Protein AF-0000000067515264 (afdb_homodimer)

Secondary structure (DSSP, 8-state):
---HHHHHHHHHHHHHHH-PPPPHHHHHHHHHHHHHHHHHH--S---SSHHHHHHHHHHHHHHHHH---HHHHHHHHT--HHHHHHHHHHTHHHHTTTTGGGGGTGGGS-HHHHHHHHHHHHHHTGGG-GGGSHHHHHHHHHHHTT----HHHHHHH--THHHHHHHHHHHHHHT-SSTHHHHHHHHHHHHHHHHHTHHHHHHHHHHT-S--HHHHHHHHTHHHHHHHHHHHHHHHHHTT---HHHHHHHHHHHHHHHHHHHHHHHHHHHHH-S--HHHHHHHH-/---HHHHHHHHHHHHHHH-PPPPHHHHHHHHHHHHHHHHHH--S---SSHHHHHHHHHHHHHHHHH---HHHHHHHHT--HHHHHHHHHHTHHHHTTTTGGGGGTGGGS-HHHHHHHHHHHHHHTGGG-GGGSHHHHHHHHHHHTT----HHHHHHH--THHHHHHHHHHHHHHT-SSTHHHHHHHHHHHHHHHHHTHHHHHHHHHHT-S--HHHHHHHHTHHHHHHHHHHHHHHHHHTT---HHHHHHHHHHHHHHHHHHHHHHHHHHHHH-S--HHHHHHHH-

Nearest PDB structures (foldseek):
  6vzy-assembly1_B  TM=8.093E-01  e=3.183E-08  Streptomyces achromogenes subsp. streptozoticus
  6vzy-assembly1_A  TM=7.822E-01  e=6.648E-08  Streptomyces achromogenes subsp. streptozoticus
  6xcv-assembly1_B  TM=7.895E-01  e=1.064E-06  Streptomyces achromogenes subsp. streptozoticus
  6m9s-assembly1_A  TM=7.741E-01  e=1.441E-06  Streptomyces achromogenes subsp. streptozoticus
  6xcv-assembly1_A  TM=7.517E-01  e=1.952E-06  Streptomyces achromogenes subsp. streptozoticus

Solvent-accessible surface area (backbone atoms only — not comparable to full-atom values): 28767 Å² total; per-residue (Å²): 129,83,45,68,44,52,54,42,45,52,36,52,50,39,26,55,55,68,67,40,82,66,55,67,68,52,53,51,50,51,50,52,54,50,51,50,41,40,64,74,38,61,68,93,79,68,33,88,36,67,68,49,38,52,51,52,50,53,53,50,50,52,54,55,72,72,50,80,51,68,61,47,51,37,42,33,73,64,56,46,73,39,19,44,52,39,38,52,44,30,45,36,64,40,37,71,50,55,72,50,57,51,39,56,32,46,53,57,42,54,72,70,29,33,23,33,51,46,52,50,47,34,56,49,39,28,69,43,33,65,83,53,10,44,36,44,26,37,45,47,30,30,51,76,68,71,43,81,85,55,65,70,59,41,68,64,62,35,58,57,51,34,33,47,56,54,42,47,50,44,39,34,30,70,60,50,94,46,64,23,30,34,50,25,27,52,24,49,46,30,56,43,40,29,65,67,31,44,29,54,43,43,26,25,59,74,70,64,48,80,53,42,56,48,39,48,47,43,45,63,56,22,64,58,38,26,50,28,25,52,47,25,53,49,36,25,46,75,73,67,66,51,42,36,46,46,12,50,48,22,30,34,25,47,49,51,53,48,51,50,31,50,47,52,31,48,49,49,17,66,70,60,51,59,61,56,66,66,64,43,53,55,68,70,98,130,81,46,67,44,52,54,43,45,52,36,49,49,40,26,55,55,68,68,39,80,65,55,68,68,50,52,52,48,51,49,52,53,50,52,50,42,40,65,75,38,60,69,92,79,66,33,88,35,66,70,49,36,53,51,51,49,51,53,50,48,52,53,55,71,72,48,79,52,68,61,48,50,38,43,34,74,64,57,46,73,39,20,43,51,38,38,51,44,30,46,37,64,40,36,70,50,54,72,52,56,52,38,56,31,45,53,56,42,55,73,72,28,33,22,32,52,46,51,50,47,34,56,49,38,27,68,42,33,63,83,53,10,44,36,43,27,37,44,47,29,30,51,76,70,71,42,80,85,54,65,68,60,40,68,63,60,36,58,56,52,35,34,47,57,53,43,48,49,45,39,33,30,69,60,49,94,46,65,23,29,34,48,25,26,54,23,48,44,31,55,42,40,28,65,66,30,44,30,54,41,44,26,25,59,74,70,64,50,82,53,40,56,48,40,48,49,44,44,63,56,21,66,58,40,25,49,28,25,52,46,26,54,49,36,25,47,76,73,67,64,51,42,36,47,46,12,49,48,21,30,34,26,47,48,52,52,48,52,49,30,51,48,50,32,49,48,49,17,67,71,59,52,61,62,56,67,66,63,44,53,56,67,71,98

Structure (mmCIF, N/CA/C/O backbone):
data_AF-0000000067515264-model_v1
#
loop_
_entity.id
_entity.type
_entity.pdbx_description
1 polymer 'Iron-containing redox enzyme family protein'
#
loop_
_atom_site.group_PDB
_atom_site.id
_atom_site.type_symbol
_atom_site.label_atom_id
_atom_site.label_alt_id
_atom_site.label_comp_id
_atom_site.label_asym_id
_atom_site.label_entity_id
_atom_site.label_seq_id
_atom_site.pdbx_PDB_ins_code
_atom_site.Cartn_x
_atom_site.Cartn_y
_atom_site.Cartn_z
_atom_site.occupancy
_atom_site.B_iso_or_equiv
_atom_site.auth_seq_id
_atom_site.auth_comp_id
_atom_site.auth_asym_id
_atom_site.auth_atom_id
_atom_site.pdbx_PDB_model_num
ATOM 1 N N . MET A 1 1 ? 7.75 -14.172 -31.781 1 41.5 1 MET A N 1
ATOM 2 C CA . MET A 1 1 ? 6.973 -13.047 -31.281 1 41.5 1 MET A CA 1
ATOM 3 C C . MET A 1 1 ? 6.875 -13.078 -29.75 1 41.5 1 MET A C 1
ATOM 5 O O . MET A 1 1 ? 6.551 -14.109 -29.172 1 41.5 1 MET A O 1
ATOM 9 N N . GLU A 1 2 ? 7.418 -12.055 -29.141 1 63.88 2 GLU A N 1
ATOM 10 C CA . GLU A 1 2 ? 7.492 -12.008 -27.672 1 63.88 2 GLU A CA 1
ATOM 11 C C . GLU A 1 2 ? 6.105 -12.117 -27.047 1 63.88 2 GLU A C 1
ATOM 13 O O . GLU A 1 2 ? 5.133 -11.578 -27.578 1 63.88 2 GLU A O 1
ATOM 18 N N . SER A 1 3 ? 5.891 -13.07 -26.094 1 89.06 3 SER A N 1
ATOM 19 C CA . SER A 1 3 ? 4.629 -13.367 -25.422 1 89.06 3 SER A CA 1
ATOM 20 C C . SER A 1 3 ? 3.969 -12.094 -24.891 1 89.06 3 SER A C 1
ATOM 22 O O . SER A 1 3 ? 4.633 -11.242 -24.297 1 89.06 3 SER A O 1
ATOM 24 N N . MET A 1 4 ? 2.791 -11.742 -25.484 1 95.19 4 MET A N 1
ATOM 25 C CA . MET A 1 4 ? 1.993 -10.617 -25 1 95.19 4 MET A CA 1
ATOM 26 C C . MET A 1 4 ? 1.924 -10.617 -23.484 1 95.19 4 MET A C 1
ATOM 28 O O . MET A 1 4 ? 1.851 -9.562 -22.859 1 95.19 4 MET A O 1
ATOM 32 N N . HIS A 1 5 ? 2.012 -11.75 -22.922 1 97.44 5 HIS A N 1
ATOM 33 C CA . HIS A 1 5 ? 2.025 -11.836 -21.469 1 97.44 5 HIS A CA 1
ATOM 34 C C . HIS A 1 5 ? 3.32 -11.273 -20.891 1 97.44 5 HIS A C 1
ATOM 36 O O . HIS A 1 5 ? 3.309 -10.633 -19.828 1 97.44 5 HIS A O 1
ATOM 42 N N . LYS A 1 6 ? 4.441 -11.555 -21.562 1 97.38 6 LYS A N 1
ATOM 43 C CA . LYS A 1 6 ? 5.715 -10.969 -21.156 1 97.38 6 LYS A CA 1
ATOM 44 C C . LYS A 1 6 ? 5.68 -9.453 -21.25 1 97.38 6 LYS A C 1
ATOM 46 O O . LYS A 1 6 ? 6.113 -8.758 -20.328 1 97.38 6 LYS A O 1
ATOM 51 N N . GLN A 1 7 ? 5.176 -8.945 -22.328 1 97.56 7 GLN A N 1
ATOM 52 C CA . GLN A 1 7 ? 5.07 -7.504 -22.516 1 97.56 7 GLN A CA 1
ATOM 53 C C . GLN A 1 7 ? 4.184 -6.879 -21.438 1 97.56 7 GLN A C 1
ATOM 55 O O . GLN A 1 7 ? 4.492 -5.805 -20.922 1 97.56 7 GLN A O 1
ATOM 60 N N . LEU A 1 8 ? 3.07 -7.539 -21.109 1 98.12 8 LEU A N 1
ATOM 61 C CA . LEU A 1 8 ? 2.166 -7.055 -20.078 1 98.12 8 LEU A CA 1
ATOM 62 C C . LEU A 1 8 ? 2.863 -7.016 -18.719 1 98.12 8 LEU A C 1
ATOM 64 O O . LEU A 1 8 ? 2.75 -6.031 -17.984 1 98.12 8 LEU A O 1
ATOM 68 N N . PHE A 1 9 ? 3.611 -8.047 -18.453 1 97.88 9 PHE A N 1
ATOM 69 C CA . PHE A 1 9 ? 4.344 -8.102 -17.188 1 97.88 9 PHE A CA 1
ATOM 70 C C . PHE A 1 9 ? 5.328 -6.941 -17.094 1 97.88 9 PHE A C 1
ATOM 72 O O . PHE A 1 9 ? 5.379 -6.246 -16.078 1 97.88 9 PHE A O 1
ATOM 79 N N . LEU A 1 10 ? 6.078 -6.738 -18.141 1 97.38 10 LEU A N 1
ATOM 80 C CA . LEU A 1 10 ? 7.078 -5.68 -18.156 1 97.38 10 LEU A CA 1
ATOM 81 C C . LEU A 1 10 ? 6.422 -4.309 -18.062 1 97.38 10 LEU A C 1
ATOM 83 O O . LEU A 1 10 ? 6.934 -3.414 -17.391 1 97.38 10 LEU A O 1
ATOM 87 N N . ALA A 1 11 ? 5.328 -4.141 -18.688 1 97.5 11 ALA A N 1
ATOM 88 C CA . ALA A 1 11 ? 4.598 -2.877 -18.625 1 97.5 11 ALA A CA 1
ATOM 89 C C . ALA A 1 11 ? 4.07 -2.621 -17.219 1 97.5 11 ALA A C 1
ATOM 91 O O . ALA A 1 11 ? 4.121 -1.491 -16.719 1 97.5 11 ALA A O 1
ATOM 92 N N . ASN A 1 12 ? 3.549 -3.656 -16.578 1 96.56 12 ASN A N 1
ATOM 93 C CA . ASN A 1 12 ? 3.104 -3.533 -15.195 1 96.56 12 ASN A CA 1
ATOM 94 C C . ASN A 1 12 ? 4.246 -3.107 -14.273 1 96.56 12 ASN A C 1
ATOM 96 O O . ASN A 1 12 ? 4.074 -2.223 -13.438 1 96.56 12 ASN A O 1
ATOM 100 N N . ARG A 1 13 ? 5.395 -3.74 -14.453 1 94.31 13 ARG A N 1
ATOM 101 C CA . ARG A 1 13 ? 6.555 -3.402 -13.633 1 94.31 13 ARG A CA 1
ATOM 102 C C . ARG A 1 13 ? 6.973 -1.953 -13.852 1 94.31 13 ARG A C 1
ATOM 104 O O . ARG A 1 13 ? 7.289 -1.242 -12.898 1 94.31 13 ARG A O 1
ATOM 111 N N . ALA A 1 14 ? 6.988 -1.521 -15.094 1 93.81 14 ALA A N 1
ATOM 112 C CA . ALA A 1 14 ? 7.367 -0.15 -15.422 1 93.81 14 ALA A CA 1
ATOM 113 C C . ALA A 1 14 ? 6.402 0.852 -14.797 1 93.81 14 ALA A C 1
ATOM 115 O O . ALA A 1 14 ? 6.824 1.895 -14.289 1 93.81 14 ALA A O 1
ATOM 116 N N . LEU A 1 15 ? 5.152 0.518 -14.82 1 92.38 15 LEU A N 1
ATOM 117 C CA . LEU A 1 15 ? 4.152 1.388 -14.211 1 92.38 15 LEU A CA 1
ATOM 118 C C . LEU A 1 15 ? 4.352 1.47 -12.703 1 92.38 15 LEU A C 1
ATOM 120 O O . LEU A 1 15 ? 4.402 2.564 -12.133 1 92.38 15 LEU A O 1
ATOM 124 N N . ILE A 1 16 ? 4.48 0.339 -12.07 1 89.44 16 ILE A N 1
ATOM 125 C CA . ILE A 1 16 ? 4.547 0.24 -10.617 1 89.44 16 ILE A CA 1
ATOM 126 C C . ILE A 1 16 ? 5.812 0.92 -10.109 1 89.44 16 ILE A C 1
ATOM 128 O O . ILE A 1 16 ? 5.773 1.679 -9.133 1 89.44 16 ILE A O 1
ATOM 132 N N . GLU A 1 17 ? 6.949 0.744 -10.766 1 84.44 17 GLU A N 1
ATOM 133 C CA . GLU A 1 17 ? 8.242 1.182 -10.25 1 84.44 17 GLU A CA 1
ATOM 134 C C . GLU A 1 17 ? 8.578 2.594 -10.719 1 84.44 17 GLU A C 1
ATOM 136 O O . GLU A 1 17 ? 9.25 3.348 -10.016 1 84.44 17 GLU A O 1
ATOM 141 N N . LYS A 1 18 ? 8.07 2.99 -11.93 1 86.12 18 LYS A N 1
ATOM 142 C CA . LYS A 1 18 ? 8.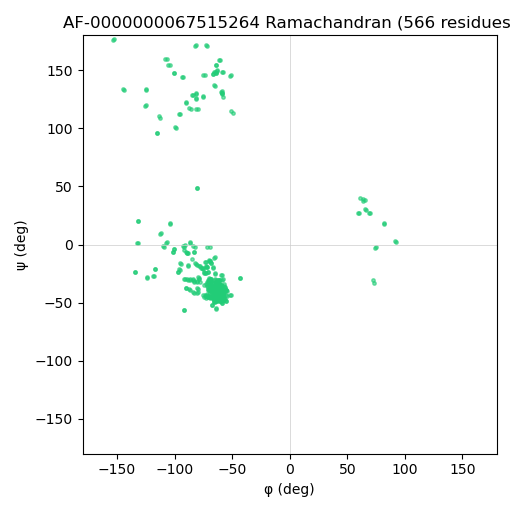555 4.23 -12.531 1 86.12 18 LYS A CA 1
ATOM 143 C C . LYS A 1 18 ? 7.398 5.098 -13.008 1 86.12 18 LYS A C 1
ATOM 145 O O . LYS A 1 18 ? 7.609 6.125 -13.656 1 86.12 18 LYS A O 1
ATOM 150 N N . LEU A 1 19 ? 6.164 4.656 -12.812 1 85.81 19 LEU A N 1
ATOM 151 C CA . LEU A 1 19 ? 4.965 5.422 -13.141 1 85.81 19 LEU A CA 1
ATOM 152 C C . LEU A 1 19 ? 4.84 5.617 -14.648 1 85.81 19 LEU A C 1
ATOM 154 O O . LEU A 1 19 ? 4.332 6.641 -15.102 1 85.81 19 LEU A O 1
ATOM 158 N N . VAL A 1 20 ? 5.348 4.68 -15.414 1 90.25 20 VAL A N 1
ATOM 159 C CA . VAL A 1 20 ? 5.203 4.707 -16.859 1 90.25 20 VAL A CA 1
ATOM 160 C C . VAL A 1 20 ? 3.834 4.152 -17.25 1 90.25 20 VAL A C 1
ATOM 162 O O . VAL A 1 20 ? 3.494 3.018 -16.906 1 90.25 20 VAL A O 1
ATOM 165 N N . PRO A 1 21 ? 3.096 4.898 -18 1 90.94 21 PRO A N 1
ATOM 166 C CA . PRO A 1 21 ? 1.768 4.41 -18.375 1 90.94 21 PRO A CA 1
ATOM 167 C C . PRO A 1 21 ? 1.828 3.174 -19.281 1 90.94 21 PRO A C 1
ATOM 169 O O . PRO A 1 21 ? 2.725 3.059 -20.109 1 90.94 21 PRO A O 1
ATOM 172 N N . ILE A 1 22 ? 0.873 2.287 -19.203 1 95.81 22 ILE A N 1
ATOM 173 C CA . ILE A 1 22 ? 0.801 1.07 -20.016 1 95.81 22 ILE A CA 1
ATOM 174 C C . ILE A 1 22 ? 0.219 1.389 -21.391 1 95.81 22 ILE A C 1
ATOM 176 O O . ILE A 1 22 ? -0.821 2.043 -21.484 1 95.81 22 ILE A O 1
ATOM 180 N N . PRO A 1 23 ? 0.835 0.97 -22.438 1 96.38 23 PRO A N 1
ATOM 181 C CA . PRO A 1 23 ? 0.309 1.201 -23.781 1 96.38 23 PRO A CA 1
ATOM 182 C C . PRO A 1 23 ? -1.089 0.619 -23.984 1 96.38 23 PRO A C 1
ATOM 184 O O . PRO A 1 23 ? -1.397 -0.449 -23.453 1 96.38 23 PRO A O 1
ATOM 187 N N . ARG A 1 24 ? -1.846 1.278 -24.812 1 96.06 24 ARG A N 1
ATOM 188 C CA . ARG A 1 24 ? -3.244 0.927 -25.031 1 96.06 24 ARG A CA 1
ATOM 189 C C . ARG A 1 24 ? -3.371 -0.488 -25.594 1 96.06 24 ARG A C 1
ATOM 191 O O . ARG A 1 24 ? -4.301 -1.218 -25.234 1 96.06 24 ARG A O 1
ATOM 198 N N . GLU A 1 25 ? -2.488 -0.837 -26.406 1 97.06 25 GLU A N 1
ATOM 199 C CA . GLU A 1 25 ? -2.533 -2.154 -27.031 1 97.06 25 GLU A CA 1
ATOM 200 C C . GLU A 1 25 ? -2.332 -3.264 -26 1 97.06 25 GLU A C 1
ATOM 202 O O . GLU A 1 25 ? -2.943 -4.328 -26.094 1 97.06 25 GLU A O 1
ATOM 207 N N . ILE A 1 26 ? -1.483 -3.053 -25.047 1 97.69 26 ILE A N 1
ATOM 208 C CA . ILE A 1 26 ? -1.214 -4.02 -23.984 1 97.69 26 ILE A CA 1
ATOM 209 C C . ILE A 1 26 ? -2.426 -4.125 -23.062 1 97.69 26 ILE A C 1
ATOM 211 O O . ILE A 1 26 ? -2.801 -5.223 -22.641 1 97.69 26 ILE A O 1
ATOM 215 N N . LEU A 1 27 ? -3.059 -3.033 -22.797 1 97.38 27 LEU A N 1
ATOM 216 C CA . LEU A 1 27 ? -4.273 -3.035 -21.984 1 97.38 27 LEU A CA 1
ATOM 217 C C . LEU A 1 27 ? -5.398 -3.785 -22.703 1 97.38 27 LEU A C 1
ATOM 219 O O . LEU A 1 27 ? -6.168 -4.504 -22.047 1 97.38 27 LEU A O 1
ATOM 223 N N . ALA A 1 28 ? -5.473 -3.57 -24.016 1 97.69 28 ALA A N 1
ATOM 224 C CA . ALA A 1 28 ? -6.477 -4.285 -24.797 1 97.69 28 ALA A CA 1
ATOM 225 C C . ALA A 1 28 ? -6.246 -5.793 -24.75 1 97.69 28 ALA A C 1
ATOM 227 O O . ALA A 1 28 ? -7.195 -6.57 -24.625 1 97.69 28 ALA A O 1
ATOM 228 N N . PHE A 1 29 ? -5.023 -6.211 -24.859 1 98 29 PHE A N 1
ATOM 229 C CA . PHE A 1 29 ? -4.684 -7.621 -24.719 1 98 29 PHE A CA 1
ATOM 230 C C . PHE A 1 29 ? -5.105 -8.148 -23.359 1 98 29 PHE A C 1
ATOM 232 O O . PHE A 1 29 ? -5.734 -9.203 -23.266 1 98 29 PHE A O 1
ATOM 239 N N . GLU A 1 30 ? -4.727 -7.449 -22.234 1 98.19 30 GLU A N 1
ATOM 240 C CA . GLU A 1 30 ? -5.074 -7.867 -20.891 1 98.19 30 GLU A CA 1
ATOM 241 C C . GLU A 1 30 ? -6.582 -8.062 -20.734 1 98.19 30 GLU A C 1
ATOM 243 O O . GLU A 1 30 ? -7.031 -9.07 -20.188 1 98.19 30 GLU A O 1
ATOM 248 N N . GLN A 1 31 ? -7.305 -7.125 -21.266 1 97.56 31 GLN A N 1
ATOM 249 C CA . GLN A 1 31 ? -8.758 -7.191 -21.156 1 97.56 31 GLN A CA 1
ATOM 250 C C . GLN A 1 31 ? -9.305 -8.414 -21.875 1 97.56 31 GLN A C 1
ATOM 252 O O . GLN A 1 31 ? -10.18 -9.109 -21.359 1 97.56 31 GLN A O 1
ATOM 257 N N . GLY A 1 32 ? -8.828 -8.555 -23.062 1 97.81 32 GLY A N 1
ATOM 258 C CA . GLY A 1 32 ? -9.25 -9.734 -23.797 1 97.81 32 GLY A CA 1
ATOM 259 C C . GLY A 1 32 ? -8.914 -11.031 -23.094 1 97.81 32 GLY A C 1
ATOM 260 O O . GLY A 1 32 ? -9.75 -11.938 -23.016 1 97.81 32 GLY A O 1
ATOM 261 N N . TRP A 1 33 ? -7.688 -11.125 -22.547 1 97.62 33 TRP A N 1
ATOM 262 C CA . TRP A 1 33 ? -7.227 -12.305 -21.812 1 97.62 33 TRP A CA 1
ATOM 263 C C . TRP A 1 33 ? -8.086 -12.555 -20.578 1 97.62 33 TRP A C 1
ATOM 265 O O . TRP A 1 33 ? -8.5 -13.688 -20.328 1 97.62 33 TRP A O 1
ATOM 275 N N . ILE A 1 34 ? -8.461 -11.547 -19.844 1 97.88 34 ILE A N 1
ATOM 276 C CA . ILE A 1 34 ? -9.266 -11.641 -18.641 1 97.88 34 ILE A CA 1
ATOM 277 C C . ILE A 1 34 ? -10.695 -12.039 -19 1 97.88 34 ILE A C 1
ATOM 279 O O . ILE A 1 34 ? -11.273 -12.93 -18.359 1 97.88 34 ILE A O 1
ATOM 283 N N . ASP A 1 35 ? -11.242 -11.43 -20.031 1 97.25 35 ASP A N 1
ATOM 284 C CA . ASP A 1 35 ? -12.594 -11.773 -20.469 1 97.25 35 ASP A CA 1
ATOM 285 C C . ASP A 1 35 ? -12.688 -13.25 -20.859 1 97.25 35 ASP A C 1
ATOM 287 O O . ASP A 1 35 ? -13.664 -13.922 -20.516 1 97.25 35 ASP A O 1
ATOM 291 N N . ASP A 1 36 ? -11.727 -13.664 -21.531 1 97.06 36 ASP A N 1
ATOM 292 C CA . ASP A 1 36 ? -11.688 -15.062 -21.938 1 97.06 36 ASP A CA 1
ATOM 293 C C . ASP A 1 36 ? -11.625 -15.984 -20.734 1 97.06 36 ASP A C 1
ATOM 295 O O . ASP A 1 36 ? -12.32 -17 -20.688 1 97.06 36 ASP A O 1
ATOM 299 N N . ALA A 1 37 ? -10.75 -15.664 -19.75 1 96.5 37 ALA A N 1
ATOM 300 C CA . ALA A 1 37 ? -10.602 -16.469 -18.531 1 96.5 37 ALA A CA 1
ATOM 301 C C . ALA A 1 37 ? -11.906 -16.516 -17.734 1 96.5 37 ALA A C 1
ATOM 303 O O . ALA A 1 37 ? -12.281 -17.562 -17.203 1 96.5 37 ALA A O 1
ATOM 304 N N . ILE A 1 38 ? -12.57 -15.367 -17.672 1 96.25 38 ILE A N 1
ATOM 305 C CA . ILE A 1 38 ? -13.852 -15.281 -16.969 1 96.25 38 ILE A CA 1
ATOM 306 C C . ILE A 1 38 ? -14.883 -16.172 -17.672 1 96.25 38 ILE A C 1
ATOM 308 O O . ILE A 1 38 ? -15.586 -16.938 -17.031 1 96.25 38 ILE A O 1
ATOM 312 N N . GLU A 1 39 ? -14.938 -16.094 -18.969 1 94.94 39 GLU A N 1
ATOM 313 C CA . GLU A 1 39 ? -15.906 -16.859 -19.75 1 94.94 39 GLU A CA 1
ATOM 314 C C . GLU A 1 39 ? -15.664 -18.359 -19.609 1 94.94 39 GLU A C 1
ATOM 316 O O . GLU A 1 39 ? -16.609 -19.141 -19.422 1 94.94 39 GLU A O 1
ATOM 321 N N . ARG A 1 40 ? -14.461 -18.766 -19.594 1 94.06 40 ARG A N 1
ATOM 322 C CA . ARG A 1 40 ? -14.109 -20.172 -19.547 1 94.06 40 ARG A CA 1
ATOM 323 C C . ARG A 1 40 ? -14.352 -20.766 -18.156 1 94.06 40 ARG A C 1
ATOM 325 O O . ARG A 1 40 ? -14.555 -21.969 -18.016 1 94.06 40 ARG A O 1
ATOM 332 N N . SER A 1 41 ? -14.352 -19.875 -17.156 1 93.94 41 SER A N 1
ATOM 333 C CA . SER A 1 41 ? -14.414 -20.375 -15.781 1 93.94 41 SER A CA 1
ATOM 334 C C . SER A 1 41 ? -15.789 -20.109 -15.156 1 93.94 41 SER A C 1
ATOM 336 O O . SER A 1 41 ? -16.031 -20.484 -14.008 1 93.94 41 SER A O 1
ATOM 338 N N . MET A 1 42 ? -16.625 -19.547 -15.898 1 88.25 42 MET A N 1
ATOM 339 C CA . MET A 1 42 ? -17.922 -19.156 -15.383 1 88.25 42 MET A CA 1
ATOM 340 C C . MET A 1 42 ? -18.75 -20.375 -14.984 1 88.25 42 MET A C 1
ATOM 342 O O . MET A 1 42 ? -18.766 -21.375 -15.695 1 88.25 42 MET A O 1
ATOM 346 N N . THR A 1 43 ? -19.344 -20.188 -13.836 1 86.75 43 THR A N 1
ATOM 347 C CA . THR A 1 43 ? -20.266 -21.219 -13.383 1 86.75 43 THR A CA 1
ATOM 348 C C . THR A 1 43 ? -21.703 -20.75 -13.516 1 86.75 43 THR A C 1
ATOM 350 O O . THR A 1 43 ? -21.969 -19.547 -13.609 1 86.75 43 THR A O 1
ATOM 353 N N . ALA A 1 44 ? -22.641 -21.641 -13.547 1 81.88 44 ALA A N 1
ATOM 354 C CA . ALA A 1 44 ? -24.047 -21.344 -13.781 1 81.88 44 ALA A CA 1
ATOM 355 C C . ALA A 1 44 ? -24.656 -20.594 -12.602 1 81.88 44 ALA A C 1
ATOM 357 O O . ALA A 1 44 ? -25.469 -19.672 -12.797 1 81.88 44 ALA A O 1
ATOM 358 N N . ASP A 1 45 ? -24.266 -20.938 -11.398 1 87.5 45 ASP A N 1
ATOM 359 C CA . ASP A 1 45 ? -24.938 -20.344 -10.242 1 87.5 45 ASP A CA 1
ATOM 360 C C . ASP A 1 45 ? -23.984 -19.438 -9.461 1 87.5 45 ASP A C 1
ATOM 362 O O . ASP A 1 45 ? -23.016 -19.906 -8.867 1 87.5 45 ASP A O 1
ATOM 366 N N . ALA A 1 46 ? -24.312 -18.141 -9.578 1 88.75 46 ALA A N 1
ATOM 367 C CA . ALA A 1 46 ? -23.531 -17.188 -8.797 1 88.75 46 ALA A CA 1
ATOM 368 C C . ALA A 1 46 ? -24.203 -16.891 -7.465 1 88.75 46 ALA A C 1
ATOM 370 O O . ALA A 1 46 ? -25.438 -16.891 -7.367 1 88.75 46 ALA A O 1
ATOM 371 N N . PRO A 1 47 ? -23.359 -16.703 -6.438 1 96.06 47 PRO A N 1
ATOM 372 C CA . PRO A 1 47 ? -23.922 -16.391 -5.121 1 96.06 47 PRO A CA 1
ATOM 373 C C . PRO A 1 47 ? -24.609 -15.031 -5.082 1 96.06 47 PRO A C 1
ATOM 375 O O . PRO A 1 47 ? -24.141 -14.086 -5.719 1 96.06 47 PRO A O 1
ATOM 378 N N . ALA A 1 48 ? -25.672 -14.914 -4.273 1 93.75 48 ALA A N 1
ATOM 379 C CA . ALA A 1 48 ? -26.469 -13.688 -4.188 1 93.75 48 ALA A CA 1
ATOM 380 C C . ALA A 1 48 ? -26.016 -12.82 -3.016 1 93.75 48 ALA A C 1
ATOM 382 O O . ALA A 1 48 ? -26.328 -11.633 -2.963 1 93.75 48 ALA A O 1
ATOM 383 N N . ASP A 1 49 ? -25.359 -13.445 -2.072 1 97.19 49 ASP A N 1
ATOM 384 C CA . ASP A 1 49 ? -24.938 -12.742 -0.865 1 97.19 49 ASP A CA 1
ATOM 385 C C . ASP A 1 49 ? -23.703 -13.406 -0.253 1 97.19 49 ASP A C 1
ATOM 387 O O . ASP A 1 49 ? -23.188 -14.375 -0.798 1 97.19 49 ASP A O 1
ATOM 391 N N . LEU A 1 50 ? -23.203 -12.805 0.787 1 98 50 LEU A N 1
ATOM 392 C CA . LEU A 1 50 ? -22 -13.289 1.438 1 98 50 LEU A CA 1
ATOM 393 C C . LEU A 1 50 ? -22.172 -14.719 1.925 1 98 50 LEU A C 1
ATOM 395 O O . LEU A 1 50 ? -21.266 -15.547 1.787 1 98 50 LEU A O 1
ATOM 399 N N . ALA A 1 51 ? -23.328 -15.039 2.504 1 97.62 51 ALA A N 1
ATOM 400 C CA . ALA A 1 51 ? -23.594 -16.375 3.027 1 97.62 51 ALA A CA 1
ATOM 401 C C . ALA A 1 51 ? -23.484 -17.422 1.925 1 97.62 51 ALA A C 1
ATOM 403 O O . ALA A 1 51 ? -22.828 -18.453 2.105 1 97.62 51 ALA A O 1
ATOM 404 N N . SER A 1 52 ? -24.094 -17.203 0.826 1 97.31 52 SER A N 1
ATOM 405 C CA . SER A 1 52 ? -24.031 -18.141 -0.292 1 97.31 52 SER A CA 1
ATOM 406 C C . SER A 1 52 ? -22.641 -18.188 -0.896 1 97.31 52 SER A C 1
ATOM 408 O O . SER A 1 52 ? -22.203 -19.25 -1.357 1 97.31 52 SER A O 1
ATOM 410 N N . LEU A 1 53 ? -21.922 -17.062 -0.978 1 97.62 53 LEU A N 1
ATOM 411 C CA . LEU A 1 53 ? -20.531 -17.047 -1.429 1 97.62 53 LEU A CA 1
ATOM 412 C C . LEU A 1 53 ? -19.656 -17.938 -0.555 1 97.62 53 LEU A C 1
ATOM 414 O O . LEU A 1 53 ? -18.891 -18.75 -1.067 1 97.62 53 LEU A O 1
ATOM 418 N N . ARG A 1 54 ? -19.828 -17.812 0.773 1 96.38 54 ARG A N 1
ATOM 419 C CA . ARG A 1 54 ? -19.047 -18.609 1.724 1 96.38 54 ARG A CA 1
ATOM 420 C C . ARG A 1 54 ? -19.344 -20.094 1.556 1 96.38 54 ARG A C 1
ATOM 422 O O . ARG A 1 54 ? -18.422 -20.922 1.598 1 96.38 54 ARG A O 1
ATOM 429 N N . ARG A 1 55 ? -20.562 -20.438 1.378 1 96 55 ARG A N 1
ATOM 430 C CA . ARG A 1 55 ? -20.953 -21.828 1.172 1 96 55 ARG A CA 1
ATOM 431 C C . ARG A 1 55 ? -20.312 -22.391 -0.089 1 96 55 ARG A C 1
ATOM 433 O O . ARG A 1 55 ? -19.781 -23.5 -0.075 1 96 55 ARG A O 1
ATOM 440 N N . LYS A 1 56 ? -20.375 -21.672 -1.152 1 95.62 56 LYS A N 1
ATOM 441 C CA . LYS A 1 56 ? -19.781 -22.125 -2.412 1 95.62 56 LYS A CA 1
ATOM 442 C C . LYS A 1 56 ? -18.266 -22.281 -2.285 1 95.62 56 LYS A C 1
ATOM 444 O O . LYS A 1 56 ? -17.688 -23.219 -2.84 1 95.62 56 LYS A O 1
ATOM 449 N N . LEU A 1 57 ? -17.656 -21.328 -1.587 1 94.19 57 LEU A N 1
ATOM 450 C CA . LEU A 1 57 ? -16.219 -21.422 -1.371 1 94.19 57 LEU A CA 1
ATOM 451 C C . LEU A 1 57 ? -15.852 -22.672 -0.583 1 94.19 57 LEU A C 1
ATOM 453 O O . LEU A 1 57 ? -14.891 -23.375 -0.924 1 94.19 57 LEU A O 1
ATOM 457 N N . VAL A 1 58 ? -16.609 -22.984 0.461 1 92.75 58 VAL A N 1
ATOM 458 C CA . VAL A 1 58 ? -16.359 -24.172 1.278 1 92.75 58 VAL A CA 1
ATOM 459 C C . VAL A 1 58 ? -16.484 -25.422 0.419 1 92.75 58 VAL A C 1
ATOM 461 O O . VAL A 1 58 ? -15.641 -26.328 0.495 1 92.75 58 VAL A O 1
ATOM 464 N N . GLU A 1 59 ? -17.5 -25.453 -0.383 1 93 59 GLU A N 1
ATOM 465 C CA . GLU A 1 59 ? -17.719 -26.594 -1.267 1 93 59 GLU A CA 1
ATOM 466 C C . GLU A 1 59 ? -16.562 -26.766 -2.258 1 93 59 GLU A C 1
ATOM 468 O O . GLU A 1 59 ? -16.109 -27.875 -2.502 1 93 59 GLU A O 1
ATOM 473 N N . LEU A 1 60 ? -16.156 -25.672 -2.779 1 91.94 60 LEU A N 1
ATOM 474 C CA . LEU A 1 60 ? -15.07 -25.688 -3.744 1 91.94 60 LEU A CA 1
ATOM 475 C C . LEU A 1 60 ? -13.773 -26.172 -3.092 1 91.94 60 LEU A C 1
ATOM 477 O O . LEU A 1 60 ? -13.062 -27.016 -3.656 1 91.94 60 LEU A O 1
ATOM 481 N N . VAL A 1 61 ? -13.453 -25.703 -1.928 1 88.44 61 VAL A N 1
ATOM 482 C CA . VAL A 1 61 ? -12.234 -26.078 -1.213 1 88.44 61 VAL A CA 1
ATOM 483 C C . VAL A 1 61 ? -12.281 -27.562 -0.845 1 88.44 61 VAL A C 1
ATOM 485 O O . VAL A 1 61 ? -11.266 -28.25 -0.929 1 88.44 61 VAL A O 1
ATOM 488 N N . GLU A 1 62 ? -13.453 -28 -0.478 1 89.06 62 GLU A N 1
ATOM 489 C CA . GLU A 1 62 ? -13.617 -29.406 -0.163 1 89.06 62 GLU A CA 1
ATOM 490 C C . GLU A 1 62 ? -13.359 -30.281 -1.389 1 89.06 62 GLU A C 1
ATOM 492 O O . GLU A 1 62 ? -12.703 -31.328 -1.291 1 89.06 62 GLU A O 1
ATOM 497 N N . LEU A 1 63 ? -13.836 -29.875 -2.457 1 87.44 63 LEU A N 1
ATOM 498 C CA . LEU A 1 63 ? -13.625 -30.594 -3.703 1 87.44 63 LEU A CA 1
ATOM 499 C C . LEU A 1 63 ? -12.141 -30.641 -4.059 1 87.44 63 LEU A C 1
ATOM 501 O O . LEU A 1 63 ? -11.617 -31.688 -4.426 1 87.44 63 LEU A O 1
ATOM 505 N N . GLU A 1 64 ? -11.492 -29.562 -3.918 1 86.38 64 GLU A N 1
ATOM 506 C CA . GLU A 1 64 ? -10.086 -29.453 -4.293 1 86.38 64 GLU A CA 1
ATOM 507 C C . GLU A 1 64 ? -9.188 -30.219 -3.322 1 86.38 64 GLU A C 1
ATOM 509 O O . GLU A 1 64 ? -8.156 -30.75 -3.717 1 86.38 64 GLU A O 1
ATOM 514 N N . SER A 1 65 ? -9.617 -30.25 -2.102 1 83.25 65 SER A N 1
ATOM 515 C CA . SER A 1 65 ? -8.812 -30.938 -1.088 1 83.25 65 SER A CA 1
ATOM 516 C C . SER A 1 65 ? -8.984 -32.438 -1.169 1 83.25 65 SER A C 1
ATOM 518 O O . SER A 1 65 ? -8.156 -33.188 -0.655 1 83.25 65 SER A O 1
ATOM 520 N N . SER A 1 66 ? -10.039 -32.875 -1.81 1 85.06 66 SER A N 1
ATOM 521 C CA . SER A 1 66 ? -10.344 -34.281 -1.854 1 85.06 66 SER A CA 1
ATOM 522 C C . SER A 1 66 ? -9.656 -34.969 -3.035 1 85.06 66 SER A C 1
ATOM 524 O O . SER A 1 66 ? -9.484 -36.188 -3.045 1 85.06 66 SER A O 1
ATOM 526 N N . GLU A 1 67 ? -9.227 -34.25 -3.982 1 84.19 67 GLU A N 1
ATOM 527 C CA . GLU A 1 67 ? -8.594 -34.812 -5.168 1 84.19 67 GLU A CA 1
ATOM 528 C C . GLU A 1 67 ? -7.211 -34.188 -5.395 1 84.19 67 GLU A C 1
ATOM 530 O O . GLU A 1 67 ? -7.066 -32.969 -5.438 1 84.19 67 GLU A O 1
ATOM 535 N N . VAL A 1 68 ? -6.27 -35.031 -5.367 1 87 68 VAL A N 1
ATOM 536 C CA . VAL A 1 68 ? -4.926 -34.594 -5.707 1 87 68 VAL A CA 1
ATOM 537 C C . VAL A 1 68 ? -4.719 -34.656 -7.219 1 87 68 VAL A C 1
ATOM 539 O O . VAL A 1 68 ? -4.742 -35.75 -7.797 1 87 68 VAL A O 1
ATOM 542 N N . PRO A 1 69 ? -4.492 -33.562 -7.809 1 91.19 69 PRO A N 1
ATOM 543 C CA . PRO A 1 69 ? -4.254 -33.594 -9.258 1 91.19 69 PRO A CA 1
ATOM 544 C C . PRO A 1 69 ? -2.998 -34.375 -9.633 1 91.19 69 PRO A C 1
ATOM 546 O O . PRO A 1 69 ? -2.027 -34.375 -8.867 1 91.19 69 PRO A O 1
ATOM 549 N N . PRO A 1 70 ? -2.98 -34.969 -10.781 1 94.25 70 PRO A N 1
ATOM 550 C CA . PRO A 1 70 ? -1.826 -35.75 -11.227 1 94.25 70 PRO A CA 1
ATOM 551 C C . PRO A 1 70 ? -0.528 -34.938 -11.211 1 94.25 70 PRO A C 1
ATOM 553 O O . PRO A 1 70 ? 0.53 -35.469 -10.867 1 94.25 70 PRO A O 1
ATOM 556 N N . SER A 1 71 ? -0.603 -33.719 -11.594 1 95.94 71 SER A N 1
ATOM 557 C CA . SER A 1 71 ? 0.589 -32.875 -11.594 1 95.94 71 SER A CA 1
ATOM 558 C C . SER A 1 71 ? 1.146 -32.719 -10.18 1 95.94 71 SER A C 1
ATOM 560 O O . SER A 1 71 ? 2.357 -32.812 -9.969 1 95.94 71 SER A O 1
ATOM 562 N N . ALA A 1 72 ? 0.28 -32.531 -9.234 1 95.12 72 ALA A N 1
ATOM 563 C CA . ALA A 1 72 ? 0.709 -32.406 -7.844 1 95.12 72 ALA A CA 1
ATOM 564 C C . ALA A 1 72 ? 1.318 -33.688 -7.328 1 95.12 72 ALA A C 1
ATOM 566 O O . ALA A 1 72 ? 2.316 -33.688 -6.602 1 95.12 72 ALA A O 1
ATOM 567 N N . GLN A 1 73 ? 0.701 -34.75 -7.711 1 95.62 73 GLN A N 1
ATOM 568 C CA . GLN A 1 73 ? 1.244 -36.062 -7.336 1 95.62 73 GLN A CA 1
ATOM 569 C C . GLN A 1 73 ? 2.646 -36.25 -7.902 1 95.62 73 GLN A C 1
ATOM 571 O O . GLN A 1 73 ? 3.543 -36.75 -7.211 1 95.62 73 GLN A O 1
ATOM 576 N N . TYR A 1 74 ? 2.795 -35.875 -9.117 1 97.75 74 TYR A N 1
ATOM 577 C CA . TYR A 1 74 ? 4.102 -36 -9.75 1 97.75 74 TYR A CA 1
ATOM 578 C C . TYR A 1 74 ? 5.145 -35.156 -9.023 1 97.75 74 TYR A C 1
ATOM 580 O O . TYR A 1 74 ? 6.266 -35.625 -8.781 1 97.75 74 TYR A O 1
ATOM 588 N N . VAL A 1 75 ? 4.793 -33.969 -8.672 1 97.69 75 VAL A N 1
ATOM 589 C CA . VAL A 1 75 ? 5.695 -33.062 -7.953 1 97.69 75 VAL A CA 1
ATOM 590 C C . VAL A 1 75 ? 6.09 -33.719 -6.621 1 97.69 75 VAL A C 1
ATOM 592 O O . VAL A 1 75 ? 7.277 -33.781 -6.285 1 97.69 75 VAL A O 1
ATOM 595 N N . ALA A 1 76 ? 5.207 -34.281 -5.945 1 96.75 76 ALA A N 1
ATOM 596 C CA . ALA A 1 76 ? 5.426 -34.812 -4.602 1 96.75 76 ALA A CA 1
ATOM 597 C C . ALA A 1 76 ? 6.305 -36.062 -4.645 1 96.75 76 ALA A C 1
ATOM 599 O O . ALA A 1 76 ? 7.188 -36.219 -3.805 1 96.75 76 ALA A O 1
ATOM 600 N N . THR A 1 77 ? 6.16 -36.875 -5.73 1 97.38 77 THR A N 1
ATOM 601 C CA . THR A 1 77 ? 6.684 -38.219 -5.602 1 97.38 77 THR A CA 1
ATOM 602 C C . THR A 1 77 ? 7.797 -38.469 -6.617 1 97.38 77 THR A C 1
ATOM 604 O O . THR A 1 77 ? 8.703 -39.281 -6.371 1 97.38 77 THR A O 1
ATOM 607 N N . ASP A 1 78 ? 7.758 -37.75 -7.781 1 97.81 78 ASP A N 1
ATOM 608 C CA . ASP A 1 78 ? 8.586 -38.219 -8.883 1 97.81 78 ASP A CA 1
ATOM 609 C C . ASP A 1 78 ? 9.531 -37.125 -9.375 1 97.81 78 ASP A C 1
ATOM 611 O O . ASP A 1 78 ? 10.594 -37.438 -9.93 1 97.81 78 ASP A O 1
ATOM 615 N N . MET A 1 79 ? 9.172 -35.906 -9.234 1 97.88 79 MET A N 1
ATOM 616 C CA . MET A 1 79 ? 9.891 -34.781 -9.852 1 97.88 79 MET A CA 1
ATOM 617 C C . MET A 1 79 ? 11.336 -34.75 -9.383 1 97.88 79 MET A C 1
ATOM 619 O O . MET A 1 79 ? 11.609 -34.844 -8.18 1 97.88 79 MET A O 1
ATOM 623 N N . THR A 1 80 ? 12.266 -34.656 -10.312 1 98 80 THR A N 1
ATOM 624 C CA . THR A 1 80 ? 13.695 -34.594 -10.016 1 98 80 THR A CA 1
ATOM 625 C C . THR A 1 80 ? 14.117 -33.188 -9.625 1 98 80 THR A C 1
ATOM 627 O O . THR A 1 80 ? 13.328 -32.25 -9.758 1 98 80 THR A O 1
ATOM 630 N N . LEU A 1 81 ? 15.344 -33.062 -9.172 1 97.75 81 LEU A N 1
ATOM 631 C CA . LEU A 1 81 ? 15.875 -31.781 -8.758 1 97.75 81 LEU A CA 1
ATOM 632 C C . LEU A 1 81 ? 15.898 -30.797 -9.93 1 97.75 81 LEU A C 1
ATOM 634 O O . LEU A 1 81 ? 15.5 -29.641 -9.789 1 97.75 81 LEU A O 1
ATOM 638 N N . ASP A 1 82 ? 16.344 -31.234 -11.055 1 97.06 82 ASP A N 1
ATOM 639 C CA . ASP A 1 82 ? 16.406 -30.375 -12.234 1 97.06 82 ASP A CA 1
ATOM 640 C C . ASP A 1 82 ? 15.008 -29.969 -12.688 1 97.06 82 ASP A C 1
ATOM 642 O O . ASP A 1 82 ? 14.797 -28.812 -13.086 1 97.06 82 ASP A O 1
ATOM 646 N N . GLU A 1 83 ? 14.125 -30.922 -12.648 1 97.44 83 GLU A N 1
ATOM 647 C CA . GLU A 1 83 ? 12.742 -30.594 -12.984 1 97.44 83 GLU A CA 1
ATOM 648 C C . GLU A 1 83 ? 12.164 -29.578 -12 1 97.44 83 GLU A C 1
ATOM 650 O O . GLU A 1 83 ? 11.438 -28.672 -12.398 1 97.44 83 GLU A O 1
ATOM 655 N N . PHE A 1 84 ? 12.523 -29.766 -10.734 1 98.19 84 PHE A N 1
ATOM 656 C CA . PHE A 1 84 ? 12.055 -28.844 -9.711 1 98.19 84 PHE A CA 1
ATOM 657 C C . PHE A 1 84 ? 12.578 -27.438 -9.969 1 98.19 84 PHE A C 1
ATOM 659 O O . PHE A 1 84 ? 11.852 -26.453 -9.805 1 98.19 84 PHE A O 1
ATOM 666 N N . ARG A 1 85 ? 13.82 -27.297 -10.391 1 97.75 85 ARG A N 1
ATOM 667 C CA . ARG A 1 85 ? 14.383 -26 -10.75 1 97.75 85 ARG A CA 1
ATOM 668 C C . ARG A 1 85 ? 13.547 -25.328 -11.828 1 97.75 85 ARG A C 1
ATOM 670 O O . ARG A 1 85 ? 13.328 -24.109 -11.781 1 97.75 85 ARG A O 1
ATOM 677 N N . ILE A 1 86 ? 13.031 -26.109 -12.727 1 96.94 86 ILE A N 1
ATOM 678 C CA . ILE A 1 86 ? 12.219 -25.562 -13.812 1 96.94 86 ILE A CA 1
ATOM 679 C C . ILE A 1 86 ? 10.875 -25.094 -13.25 1 96.94 86 ILE A C 1
ATOM 681 O O . ILE A 1 86 ? 10.391 -24.016 -13.633 1 96.94 86 ILE A O 1
ATOM 685 N N . LEU A 1 87 ? 10.281 -25.891 -12.375 1 97.5 87 LEU A N 1
ATOM 686 C CA . LEU A 1 87 ? 9.031 -25.484 -11.734 1 97.5 87 LEU A CA 1
ATOM 687 C C . LEU A 1 87 ? 9.219 -24.203 -10.93 1 97.5 87 LEU A C 1
ATOM 689 O O . LEU A 1 87 ? 8.414 -23.281 -11.039 1 97.5 87 LEU A O 1
ATOM 693 N N . VAL A 1 88 ? 10.305 -24.125 -10.148 1 97.69 88 VAL A N 1
ATOM 694 C CA . VAL A 1 88 ? 10.625 -22.953 -9.344 1 97.69 88 VAL A CA 1
ATOM 695 C C . VAL A 1 88 ? 10.836 -21.75 -10.258 1 97.69 88 VAL A C 1
ATOM 697 O O . VAL A 1 88 ? 10.383 -20.641 -9.953 1 97.69 88 VAL A O 1
ATOM 700 N N . GLN A 1 89 ? 11.492 -21.984 -11.406 1 97 89 GLN A N 1
ATOM 701 C CA . GLN A 1 89 ? 11.727 -20.938 -12.406 1 97 89 GLN A CA 1
ATOM 702 C C . GLN A 1 89 ? 10.406 -20.344 -12.898 1 97 89 GLN A C 1
ATOM 704 O O . GLN A 1 89 ? 10.266 -19.125 -12.992 1 97 89 GLN A O 1
ATOM 709 N N . GLU A 1 90 ? 9.438 -21.141 -13.109 1 96.5 90 GLU A N 1
ATOM 710 C CA . GLU A 1 90 ? 8.18 -20.719 -13.719 1 96.5 90 GLU A CA 1
ATOM 711 C C . GLU A 1 90 ? 7.355 -19.875 -12.75 1 96.5 90 GLU A C 1
ATOM 713 O O . GLU A 1 90 ? 6.492 -19.094 -13.172 1 96.5 90 GLU A O 1
ATOM 718 N N . PHE A 1 91 ? 7.637 -19.953 -11.453 1 96.69 91 PHE A N 1
ATOM 719 C CA . PHE A 1 91 ? 6.883 -19.188 -10.477 1 96.69 91 PHE A CA 1
ATOM 720 C C . PHE A 1 91 ? 7.762 -18.109 -9.836 1 96.69 91 PHE A C 1
ATOM 722 O O . PHE A 1 91 ? 7.34 -17.438 -8.891 1 96.69 91 PHE A O 1
ATOM 729 N N . ALA A 1 92 ? 8.977 -17.906 -10.391 1 97.25 92 ALA A N 1
ATOM 730 C CA . ALA A 1 92 ? 9.953 -17 -9.789 1 97.25 92 ALA A CA 1
ATOM 731 C C . ALA A 1 92 ? 9.516 -15.547 -9.938 1 97.25 92 ALA A C 1
ATOM 733 O O . ALA A 1 92 ? 9.805 -14.711 -9.078 1 97.25 92 ALA A O 1
ATOM 734 N N . LEU A 1 93 ? 8.797 -15.258 -11.016 1 96.88 93 LEU A N 1
ATOM 735 C CA . LEU A 1 93 ? 8.312 -13.891 -11.18 1 96.88 93 LEU A CA 1
ATOM 736 C C . LEU A 1 93 ? 7.398 -13.492 -10.031 1 96.88 93 LEU A C 1
ATOM 738 O O . LEU A 1 93 ? 7.473 -12.367 -9.531 1 96.88 93 LEU A O 1
ATOM 742 N N . ASP A 1 94 ? 6.562 -14.383 -9.594 1 95.25 94 ASP A N 1
ATOM 743 C CA . ASP A 1 94 ? 5.703 -14.133 -8.445 1 95.25 94 ASP A CA 1
ATOM 744 C C . ASP A 1 94 ? 6.504 -14.156 -7.141 1 95.25 94 ASP A C 1
ATOM 746 O O . ASP A 1 94 ? 6.367 -13.258 -6.305 1 95.25 94 ASP A O 1
ATOM 750 N N . GLY A 1 95 ? 7.383 -15.125 -6.996 1 95.25 95 GLY A N 1
ATOM 751 C CA . GLY A 1 95 ? 8.164 -15.273 -5.777 1 95.25 95 GLY A CA 1
ATOM 752 C C . GLY A 1 95 ? 9.062 -14.086 -5.504 1 95.25 95 GLY A C 1
ATOM 753 O O . GLY A 1 95 ? 9.25 -13.695 -4.348 1 95.25 95 GLY A O 1
ATOM 754 N N . LEU A 1 96 ? 9.578 -13.492 -6.574 1 95.25 96 LEU A N 1
ATOM 755 C CA . LEU A 1 96 ? 10.555 -12.422 -6.43 1 95.25 96 LEU A CA 1
ATOM 756 C C . LEU A 1 96 ? 9.867 -11.062 -6.32 1 95.25 96 LEU A C 1
ATOM 758 O O . LEU A 1 96 ? 10.516 -10.055 -6.027 1 95.25 96 LEU A O 1
ATOM 762 N N . THR A 1 97 ? 8.523 -11.031 -6.516 1 91.31 97 THR A N 1
ATOM 763 C CA . THR A 1 97 ? 7.781 -9.781 -6.414 1 91.31 97 THR A CA 1
ATOM 764 C C . THR A 1 97 ? 6.543 -9.961 -5.535 1 91.31 97 THR A C 1
ATOM 766 O O . THR A 1 97 ? 5.633 -9.133 -5.566 1 91.31 97 THR A O 1
ATOM 769 N N . GLU A 1 98 ? 6.492 -10.875 -4.762 1 87.5 98 GLU A N 1
ATOM 770 C CA . GLU A 1 98 ? 5.293 -11.359 -4.082 1 87.5 98 GLU A CA 1
ATOM 771 C C . GLU A 1 98 ? 4.664 -10.273 -3.223 1 87.5 98 GLU A C 1
ATOM 773 O O . GLU A 1 98 ? 5.367 -9.562 -2.494 1 87.5 98 GLU A O 1
ATOM 778 N N . ALA A 1 99 ? 3.42 -10.102 -3.363 1 88.69 99 ALA A N 1
ATOM 779 C CA . ALA A 1 99 ? 2.516 -9.352 -2.496 1 88.69 99 ALA A CA 1
ATOM 780 C C . ALA A 1 99 ? 2.701 -7.852 -2.678 1 88.69 99 ALA A C 1
ATOM 782 O O . ALA A 1 99 ? 1.931 -7.055 -2.137 1 88.69 99 ALA A O 1
ATOM 783 N N . GLN A 1 100 ? 3.623 -7.43 -3.516 1 88.31 100 GLN A N 1
ATOM 784 C CA . GLN A 1 100 ? 3.893 -6 -3.658 1 88.31 100 GLN A CA 1
ATOM 785 C C . GLN A 1 100 ? 2.736 -5.289 -4.355 1 88.31 100 GLN A C 1
ATOM 787 O O . GLN A 1 100 ? 2.451 -4.125 -4.066 1 88.31 100 GLN A O 1
ATOM 792 N N . VAL A 1 101 ? 2.074 -6.043 -5.188 1 92.31 101 VAL A N 1
ATOM 793 C CA . VAL A 1 101 ? 0.992 -5.441 -5.957 1 92.31 101 VAL A CA 1
ATOM 794 C C . VAL A 1 101 ? -0.21 -5.188 -5.051 1 92.31 101 VAL A C 1
ATOM 796 O O . VAL A 1 101 ? -1.08 -4.379 -5.371 1 92.31 101 VAL A O 1
ATOM 799 N N . PHE A 1 102 ? -0.26 -5.781 -3.84 1 93.75 102 PHE A N 1
ATOM 800 C CA . PHE A 1 102 ? -1.375 -5.613 -2.914 1 93.75 102 PHE A CA 1
ATOM 801 C C . PHE A 1 102 ? -1.477 -4.168 -2.443 1 93.75 102 PHE A C 1
ATOM 803 O O . PHE A 1 102 ? -2.562 -3.695 -2.104 1 93.75 102 PHE A O 1
ATOM 810 N N . TYR A 1 103 ? -0.371 -3.475 -2.484 1 93.06 103 TYR A N 1
ATOM 811 C CA . TYR A 1 103 ? -0.371 -2.07 -2.086 1 93.06 103 TYR A CA 1
ATOM 812 C C . TYR A 1 103 ? -1.331 -1.26 -2.947 1 93.06 103 TYR A C 1
ATOM 814 O O . TYR A 1 103 ? -1.915 -0.278 -2.482 1 93.06 103 TYR A O 1
ATOM 822 N N . HIS A 1 104 ? -1.562 -1.718 -4.129 1 92 104 HIS A N 1
ATOM 823 C CA . HIS A 1 104 ? -2.406 -0.979 -5.062 1 92 104 HIS A CA 1
ATOM 824 C C . HIS A 1 104 ? -3.885 -1.227 -4.781 1 92 104 HIS A C 1
ATOM 826 O O . HIS A 1 104 ? -4.742 -0.464 -5.23 1 92 104 HIS A O 1
ATOM 832 N N . LEU A 1 105 ? -4.156 -2.254 -4.055 1 94.19 105 LEU A N 1
ATOM 833 C CA . LEU A 1 105 ? -5.531 -2.574 -3.697 1 94.19 105 LEU A CA 1
ATOM 834 C C . LEU A 1 105 ? -5.98 -1.768 -2.482 1 94.19 105 LEU A C 1
ATOM 836 O O . LEU A 1 105 ? -7.152 -1.394 -2.377 1 94.19 105 LEU A O 1
ATOM 840 N N . MET A 1 106 ? -5.105 -1.462 -1.595 1 93.5 106 MET A N 1
ATOM 841 C CA . MET A 1 106 ? -5.418 -0.982 -0.252 1 93.5 106 MET A CA 1
ATOM 842 C C . MET A 1 106 ? -6.215 0.316 -0.309 1 93.5 106 MET A C 1
ATOM 844 O O . MET A 1 106 ? -7.262 0.437 0.331 1 93.5 106 MET A O 1
ATOM 848 N N . PRO A 1 107 ? -5.848 1.224 -1.157 1 91.06 107 PRO A N 1
ATOM 849 C CA . PRO A 1 107 ? -6.594 2.484 -1.176 1 91.06 107 PRO A CA 1
ATOM 850 C C . PRO A 1 107 ? -8.016 2.322 -1.718 1 91.06 107 PRO A C 1
ATOM 852 O O . PRO A 1 107 ? -8.844 3.223 -1.562 1 91.06 107 PRO A O 1
ATOM 855 N N . ARG A 1 108 ? -8.273 1.236 -2.32 1 91.94 108 ARG A N 1
ATOM 856 C CA . ARG A 1 108 ? -9.578 0.995 -2.936 1 91.94 108 ARG A CA 1
ATOM 857 C C . ARG A 1 108 ? -10.539 0.351 -1.942 1 91.94 108 ARG A C 1
ATOM 859 O O . ARG A 1 108 ? -11.727 0.19 -2.236 1 91.94 108 ARG A O 1
ATOM 866 N N . LEU A 1 109 ? -10.039 -0.005 -0.797 1 94.12 109 LEU A N 1
ATOM 867 C CA . LEU A 1 109 ? -10.836 -0.632 0.254 1 94.12 109 LEU A CA 1
ATOM 868 C C . LEU A 1 109 ? -11.219 0.383 1.326 1 94.12 109 LEU A C 1
ATOM 870 O O . LEU A 1 109 ? -10.484 1.344 1.566 1 94.12 109 LEU A O 1
ATOM 874 N N . SER A 1 110 ? -12.406 0.149 1.889 1 92.12 110 SER A N 1
ATOM 875 C CA . SER A 1 110 ? -12.727 0.903 3.096 1 92.12 110 SER A CA 1
ATOM 876 C C . SER A 1 110 ? -11.727 0.609 4.211 1 92.12 110 SER A C 1
ATOM 878 O O . SER A 1 110 ? -11.039 -0.412 4.18 1 92.12 110 SER A O 1
ATOM 880 N N . LEU A 1 111 ? -11.641 1.503 5.156 1 91.69 111 LEU A N 1
ATOM 881 C CA . LEU A 1 111 ? -10.688 1.352 6.246 1 91.69 111 LEU A CA 1
ATOM 882 C C . LEU A 1 111 ? -10.898 0.03 6.977 1 91.69 111 LEU A C 1
ATOM 884 O O . LEU A 1 111 ? -9.945 -0.717 7.207 1 91.69 111 LEU A O 1
ATOM 888 N N . PRO A 1 112 ? -12.172 -0.371 7.344 1 93.75 112 PRO A N 1
ATOM 889 C CA . PRO A 1 112 ? -12.352 -1.67 7.996 1 93.75 112 PRO A CA 1
ATOM 890 C C . PRO A 1 112 ? -11.875 -2.836 7.133 1 93.75 112 PRO A C 1
ATOM 892 O O . PRO A 1 112 ? -11.32 -3.809 7.656 1 93.75 112 PRO A O 1
ATOM 895 N N . ALA A 1 113 ? -12.047 -2.727 5.848 1 95.56 113 ALA A N 1
ATOM 896 C CA . ALA A 1 113 ? -11.648 -3.803 4.945 1 95.56 113 ALA A CA 1
ATOM 897 C C . ALA A 1 113 ? -10.133 -3.832 4.758 1 95.56 113 ALA A C 1
ATOM 899 O O . ALA A 1 113 ? -9.57 -4.859 4.375 1 95.56 113 ALA A O 1
ATOM 900 N N . GLN A 1 114 ? -9.461 -2.732 5.031 1 94.06 114 GLN A N 1
ATOM 901 C CA . GLN A 1 114 ? -8 -2.678 4.938 1 94.06 114 GLN A CA 1
ATOM 902 C C . GLN A 1 114 ? -7.352 -3.48 6.059 1 94.06 114 GLN A C 1
ATOM 904 O O . GLN A 1 114 ? -6.223 -3.955 5.914 1 94.06 114 GLN A O 1
ATOM 909 N N . MET A 1 115 ? -8.023 -3.699 7.172 1 94 115 MET A N 1
ATOM 910 C CA . MET A 1 115 ? -7.41 -4.289 8.359 1 94 115 MET A CA 1
ATOM 911 C C . MET A 1 115 ? -7.02 -5.742 8.102 1 94 115 MET A C 1
ATOM 913 O O . MET A 1 115 ? -5.855 -6.113 8.266 1 94 115 MET A O 1
ATOM 917 N N . PRO A 1 116 ? -7.973 -6.551 7.605 1 94.25 116 PRO A N 1
ATOM 918 C CA . PRO A 1 116 ? -7.547 -7.926 7.328 1 94.25 116 PRO A CA 1
ATOM 919 C C . PRO A 1 116 ? -6.484 -8 6.234 1 94.25 116 PRO A C 1
ATOM 921 O O . PRO A 1 116 ? -5.582 -8.844 6.305 1 94.25 116 PRO A O 1
ATOM 924 N N . MET A 1 117 ? -6.52 -7.145 5.254 1 93.31 117 MET A N 1
ATOM 925 C CA . MET A 1 117 ? -5.516 -7.121 4.195 1 93.31 117 MET A CA 1
ATOM 926 C C . MET A 1 117 ? -4.148 -6.723 4.75 1 93.31 117 MET A C 1
ATOM 928 O O . MET A 1 117 ? -3.129 -7.293 4.363 1 93.31 117 MET A O 1
ATOM 932 N N . LEU A 1 118 ? -4.168 -5.758 5.586 1 92.94 118 LEU A N 1
ATOM 933 C CA . LEU A 1 118 ? -2.914 -5.332 6.199 1 92.94 118 LEU A CA 1
ATOM 934 C C . LEU A 1 118 ? -2.283 -6.473 6.996 1 92.94 118 LEU A C 1
ATOM 936 O O . LEU A 1 118 ? -1.07 -6.684 6.93 1 92.94 118 LEU A O 1
ATOM 940 N N . ARG A 1 119 ? -3.064 -7.199 7.742 1 91.88 119 ARG A N 1
ATOM 941 C CA . ARG A 1 119 ? -2.537 -8.328 8.508 1 91.88 119 ARG A CA 1
ATOM 942 C C . ARG A 1 119 ? -1.941 -9.383 7.582 1 91.88 119 ARG A C 1
ATOM 944 O O . ARG A 1 119 ? -0.909 -9.977 7.898 1 91.88 119 ARG A O 1
ATOM 951 N N . MET A 1 120 ? -2.545 -9.578 6.426 1 90.56 120 MET A N 1
ATOM 952 C CA . MET A 1 120 ? -1.979 -10.492 5.438 1 90.56 120 MET A CA 1
ATOM 953 C C . MET A 1 120 ? -0.649 -9.969 4.91 1 90.56 120 MET A C 1
ATOM 955 O O . MET A 1 120 ? 0.313 -10.727 4.777 1 90.56 120 MET A O 1
ATOM 959 N N . MET A 1 121 ? -0.629 -8.688 4.676 1 91.44 121 MET A N 1
ATOM 960 C CA . MET A 1 121 ? 0.592 -8.07 4.16 1 91.44 121 MET A CA 1
ATOM 961 C C . MET A 1 121 ? 1.714 -8.141 5.191 1 91.44 121 MET A C 1
ATOM 963 O O . MET A 1 121 ? 2.871 -8.375 4.84 1 91.44 121 MET A O 1
ATOM 967 N N . ILE A 1 122 ? 1.37 -7.926 6.438 1 89.75 122 ILE A N 1
ATOM 968 C CA . ILE A 1 122 ? 2.354 -8.031 7.512 1 89.75 122 ILE A CA 1
ATOM 969 C C . ILE A 1 122 ? 2.992 -9.414 7.492 1 89.75 122 ILE A C 1
ATOM 971 O O . ILE A 1 122 ? 4.215 -9.547 7.602 1 89.75 122 ILE A O 1
ATOM 975 N N . ASP A 1 123 ? 2.203 -10.383 7.254 1 88.25 123 ASP A N 1
ATOM 976 C CA . ASP A 1 123 ? 2.717 -11.742 7.18 1 88.25 123 ASP A CA 1
ATOM 977 C C . ASP A 1 123 ? 3.594 -11.938 5.941 1 88.25 123 ASP A C 1
ATOM 979 O O . ASP A 1 123 ? 4.688 -12.492 6.031 1 88.25 123 ASP A O 1
ATOM 983 N N . GLU A 1 124 ? 3.174 -11.469 4.781 1 90.19 124 GLU A N 1
ATOM 984 C CA . GLU A 1 124 ? 3.895 -11.641 3.523 1 90.19 124 GLU A CA 1
ATOM 985 C C . GLU A 1 124 ? 5.266 -10.969 3.576 1 90.19 124 GLU A C 1
ATOM 987 O O . GLU A 1 124 ? 6.227 -11.461 2.986 1 90.19 124 GLU A O 1
ATOM 992 N N . PHE A 1 125 ? 5.262 -9.891 4.34 1 90.75 125 PHE A N 1
ATOM 993 C CA . PHE A 1 125 ? 6.492 -9.109 4.367 1 90.75 125 PHE A CA 1
ATOM 994 C C . PHE A 1 125 ? 7.262 -9.352 5.66 1 90.75 125 PHE A C 1
ATOM 996 O O . PHE A 1 125 ? 8.07 -8.523 6.07 1 90.75 125 PHE A O 1
ATOM 1003 N N . GLY A 1 126 ? 6.91 -10.453 6.332 1 88 126 GLY A N 1
ATOM 1004 C CA . GLY A 1 126 ? 7.691 -10.914 7.465 1 88 126 GLY A CA 1
ATOM 1005 C C . GLY A 1 126 ? 7.578 -10.016 8.68 1 88 126 GLY A C 1
ATOM 1006 O O . GLY A 1 126 ? 8.555 -9.828 9.406 1 88 126 GLY A O 1
ATOM 1007 N N . SER A 1 127 ? 6.449 -9.32 8.773 1 82.56 127 SER A N 1
ATOM 1008 C CA . SER A 1 127 ? 6.219 -8.383 9.867 1 82.56 127 SER A CA 1
ATOM 1009 C C . SER A 1 127 ? 7.277 -7.281 9.883 1 82.56 127 SER A C 1
ATOM 1011 O O . SER A 1 127 ? 7.738 -6.875 10.953 1 82.56 127 SER A O 1
ATOM 1013 N N . GLY A 1 128 ? 7.816 -7.023 8.695 1 83.69 128 GLY A N 1
ATOM 1014 C CA . GLY A 1 128 ? 8.805 -5.957 8.578 1 83.69 128 GLY A CA 1
ATOM 1015 C C . GLY A 1 128 ? 10.227 -6.441 8.758 1 83.69 128 GLY A C 1
ATOM 1016 O O . GLY A 1 128 ? 11.164 -5.637 8.789 1 83.69 128 GLY A O 1
ATOM 1017 N N . ASN A 1 129 ? 10.344 -7.676 8.914 1 88.75 129 ASN A N 1
ATOM 1018 C CA . ASN A 1 129 ? 11.664 -8.312 8.938 1 88.75 129 ASN A CA 1
ATOM 1019 C C . ASN A 1 129 ? 12.039 -8.875 7.57 1 88.75 129 ASN A C 1
ATOM 1021 O O . ASN A 1 129 ? 11.484 -9.891 7.137 1 88.75 129 ASN A O 1
ATOM 1025 N N . LEU A 1 130 ? 13.039 -8.258 6.977 1 90.56 130 LEU A N 1
ATOM 1026 C CA . LEU A 1 130 ? 13.422 -8.57 5.602 1 90.56 130 LEU A CA 1
ATOM 1027 C C . LEU A 1 130 ? 13.75 -10.055 5.453 1 90.56 130 LEU A C 1
ATOM 1029 O O . LEU A 1 130 ? 13.359 -10.68 4.461 1 90.56 130 LEU A O 1
ATOM 1033 N N . LYS A 1 131 ? 14.406 -10.633 6.426 1 92 131 LYS A N 1
ATOM 1034 C CA . LYS A 1 131 ? 14.859 -12.016 6.348 1 92 131 LYS A CA 1
ATOM 1035 C C . LYS A 1 131 ? 13.68 -12.992 6.363 1 92 131 LYS A C 1
ATOM 1037 O O . LYS A 1 131 ? 13.828 -14.156 5.996 1 92 131 LYS A O 1
ATOM 1042 N N . ARG A 1 132 ? 12.516 -12.484 6.77 1 91.31 132 ARG A N 1
ATOM 1043 C CA . ARG A 1 132 ? 11.352 -13.352 6.906 1 91.31 132 ARG A CA 1
ATOM 1044 C C . ARG A 1 132 ? 10.32 -13.062 5.824 1 91.31 132 ARG A C 1
ATOM 1046 O O . ARG A 1 132 ? 9.266 -13.703 5.777 1 91.31 132 ARG A O 1
ATOM 1053 N N . SER A 1 133 ? 10.633 -12.086 5.004 1 92.44 133 SER A N 1
ATOM 1054 C CA . SER A 1 133 ? 9.703 -11.836 3.91 1 92.44 133 SER A CA 1
ATOM 1055 C C . SER A 1 133 ? 9.625 -13.031 2.963 1 92.44 133 SER A C 1
ATOM 1057 O O . SER A 1 133 ? 10.617 -13.734 2.76 1 92.44 133 SER A O 1
ATOM 1059 N N . HIS A 1 134 ? 8.477 -13.234 2.398 1 93.12 134 HIS A N 1
ATOM 1060 C CA . HIS A 1 134 ? 8.305 -14.359 1.486 1 93.12 134 HIS A CA 1
ATOM 1061 C C . HIS A 1 134 ? 9.227 -14.242 0.282 1 93.12 134 HIS A C 1
ATOM 1063 O O . HIS A 1 134 ? 9.742 -15.25 -0.215 1 93.12 134 HIS A O 1
ATOM 1069 N N . THR A 1 135 ? 9.477 -13.055 -0.171 1 94.5 135 THR A N 1
ATOM 1070 C CA . THR A 1 135 ? 10.422 -12.836 -1.262 1 94.5 135 THR A CA 1
ATOM 1071 C C . THR A 1 135 ? 11.82 -13.305 -0.871 1 94.5 135 THR A C 1
ATOM 1073 O O . THR A 1 135 ? 12.484 -14.008 -1.639 1 94.5 135 THR A O 1
ATOM 1076 N N . THR A 1 136 ? 12.258 -12.969 0.363 1 94.69 136 THR A N 1
ATOM 1077 C CA . THR A 1 136 ? 13.57 -13.391 0.829 1 94.69 136 THR A CA 1
ATOM 1078 C C . THR A 1 136 ? 13.625 -14.906 1.003 1 94.69 136 THR A C 1
ATOM 1080 O O . THR A 1 136 ? 14.625 -15.539 0.674 1 94.69 136 THR A O 1
ATOM 1083 N N . LEU A 1 137 ? 12.547 -15.477 1.487 1 95.75 137 LEU A N 1
ATOM 1084 C CA . LEU A 1 137 ? 12.492 -16.922 1.618 1 95.75 137 LEU A CA 1
ATOM 1085 C C . LEU A 1 137 ? 12.609 -17.609 0.256 1 95.75 137 LEU A C 1
ATOM 1087 O O . LEU A 1 137 ? 13.289 -18.625 0.123 1 95.75 137 LEU A O 1
ATOM 1091 N N . TYR A 1 138 ? 11.977 -17.016 -0.758 1 97.19 138 TYR A N 1
ATOM 1092 C CA . TYR A 1 138 ? 12.086 -17.562 -2.109 1 97.19 138 TYR A CA 1
ATOM 1093 C C . TYR A 1 138 ? 13.508 -17.406 -2.639 1 97.19 138 TYR A C 1
ATOM 1095 O O . TYR A 1 138 ? 14.031 -18.312 -3.299 1 97.19 138 TYR A O 1
ATOM 1103 N N . GLN A 1 139 ? 14.148 -16.312 -2.326 1 97.25 139 GLN A N 1
ATOM 1104 C CA . GLN A 1 139 ? 15.531 -16.094 -2.723 1 97.25 139 GLN A CA 1
ATOM 1105 C C . GLN A 1 139 ? 16.469 -17.125 -2.074 1 97.25 139 GLN A C 1
ATOM 1107 O O . GLN A 1 139 ? 17.406 -17.594 -2.705 1 97.25 139 GLN A O 1
ATOM 1112 N N . ASP A 1 140 ? 16.203 -17.438 -0.805 1 97.75 140 ASP A N 1
ATOM 1113 C CA . ASP A 1 140 ? 16.984 -18.469 -0.131 1 97.75 140 ASP A CA 1
ATOM 1114 C C . ASP A 1 140 ? 16.859 -19.812 -0.845 1 97.75 140 ASP A C 1
ATOM 1116 O O . ASP A 1 140 ? 17.828 -20.547 -0.987 1 97.75 140 ASP A O 1
ATOM 1120 N N . LEU A 1 141 ? 15.641 -20.094 -1.293 1 98.06 141 LEU A N 1
ATOM 1121 C CA . LEU A 1 141 ? 15.406 -21.297 -2.062 1 98.06 141 LEU A CA 1
ATOM 1122 C C . LEU A 1 141 ? 16.188 -21.281 -3.371 1 98.06 141 LEU A C 1
ATOM 1124 O O . LEU A 1 141 ? 16.875 -22.25 -3.707 1 98.06 141 LEU A O 1
ATOM 1128 N N . LEU A 1 142 ? 16.109 -20.172 -4.094 1 97.88 142 LEU A N 1
ATOM 1129 C CA . LEU A 1 142 ? 16.844 -20.047 -5.34 1 97.88 142 LEU A CA 1
ATOM 1130 C C . LEU A 1 142 ? 18.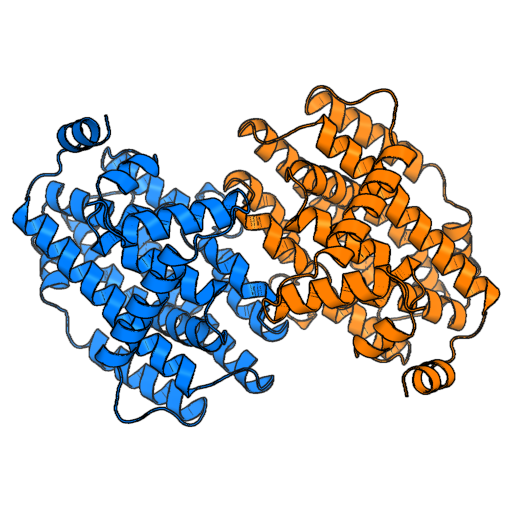344 -20.234 -5.109 1 97.88 142 LEU A C 1
ATOM 1132 O O . LEU A 1 142 ? 19.016 -20.906 -5.891 1 97.88 142 LEU A O 1
ATOM 1136 N N . SER A 1 143 ? 18.828 -19.656 -4.055 1 98.12 143 SER A N 1
ATOM 1137 C CA . SER A 1 143 ? 20.25 -19.766 -3.729 1 98.12 143 SER A CA 1
ATOM 1138 C C . SER A 1 143 ? 20.656 -21.219 -3.492 1 98.12 143 SER A C 1
ATOM 1140 O O . SER A 1 143 ? 21.656 -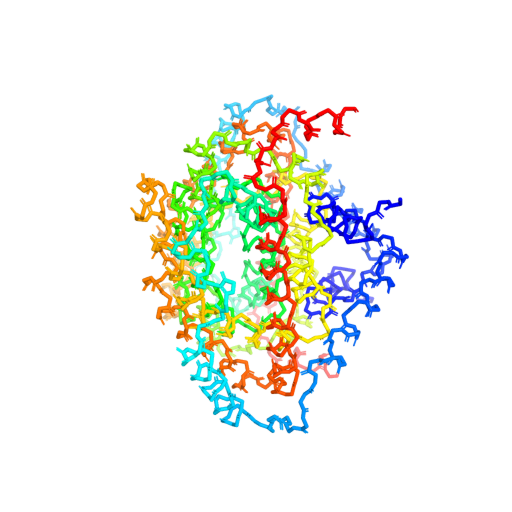21.672 -4.031 1 98.12 143 SER A O 1
ATOM 1142 N N . GLU A 1 144 ? 19.875 -21.938 -2.723 1 98.19 144 GLU A N 1
ATOM 1143 C CA . GLU A 1 144 ? 20.188 -23.328 -2.479 1 98.19 144 GLU A CA 1
ATOM 1144 C C . GLU A 1 144 ? 20.156 -24.141 -3.773 1 98.19 144 GLU A C 1
ATOM 1146 O O . GLU A 1 144 ? 20.953 -25.062 -3.965 1 98.19 144 GLU A O 1
ATOM 1151 N N . LEU A 1 145 ? 19.266 -23.781 -4.684 1 97.62 145 LEU A N 1
ATOM 1152 C CA . LEU A 1 145 ? 19.109 -24.484 -5.949 1 97.62 145 LEU A CA 1
ATOM 1153 C C . LEU A 1 145 ? 20.125 -23.984 -6.973 1 97.62 145 LEU A C 1
ATOM 1155 O O . LEU A 1 145 ? 20.109 -24.406 -8.133 1 97.62 145 LEU A O 1
ATOM 1159 N N . GLU A 1 146 ? 20.938 -23.016 -6.57 1 96.75 146 GLU A N 1
ATOM 1160 C CA . GLU A 1 146 ? 21.984 -22.422 -7.418 1 96.75 146 GLU A CA 1
ATOM 1161 C C . GLU A 1 146 ? 21.375 -21.766 -8.648 1 96.75 146 GLU A C 1
ATOM 1163 O O . GLU A 1 146 ? 21.859 -21.953 -9.766 1 96.75 146 GLU A O 1
ATOM 1168 N N . MET A 1 147 ? 20.328 -21.156 -8.422 1 96.81 147 MET A N 1
ATOM 1169 C CA . MET A 1 147 ? 19.641 -20.406 -9.477 1 96.81 147 MET A CA 1
ATOM 1170 C C . MET A 1 147 ? 19.844 -18.906 -9.289 1 96.81 147 MET A C 1
ATOM 1172 O O . MET A 1 147 ? 20.078 -18.438 -8.18 1 96.81 147 MET A O 1
ATOM 1176 N N . PRO A 1 148 ? 19.766 -18.109 -10.352 1 95.94 148 PRO A N 1
ATOM 1177 C CA . PRO A 1 148 ? 19.969 -16.672 -10.234 1 95.94 148 PRO A CA 1
ATOM 1178 C C . PRO A 1 148 ? 18.906 -15.992 -9.375 1 95.94 148 PRO A C 1
ATOM 1180 O O . PRO A 1 148 ? 17.766 -16.484 -9.273 1 95.94 148 PRO A O 1
ATOM 1183 N N . LEU A 1 149 ? 19.25 -14.891 -8.812 1 95.44 149 LEU A N 1
ATOM 1184 C CA . LEU A 1 149 ? 18.328 -14.148 -7.961 1 95.44 149 LEU A CA 1
ATOM 1185 C C . LEU A 1 149 ? 17.719 -12.961 -8.711 1 95.44 149 LEU A C 1
ATOM 1187 O O . LEU A 1 149 ? 16.781 -12.336 -8.234 1 95.44 149 LEU A O 1
ATOM 1191 N N . ASP A 1 150 ? 18.203 -12.727 -9.914 1 92.94 150 ASP A N 1
ATOM 1192 C CA . ASP A 1 150 ? 17.828 -11.539 -10.68 1 92.94 150 ASP A CA 1
ATOM 1193 C C . ASP A 1 150 ? 16.531 -11.773 -11.445 1 92.94 150 ASP A C 1
ATOM 1195 O O . ASP A 1 150 ? 16.406 -12.742 -12.195 1 92.94 150 ASP A O 1
ATOM 1199 N N . LEU A 1 151 ? 15.609 -10.875 -11.281 1 93.69 151 LEU A N 1
ATOM 1200 C CA . LEU A 1 151 ? 14.289 -10.953 -11.906 1 93.69 151 LEU A CA 1
ATOM 1201 C C . LEU A 1 151 ? 14.414 -11.023 -13.43 1 93.69 151 LEU A C 1
ATOM 1203 O O . LEU A 1 151 ? 13.727 -11.82 -14.07 1 93.69 151 LEU A O 1
ATOM 1207 N N . PRO A 1 152 ? 15.344 -10.297 -14.117 1 93.62 152 PRO A N 1
ATOM 1208 C CA . PRO A 1 152 ? 15.445 -10.32 -15.578 1 93.62 152 PRO A CA 1
ATOM 1209 C C . PRO A 1 152 ? 15.75 -11.711 -16.125 1 93.62 152 PRO A C 1
ATOM 1211 O O . PRO A 1 152 ? 15.305 -12.055 -17.234 1 93.62 152 PRO A O 1
ATOM 1214 N N . PHE A 1 153 ? 16.453 -12.508 -15.375 1 95.06 153 PHE A N 1
ATOM 1215 C CA . PHE A 1 153 ? 16.719 -13.875 -15.812 1 95.06 153 PHE A CA 1
ATOM 1216 C C . PHE A 1 153 ? 15.414 -14.633 -16.031 1 95.06 153 PHE A C 1
ATOM 1218 O O . PHE A 1 153 ? 15.242 -15.297 -17.062 1 95.06 153 PHE A O 1
ATOM 1225 N N . TYR A 1 154 ? 14.531 -14.5 -15.172 1 96.19 154 TYR A N 1
ATOM 1226 C CA . TYR A 1 154 ? 13.289 -15.273 -15.211 1 96.19 154 TYR A CA 1
ATOM 1227 C C . TYR A 1 154 ? 12.312 -14.688 -16.219 1 96.19 154 TYR A C 1
ATOM 1229 O O . TYR A 1 154 ? 11.469 -15.398 -16.766 1 96.19 154 TYR A O 1
ATOM 1237 N N . VAL A 1 155 ? 12.414 -13.359 -16.422 1 95.38 155 VAL A N 1
ATOM 1238 C CA . VAL A 1 155 ? 11.625 -12.734 -17.469 1 95.38 155 VAL A CA 1
ATOM 1239 C C . VAL A 1 155 ? 11.977 -13.367 -18.812 1 95.38 155 VAL A C 1
ATOM 1241 O O . VAL A 1 155 ? 11.102 -13.609 -19.656 1 95.38 155 VAL A O 1
ATOM 1244 N N . GLU A 1 156 ? 13.195 -13.703 -18.969 1 92.81 156 GLU A N 1
ATOM 1245 C CA . GLU A 1 156 ? 13.656 -14.281 -20.234 1 92.81 156 GLU A CA 1
ATOM 1246 C C . GLU A 1 156 ? 13.391 -15.781 -20.281 1 92.81 156 GLU A C 1
ATOM 1248 O O . GLU A 1 156 ? 13.117 -16.344 -21.344 1 92.81 156 GLU A O 1
ATOM 1253 N N . ALA A 1 157 ? 13.391 -16.406 -19.172 1 92.94 157 ALA A N 1
ATOM 1254 C CA . ALA A 1 157 ? 13.391 -17.859 -19.109 1 92.94 157 ALA A CA 1
ATOM 1255 C C . ALA A 1 157 ? 11.961 -18.406 -19.109 1 92.94 157 ALA A C 1
ATOM 1257 O O . ALA A 1 157 ? 11.727 -19.531 -19.578 1 92.94 157 ALA A O 1
ATOM 1258 N N . ASN A 1 158 ? 11.016 -17.672 -18.594 1 94.62 158 ASN A N 1
ATOM 1259 C CA . ASN A 1 158 ? 9.68 -18.219 -18.344 1 94.62 158 ASN A CA 1
ATOM 1260 C C . ASN A 1 158 ? 8.898 -18.359 -19.656 1 94.62 158 ASN A C 1
ATOM 1262 O O . ASN A 1 158 ? 9.094 -17.594 -20.594 1 94.62 158 ASN A O 1
ATOM 1266 N N . SER A 1 159 ? 8.094 -19.406 -19.656 1 92.75 159 SER A N 1
ATOM 1267 C CA . SER A 1 159 ? 7.07 -19.516 -20.688 1 92.75 159 SER A CA 1
ATOM 1268 C C . SER A 1 159 ? 5.949 -18.516 -20.453 1 92.75 159 SER A C 1
ATOM 1270 O O . SER A 1 159 ? 5.902 -17.844 -19.422 1 92.75 159 SER A O 1
ATOM 1272 N N . SER A 1 160 ? 5.051 -18.375 -21.391 1 93.19 160 SER A N 1
ATOM 1273 C CA . SER A 1 160 ? 3.924 -17.453 -21.281 1 93.19 160 SER A CA 1
ATOM 1274 C C . SER A 1 160 ? 3.09 -17.75 -20.031 1 93.19 160 SER A C 1
ATOM 1276 O O . SER A 1 160 ? 2.586 -16.812 -19.391 1 93.19 160 SER A O 1
ATOM 1278 N N . ALA A 1 161 ? 2.988 -18.984 -19.672 1 91.94 161 ALA A N 1
ATOM 1279 C CA . ALA A 1 161 ? 2.176 -19.391 -18.531 1 91.94 161 ALA A CA 1
ATOM 1280 C C . ALA A 1 161 ? 2.732 -18.828 -17.234 1 91.94 161 ALA A C 1
ATOM 1282 O O . ALA A 1 161 ? 1.976 -18.5 -16.312 1 91.94 161 ALA A O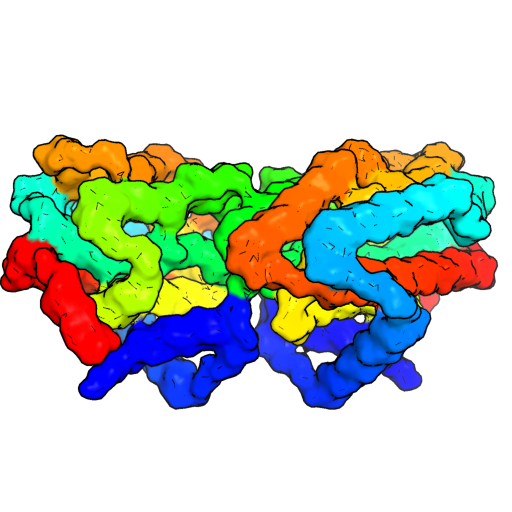 1
ATOM 1283 N N . GLY A 1 162 ? 4.016 -18.625 -17.172 1 95 162 GLY A N 1
ATOM 1284 C CA . GLY A 1 162 ? 4.668 -18.125 -15.969 1 95 162 GLY A CA 1
ATOM 1285 C C . GLY A 1 162 ? 4.348 -16.672 -15.68 1 95 162 GLY A C 1
ATOM 1286 O O . GLY A 1 162 ? 4.559 -16.188 -14.562 1 95 162 GLY A O 1
ATOM 1287 N N . PHE A 1 163 ? 3.768 -15.977 -16.688 1 97.56 163 PHE A N 1
ATOM 1288 C CA . PHE A 1 163 ? 3.447 -14.562 -16.531 1 97.56 163 PHE A CA 1
ATOM 1289 C C . PHE A 1 163 ? 2 -14.383 -16.094 1 97.56 163 PHE A C 1
ATOM 1291 O O . PHE A 1 163 ? 1.619 -13.305 -15.625 1 97.56 163 PHE A O 1
ATOM 1298 N N . THR A 1 164 ? 1.186 -15.398 -16.219 1 97.25 164 THR A N 1
ATOM 1299 C CA . THR A 1 164 ? -0.258 -15.227 -16.094 1 97.25 164 THR A CA 1
ATOM 1300 C C . THR A 1 164 ? -0.646 -14.945 -14.648 1 97.25 164 THR A C 1
ATOM 1302 O O . THR A 1 164 ? -1.485 -14.086 -14.383 1 97.25 164 THR A O 1
ATOM 1305 N N . PHE A 1 165 ? 0.016 -15.633 -13.75 1 95.81 165 PHE A N 1
ATOM 1306 C CA . PHE A 1 165 ? -0.32 -15.484 -12.344 1 95.81 165 PHE A CA 1
ATOM 1307 C C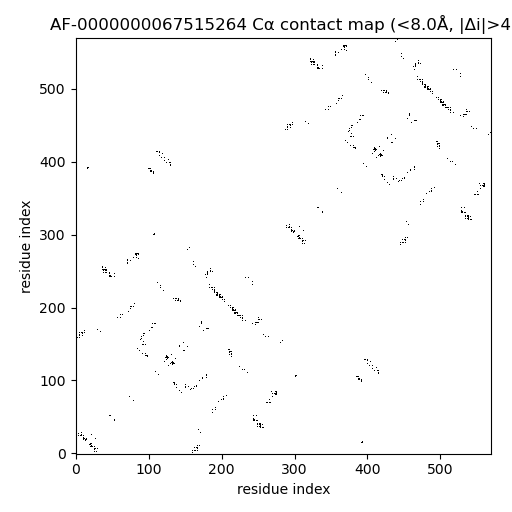 . PHE A 1 165 ? -0.032 -14.07 -11.859 1 95.81 165 PHE A C 1
ATOM 1309 O O . PHE A 1 165 ? -0.928 -13.383 -11.359 1 95.81 165 PHE A O 1
ATOM 1316 N N . PRO A 1 166 ? 1.191 -13.555 -12.023 1 97.12 166 PRO A N 1
ATOM 1317 C CA . PRO A 1 166 ? 1.445 -12.188 -11.578 1 97.12 166 PRO A CA 1
ATOM 1318 C C . PRO A 1 166 ? 0.64 -11.148 -12.359 1 97.12 166 PRO A C 1
ATOM 1320 O O . PRO A 1 166 ? 0.224 -10.133 -11.805 1 97.12 166 PRO A O 1
ATOM 1323 N N . ASN A 1 167 ? 0.43 -11.422 -13.664 1 97.88 167 ASN A N 1
ATOM 1324 C CA . ASN A 1 167 ? -0.384 -10.5 -14.461 1 97.88 167 ASN A CA 1
ATOM 1325 C C . ASN A 1 167 ? -1.82 -10.445 -13.945 1 97.88 167 ASN A C 1
ATOM 1327 O O . ASN A 1 167 ? -2.432 -9.375 -13.922 1 97.88 167 ASN A O 1
ATOM 1331 N N . MET A 1 168 ? -2.373 -11.531 -13.539 1 97.88 168 MET A N 1
ATOM 1332 C CA . MET A 1 168 ? -3.727 -11.57 -12.992 1 97.88 168 MET A CA 1
ATOM 1333 C C . MET A 1 168 ? -3.836 -10.703 -11.742 1 97.88 168 MET A C 1
ATOM 1335 O O . MET A 1 168 ? -4.77 -9.906 -11.617 1 97.88 168 MET A O 1
ATOM 1339 N N . PHE A 1 169 ? -2.867 -10.812 -10.883 1 97.38 169 PHE A N 1
ATOM 1340 C CA . PHE A 1 169 ? -2.93 -10.055 -9.641 1 97.38 169 PHE A CA 1
ATOM 1341 C C . PHE A 1 169 ? -2.775 -8.562 -9.898 1 97.38 169 PHE A C 1
ATOM 1343 O O . PHE A 1 169 ? -3.367 -7.742 -9.203 1 97.38 169 PHE A O 1
ATOM 1350 N N . CYS A 1 170 ? -2.004 -8.227 -10.945 1 97.19 170 CYS A N 1
ATOM 1351 C CA . CYS A 1 170 ? -1.937 -6.82 -11.32 1 97.19 170 CYS A CA 1
ATOM 1352 C C . CYS A 1 170 ? -3.299 -6.312 -11.781 1 97.19 170 CYS A C 1
ATOM 1354 O O . CYS A 1 170 ? -3.73 -5.23 -11.383 1 97.19 170 CYS A O 1
ATOM 1356 N N . TRP A 1 171 ? -3.977 -7.094 -12.578 1 97.88 171 TRP A N 1
ATOM 1357 C CA . TRP A 1 171 ? -5.309 -6.691 -13.016 1 97.88 171 TRP A CA 1
ATOM 1358 C C . TRP A 1 171 ? -6.262 -6.586 -11.828 1 97.88 171 TRP A C 1
ATOM 1360 O O . TRP A 1 171 ? -7 -5.605 -11.703 1 97.88 171 TRP A O 1
ATOM 1370 N N . LEU A 1 172 ? -6.23 -7.539 -10.953 1 97.94 172 LEU A N 1
ATOM 1371 C CA . LEU A 1 172 ? -7.117 -7.594 -9.797 1 97.94 172 LEU A CA 1
ATOM 1372 C C . LEU A 1 172 ? -6.918 -6.375 -8.898 1 97.94 172 LEU A C 1
ATOM 1374 O O . LEU A 1 172 ? -7.891 -5.785 -8.422 1 97.94 172 LEU A O 1
ATOM 1378 N N . ALA A 1 173 ? -5.668 -5.98 -8.703 1 95.88 173 ALA A N 1
ATOM 1379 C CA . ALA A 1 173 ? -5.344 -4.945 -7.723 1 95.88 173 ALA A CA 1
ATOM 1380 C C . ALA A 1 173 ? -5.461 -3.553 -8.336 1 95.88 173 ALA A C 1
ATOM 1382 O O . ALA A 1 173 ? -5.848 -2.598 -7.656 1 95.88 173 ALA A O 1
ATOM 1383 N N . MET A 1 174 ? -5.203 -3.453 -9.664 1 93.81 174 MET A N 1
ATOM 1384 C CA . MET A 1 174 ? -4.961 -2.115 -10.203 1 93.81 174 MET A CA 1
ATOM 1385 C C . MET A 1 174 ? -6.027 -1.731 -11.219 1 93.81 174 MET A C 1
ATOM 1387 O O . MET A 1 174 ? -6.215 -0.549 -11.508 1 93.81 174 MET A O 1
ATOM 1391 N N . ARG A 1 175 ? -6.723 -2.709 -11.789 1 95.06 175 ARG A N 1
ATOM 1392 C CA . ARG A 1 175 ? -7.508 -2.316 -12.953 1 95.06 175 ARG A CA 1
ATOM 1393 C C . ARG A 1 175 ? -8.922 -2.891 -12.883 1 95.06 175 ARG A C 1
ATOM 1395 O O . ARG A 1 175 ? -9.828 -2.389 -13.547 1 95.06 175 ARG A O 1
ATOM 1402 N N . ALA A 1 176 ? -9.109 -4.004 -12.125 1 96.44 176 ALA A N 1
ATOM 1403 C CA . ALA A 1 176 ? -10.469 -4.516 -12 1 96.44 176 ALA A CA 1
ATOM 1404 C C . ALA A 1 176 ? -11.43 -3.414 -11.555 1 96.44 176 ALA A C 1
ATOM 1406 O O . ALA A 1 176 ? -11.078 -2.576 -10.719 1 96.44 176 ALA A O 1
ATOM 1407 N N . ASP A 1 177 ? -12.641 -3.424 -12.016 1 94.12 177 ASP A N 1
ATOM 1408 C CA . ASP A 1 177 ? -13.602 -2.352 -11.758 1 94.12 177 ASP A CA 1
ATOM 1409 C C . ASP A 1 177 ? -14.078 -2.379 -10.305 1 94.12 177 ASP A C 1
ATOM 1411 O O . ASP A 1 177 ? -14.633 -1.397 -9.812 1 94.12 177 ASP A O 1
ATOM 1415 N N . ASP A 1 178 ? -13.906 -3.484 -9.648 1 96.31 178 ASP A N 1
ATOM 1416 C CA . ASP A 1 178 ? -14.414 -3.684 -8.297 1 96.31 178 ASP A CA 1
ATOM 1417 C C . ASP A 1 178 ? -13.453 -4.535 -7.469 1 96.31 178 ASP A C 1
ATOM 1419 O O . ASP A 1 178 ? -12.977 -5.574 -7.938 1 96.31 178 ASP A O 1
ATOM 1423 N N . PRO A 1 179 ? -13.148 -4.105 -6.223 1 96.94 179 PRO A N 1
ATOM 1424 C CA . PRO A 1 179 ? -12.203 -4.852 -5.387 1 96.94 179 PRO A CA 1
ATOM 1425 C C . PRO A 1 179 ? -12.719 -6.238 -5.012 1 96.94 179 PRO A C 1
ATOM 1427 O O . PRO A 1 179 ? -11.961 -7.066 -4.5 1 96.94 179 PRO A O 1
ATOM 1430 N N . SER A 1 180 ? -13.977 -6.531 -5.258 1 98.38 180 SER A N 1
ATOM 1431 C CA . SER A 1 180 ? -14.547 -7.836 -4.938 1 98.38 180 SER A CA 1
ATOM 1432 C C . SER A 1 180 ? -13.867 -8.945 -5.73 1 98.38 180 SER A C 1
ATOM 1434 O O . SER A 1 180 ? -13.742 -10.07 -5.246 1 98.38 180 SER A O 1
ATOM 1436 N N . TRP A 1 181 ? -13.43 -8.617 -6.977 1 98.19 181 TRP A N 1
ATOM 1437 C CA . TRP A 1 181 ? -12.68 -9.594 -7.762 1 98.19 181 TRP A CA 1
ATOM 1438 C C . TRP A 1 181 ? -11.461 -10.086 -6.988 1 98.19 181 TRP A C 1
ATOM 1440 O O . TRP A 1 181 ? -11.273 -11.297 -6.828 1 98.19 181 TRP A O 1
ATOM 1450 N N . PHE A 1 182 ? -10.703 -9.164 -6.445 1 98.25 182 PHE A N 1
ATOM 1451 C CA . PHE A 1 182 ? -9.5 -9.477 -5.684 1 98.25 182 PHE A CA 1
ATOM 1452 C C . PHE A 1 182 ? -9.852 -10.195 -4.391 1 98.25 182 PHE A C 1
ATOM 1454 O O . PHE A 1 182 ? -9.227 -11.203 -4.043 1 98.25 182 PHE A O 1
ATOM 1461 N N . ALA A 1 183 ? -10.859 -9.672 -3.693 1 98.12 183 ALA A N 1
ATOM 1462 C CA . ALA A 1 183 ? -11.234 -10.227 -2.396 1 98.12 183 ALA A CA 1
ATOM 1463 C C . ALA A 1 183 ? -11.617 -11.703 -2.52 1 98.12 183 ALA A C 1
ATOM 1465 O O . ALA A 1 183 ? -11.266 -12.516 -1.663 1 98.12 183 ALA A O 1
ATOM 1466 N N . GLY A 1 184 ? -12.336 -12.023 -3.562 1 97.75 184 GLY A N 1
ATOM 1467 C CA . GLY A 1 184 ? -12.672 -13.422 -3.801 1 97.75 184 GLY A CA 1
ATOM 1468 C C . GLY A 1 184 ? -11.453 -14.289 -4.035 1 97.75 184 GLY A C 1
ATOM 1469 O O . GLY A 1 184 ? -11.289 -15.328 -3.389 1 97.75 184 GLY A O 1
ATOM 1470 N N . VAL A 1 185 ? -10.562 -13.852 -4.875 1 97.06 185 VAL A N 1
ATOM 1471 C CA . VAL A 1 185 ? -9.398 -14.633 -5.273 1 97.06 185 VAL A CA 1
ATOM 1472 C C . VAL A 1 185 ? -8.477 -14.836 -4.07 1 97.06 185 VAL A C 1
ATOM 1474 O O . VAL A 1 185 ? -8.047 -15.961 -3.795 1 97.06 185 VAL A O 1
ATOM 1477 N N . ILE A 1 186 ? -8.172 -13.742 -3.354 1 95.94 186 ILE A N 1
ATOM 1478 C CA . ILE A 1 186 ? -7.215 -13.844 -2.26 1 95.94 186 ILE A CA 1
ATOM 1479 C C . ILE A 1 186 ? -7.777 -14.734 -1.155 1 95.94 186 ILE A C 1
ATOM 1481 O O . ILE A 1 186 ? -7.035 -15.477 -0.513 1 95.94 186 ILE A O 1
ATOM 1485 N N . THR A 1 187 ? -9.094 -14.648 -0.907 1 95.38 187 THR A N 1
ATOM 1486 C CA . THR A 1 187 ? -9.719 -15.508 0.092 1 95.38 187 THR A CA 1
ATOM 1487 C C . THR A 1 187 ? -9.602 -16.969 -0.313 1 95.38 187 THR A C 1
ATOM 1489 O O . THR A 1 187 ? -9.242 -17.828 0.504 1 95.38 187 THR A O 1
ATOM 1492 N N . TYR A 1 188 ? -9.883 -17.234 -1.565 1 94.5 188 TYR A N 1
ATOM 1493 C CA . TYR A 1 188 ? -9.742 -18.594 -2.092 1 94.5 188 TYR A CA 1
ATOM 1494 C C . TYR A 1 188 ? -8.305 -19.078 -1.941 1 94.5 188 TYR A C 1
ATOM 1496 O O . TYR A 1 188 ? -8.07 -20.172 -1.408 1 94.5 188 TYR A O 1
ATOM 1504 N N . PHE A 1 189 ? -7.332 -18.281 -2.307 1 91.69 189 PHE A N 1
ATOM 1505 C CA . PHE A 1 189 ? -5.934 -18.688 -2.289 1 91.69 189 PHE A CA 1
ATOM 1506 C C . PHE A 1 189 ? -5.445 -18.906 -0.861 1 91.69 189 PHE A C 1
ATOM 1508 O O . PHE A 1 189 ? -4.715 -19.859 -0.583 1 91.69 189 PHE A O 1
ATOM 1515 N N . GLU A 1 190 ? -5.812 -18.062 0.003 1 88.5 190 GLU A N 1
ATOM 1516 C CA . GLU A 1 190 ? -5.387 -18.219 1.392 1 88.5 190 GLU A CA 1
ATOM 1517 C C . GLU A 1 190 ? -5.992 -19.453 2.031 1 88.5 190 GLU A C 1
ATOM 1519 O O . GLU A 1 190 ? -5.473 -19.969 3.027 1 88.5 190 GLU A O 1
ATOM 1524 N N . THR A 1 191 ? -7.047 -19.922 1.432 1 85.44 191 THR A N 1
ATOM 1525 C CA . THR A 1 191 ? -7.703 -21.109 1.961 1 85.44 191 THR A CA 1
ATOM 1526 C C . THR A 1 191 ? -7.117 -22.375 1.342 1 85.44 191 THR A C 1
ATOM 1528 O O . THR A 1 191 ? -6.871 -23.359 2.043 1 85.44 191 THR A O 1
ATOM 1531 N N . VAL A 1 192 ? -6.797 -22.312 0.108 1 84.38 192 VAL A N 1
ATOM 1532 C CA . VAL A 1 192 ? -6.441 -23.531 -0.6 1 84.38 192 VAL A CA 1
ATOM 1533 C C . VAL A 1 192 ? -4.922 -23.688 -0.635 1 84.38 192 VAL A C 1
ATOM 1535 O O . VAL A 1 192 ? -4.406 -24.797 -0.809 1 84.38 192 VAL A O 1
ATOM 1538 N N . VAL A 1 193 ? -4.207 -22.656 -0.516 1 78.81 193 VAL A N 1
ATOM 1539 C CA . VAL A 1 193 ? -2.76 -22.641 -0.705 1 78.81 193 VAL A CA 1
ATOM 1540 C C . VAL A 1 193 ? -2.107 -23.672 0.219 1 78.81 193 VAL A C 1
ATOM 1542 O O . VAL A 1 193 ? -1.212 -24.406 -0.197 1 78.81 193 VAL A O 1
ATOM 1545 N N . PRO A 1 194 ? -2.547 -23.844 1.423 1 77.56 194 PRO A N 1
ATOM 1546 C CA . PRO A 1 194 ? -1.923 -24.875 2.266 1 77.56 194 PRO A CA 1
ATOM 1547 C C . PRO A 1 194 ? -1.995 -26.266 1.652 1 77.56 194 PRO A C 1
ATOM 1549 O O . PRO A 1 194 ? -1.052 -27.047 1.781 1 77.56 194 PRO A O 1
ATOM 1552 N N . PHE A 1 195 ? -3.014 -26.5 0.886 1 78.69 195 PHE A N 1
ATOM 1553 C CA . PHE A 1 195 ? -3.17 -27.797 0.238 1 78.69 195 PHE A CA 1
ATOM 1554 C C . PHE A 1 195 ? -2.307 -27.875 -1.016 1 78.69 195 PHE A C 1
ATOM 1556 O O . PHE A 1 195 ? -1.676 -28.906 -1.272 1 78.69 195 PHE A O 1
ATOM 1563 N N . PHE A 1 196 ? -2.238 -26.781 -1.685 1 81.19 196 PHE A N 1
ATOM 1564 C CA . PHE A 1 196 ? -1.497 -26.719 -2.939 1 81.19 196 PHE A CA 1
ATOM 1565 C C . PHE A 1 196 ? 0.002 -26.828 -2.689 1 81.19 196 PHE A C 1
ATOM 1567 O O . PHE A 1 196 ? 0.734 -27.391 -3.508 1 81.19 196 PHE A O 1
ATOM 1574 N N . PHE A 1 197 ? 0.44 -26.344 -1.56 1 88.56 197 PHE A N 1
ATOM 1575 C CA . PHE A 1 197 ? 1.876 -26.297 -1.313 1 88.56 197 PHE A CA 1
ATOM 1576 C C . PHE A 1 197 ? 2.354 -27.562 -0.618 1 88.56 197 PHE A C 1
ATOM 1578 O O . PHE A 1 197 ? 3.555 -27.75 -0.417 1 88.56 197 PHE A O 1
ATOM 1585 N N . GLU A 1 198 ? 1.474 -28.5 -0.33 1 89.06 198 GLU A N 1
ATOM 1586 C CA . GLU A 1 198 ? 1.859 -29.75 0.296 1 89.06 198 GLU A CA 1
ATOM 1587 C C . GLU A 1 198 ? 2.795 -30.562 -0.604 1 89.06 198 GLU A C 1
ATOM 1589 O O . GLU A 1 198 ? 3.773 -31.141 -0.131 1 89.06 198 GLU A O 1
ATOM 1594 N N . CYS A 1 199 ? 2.473 -30.578 -1.858 1 93.81 199 CYS A N 1
ATOM 1595 C CA . CYS A 1 199 ? 3.32 -31.344 -2.764 1 93.81 199 CYS A CA 1
ATOM 1596 C C . CYS A 1 199 ? 4.723 -30.75 -2.836 1 93.81 199 CYS A C 1
ATOM 1598 O O . CYS A 1 199 ? 5.707 -31.484 -2.965 1 93.81 199 CYS A O 1
ATOM 1600 N N . TYR A 1 200 ? 4.852 -29.438 -2.664 1 95.69 200 TYR A N 1
ATOM 1601 C CA . TYR A 1 200 ? 6.16 -28.781 -2.643 1 95.69 200 TYR A CA 1
ATOM 1602 C C . TYR A 1 200 ? 6.941 -29.188 -1.395 1 95.69 200 TYR A C 1
ATOM 1604 O O . TYR A 1 200 ? 8.141 -29.453 -1.466 1 95.69 200 TYR A O 1
ATOM 1612 N N . THR A 1 201 ? 6.227 -29.172 -0.245 1 95 201 THR A N 1
ATOM 1613 C CA . THR A 1 201 ? 6.891 -29.531 1.004 1 95 201 THR A CA 1
ATOM 1614 C C . THR A 1 201 ? 7.344 -31 0.979 1 95 201 THR A C 1
ATOM 1616 O O . THR A 1 201 ? 8.445 -31.312 1.431 1 95 201 THR A O 1
ATOM 1619 N N . GLN A 1 202 ? 6.559 -31.875 0.434 1 95.81 202 GLN A N 1
ATOM 1620 C CA . GLN A 1 202 ? 6.926 -33.281 0.282 1 95.81 202 GLN A CA 1
ATOM 1621 C C . GLN A 1 202 ? 8.141 -33.438 -0.631 1 95.81 202 GLN A C 1
ATOM 1623 O O . GLN A 1 202 ? 9.047 -34.219 -0.336 1 95.81 202 GLN A O 1
ATOM 1628 N N . LEU A 1 203 ? 8.07 -32.688 -1.704 1 97.81 203 LEU A N 1
ATOM 1629 C CA . LEU A 1 203 ? 9.195 -32.719 -2.633 1 97.81 203 LEU A CA 1
ATOM 1630 C C . LEU A 1 203 ? 10.477 -32.25 -1.949 1 97.81 203 LEU A C 1
ATOM 1632 O O . LEU A 1 203 ? 11.531 -32.875 -2.105 1 97.81 203 LEU A O 1
ATOM 1636 N N . CYS A 1 204 ? 10.414 -31.219 -1.194 1 97.5 204 CYS A N 1
ATOM 1637 C CA . CYS A 1 204 ? 11.586 -30.688 -0.512 1 97.5 204 CYS A CA 1
ATOM 1638 C C . CYS A 1 204 ? 12.141 -31.688 0.485 1 97.5 204 CYS A C 1
ATOM 1640 O O . CYS A 1 204 ? 13.359 -31.844 0.616 1 97.5 204 CYS A O 1
ATOM 1642 N N . GLU A 1 205 ? 11.242 -32.312 1.157 1 96.88 205 GLU A N 1
ATOM 1643 C CA . GLU A 1 205 ? 11.664 -33.375 2.082 1 96.88 205 GLU A CA 1
ATOM 1644 C C . GLU A 1 205 ? 12.367 -34.5 1.344 1 96.88 205 GLU A C 1
ATOM 1646 O O . GLU A 1 205 ? 13.445 -34.938 1.745 1 96.88 205 GLU A O 1
ATOM 1651 N N . ARG A 1 206 ? 11.781 -34.969 0.258 1 98 206 ARG A N 1
ATOM 1652 C CA . ARG A 1 206 ? 12.32 -36.062 -0.528 1 98 206 ARG A CA 1
ATOM 1653 C C . ARG A 1 206 ? 13.695 -35.719 -1.097 1 98 206 ARG A C 1
ATOM 1655 O O . ARG A 1 206 ? 14.609 -36.531 -1.083 1 98 206 ARG A O 1
ATOM 1662 N N . LEU A 1 207 ? 13.828 -34.531 -1.555 1 97.94 207 LEU A N 1
ATOM 1663 C CA . LEU A 1 207 ? 15.055 -34.094 -2.215 1 97.94 207 LEU A CA 1
ATOM 1664 C C . LEU A 1 207 ? 16.016 -33.469 -1.218 1 97.94 207 LEU A C 1
ATOM 1666 O O . LEU A 1 207 ? 17.094 -33 -1.597 1 97.94 207 LEU A O 1
ATOM 1670 N N . GLN A 1 208 ? 15.594 -33.312 0.066 1 97.62 208 GLN A N 1
ATOM 1671 C CA . GLN A 1 208 ? 16.406 -32.812 1.171 1 97.62 208 GLN A CA 1
ATOM 1672 C C . GLN A 1 208 ? 16.797 -31.359 0.937 1 97.62 208 GLN A C 1
ATOM 1674 O O . GLN A 1 208 ? 17.953 -30.984 1.141 1 97.62 208 GLN A O 1
ATOM 1679 N N . ILE A 1 209 ? 15.922 -30.641 0.412 1 97.81 209 ILE A N 1
ATOM 1680 C CA . ILE A 1 209 ? 16.078 -29.188 0.259 1 97.81 209 ILE A CA 1
ATOM 1681 C C . ILE A 1 209 ? 15.883 -28.5 1.608 1 97.81 209 ILE A C 1
ATOM 1683 O O . ILE A 1 209 ? 14.844 -28.672 2.25 1 97.81 209 ILE A O 1
ATOM 1687 N N . GLN A 1 210 ? 16.797 -27.656 2.078 1 96.88 210 GLN A N 1
ATOM 1688 C CA . GLN A 1 210 ? 16.766 -27.016 3.389 1 96.88 210 GLN A CA 1
ATOM 1689 C C . GLN A 1 210 ? 15.969 -25.719 3.348 1 96.88 210 GLN A C 1
ATOM 1691 O O . GLN A 1 210 ? 15.25 -25.406 4.297 1 96.88 210 GLN A O 1
ATOM 1696 N N . ALA A 1 211 ? 16.094 -24.969 2.281 1 96.12 211 ALA A N 1
ATOM 1697 C CA . ALA A 1 211 ? 15.414 -23.688 2.146 1 96.12 211 ALA A CA 1
ATOM 1698 C C . ALA A 1 211 ? 13.961 -23.859 1.713 1 96.12 211 ALA A C 1
ATOM 1700 O O . ALA A 1 211 ? 13.5 -23.203 0.784 1 96.12 211 ALA A O 1
ATOM 1701 N N . HIS A 1 212 ? 13.234 -24.781 2.414 1 92.38 212 HIS A N 1
ATOM 1702 C CA . HIS A 1 212 ? 11.852 -25.125 2.082 1 92.38 212 HIS A CA 1
ATOM 1703 C C . HIS A 1 212 ? 10.875 -24.172 2.766 1 92.38 212 HIS A C 1
ATOM 1705 O O . HIS A 1 212 ? 9.656 -24.312 2.607 1 92.38 212 HIS A O 1
ATOM 1711 N N . THR A 1 213 ? 11.344 -23.172 3.498 1 92 213 THR A N 1
ATOM 1712 C CA . THR A 1 213 ? 10.508 -22.375 4.387 1 92 213 THR A CA 1
ATOM 1713 C C . THR A 1 213 ? 9.5 -21.562 3.584 1 92 213 THR A C 1
ATOM 1715 O O . THR A 1 213 ? 8.383 -21.312 4.051 1 92 213 THR A O 1
ATOM 1718 N N . TYR A 1 214 ? 9.875 -21.141 2.402 1 93.56 214 TYR A N 1
ATOM 1719 C CA . TYR A 1 214 ? 8.898 -20.469 1.557 1 93.56 214 TYR A CA 1
ATOM 1720 C C . TYR A 1 214 ? 7.621 -21.281 1.428 1 93.56 214 TYR A C 1
ATOM 1722 O O . TYR A 1 214 ? 6.52 -20.734 1.515 1 93.56 214 TYR A O 1
ATOM 1730 N N . TYR A 1 215 ? 7.734 -22.594 1.233 1 93.12 215 TYR A N 1
ATOM 1731 C CA . TYR A 1 215 ? 6.59 -23.469 1.026 1 93.12 215 TYR A CA 1
ATOM 1732 C C . TYR A 1 215 ? 5.984 -23.906 2.357 1 93.12 215 TYR A C 1
ATOM 1734 O O . TYR A 1 215 ? 4.766 -23.859 2.535 1 93.12 215 TYR A O 1
ATOM 1742 N N . SER A 1 216 ? 6.777 -24.219 3.33 1 89.94 216 SER A N 1
ATOM 1743 C CA . SER A 1 216 ? 6.273 -24.734 4.598 1 89.94 216 SER A CA 1
ATOM 1744 C C . SER A 1 216 ? 5.547 -23.656 5.387 1 89.94 216 SER A C 1
ATOM 1746 O O . SER A 1 216 ? 4.582 -23.953 6.102 1 89.94 216 SER A O 1
ATOM 1748 N N . GLU A 1 217 ? 5.977 -22.391 5.266 1 86.06 217 GLU A N 1
ATOM 1749 C CA . GLU A 1 217 ? 5.273 -21.297 5.91 1 86.06 217 GLU A CA 1
ATOM 1750 C C . GLU A 1 217 ? 3.867 -21.125 5.348 1 86.06 217 GLU A C 1
ATOM 1752 O O . GLU A 1 217 ? 2.934 -20.781 6.078 1 86.06 217 GLU A O 1
ATOM 1757 N N . HIS A 1 218 ? 3.689 -21.375 4.129 1 82.88 218 HIS A N 1
ATOM 1758 C CA . HIS A 1 218 ? 2.385 -21.25 3.49 1 82.88 218 HIS A CA 1
ATOM 1759 C C . HIS A 1 218 ? 1.46 -22.391 3.902 1 82.88 218 HIS A C 1
ATOM 1761 O O . HIS A 1 218 ? 0.235 -22.25 3.852 1 82.88 218 HIS A O 1
ATOM 1767 N N . VAL A 1 219 ? 2.039 -23.484 4.293 1 79.75 219 VAL A N 1
ATOM 1768 C CA . VAL A 1 219 ? 1.236 -24.609 4.742 1 79.75 219 VAL A CA 1
ATOM 1769 C C . VAL A 1 219 ? 0.788 -24.391 6.184 1 79.75 219 VAL A C 1
ATOM 1771 O O . VAL A 1 219 ? -0.333 -24.75 6.555 1 79.75 219 VAL A O 1
ATOM 1774 N N . HIS A 1 220 ? 1.553 -23.719 7.074 1 72.94 220 HIS A N 1
ATOM 1775 C CA . HIS A 1 220 ? 1.267 -23.562 8.492 1 72.94 220 HIS A CA 1
ATOM 1776 C C . HIS A 1 220 ? 0.472 -22.297 8.773 1 72.94 220 HIS A C 1
ATOM 1778 O O . HIS A 1 220 ? -0.422 -22.281 9.617 1 72.94 220 HIS A O 1
ATOM 1784 N N . ILE A 1 221 ? 0.916 -21.141 8.398 1 59.78 221 ILE A N 1
ATOM 1785 C CA . ILE A 1 221 ? 0.377 -19.844 8.789 1 59.78 221 ILE A CA 1
ATOM 1786 C C . ILE A 1 221 ? -0.968 -19.609 8.102 1 59.78 221 ILE A C 1
ATOM 1788 O O . ILE A 1 221 ? -1.751 -18.766 8.531 1 59.78 221 ILE A O 1
ATOM 1792 N N . ASP A 1 222 ? -1.412 -20.578 7.23 1 59.22 222 ASP A N 1
ATOM 1793 C CA . ASP A 1 222 ? -2.451 -20.266 6.258 1 59.22 222 ASP A CA 1
ATOM 1794 C C . ASP A 1 222 ? -3.844 -20.422 6.867 1 59.22 222 ASP A C 1
ATOM 1796 O O . ASP A 1 222 ? -4.785 -19.734 6.469 1 59.22 222 ASP A O 1
ATOM 1800 N N . VAL A 1 223 ? -3.791 -21.078 8.07 1 64.69 223 VAL A N 1
ATOM 1801 C CA . VAL A 1 223 ? -5.125 -21.062 8.664 1 64.69 223 VAL A CA 1
ATOM 1802 C C . VAL A 1 223 ? -5.477 -19.625 9.086 1 64.69 223 VAL A C 1
ATOM 1804 O O . VAL A 1 223 ? -6.613 -19.188 8.906 1 64.69 223 VAL A O 1
ATOM 1807 N N . PHE A 1 224 ? -4.488 -18.938 9.453 1 68.94 224 PHE A N 1
ATOM 1808 C CA . PHE A 1 224 ? -4.719 -17.562 9.891 1 68.94 224 PHE A CA 1
ATOM 1809 C C . PHE A 1 224 ? -5.039 -16.672 8.695 1 68.94 224 PHE A C 1
ATOM 1811 O O . PHE A 1 224 ? -5.93 -15.812 8.773 1 68.94 224 PHE A O 1
ATOM 1818 N N . ARG A 1 225 ? -4.445 -16.984 7.66 1 73.75 225 ARG A N 1
ATOM 1819 C CA . ARG A 1 225 ? -4.688 -16.172 6.469 1 73.75 225 ARG A CA 1
ATOM 1820 C C . ARG A 1 225 ? -6.086 -16.422 5.914 1 73.75 225 ARG A C 1
ATOM 1822 O O . ARG A 1 225 ? -6.746 -15.5 5.438 1 73.75 225 ARG A O 1
ATOM 1829 N N . ALA A 1 226 ? -6.449 -17.672 6.043 1 77.44 226 ALA A N 1
ATOM 1830 C CA . ALA A 1 226 ? -7.801 -18 5.598 1 77.44 226 ALA A CA 1
ATOM 1831 C C . ALA A 1 226 ? -8.844 -17.203 6.375 1 77.44 226 ALA A C 1
ATOM 1833 O O . ALA A 1 226 ? -9.812 -16.703 5.801 1 77.44 226 ALA A O 1
ATOM 1834 N N . ILE A 1 227 ? -8.547 -17.016 7.574 1 86.94 227 ILE A N 1
ATOM 1835 C CA . ILE A 1 227 ? -9.445 -16.25 8.43 1 86.94 227 ILE A CA 1
ATOM 1836 C C . ILE A 1 227 ? -9.453 -14.789 7.992 1 86.94 227 ILE A C 1
ATOM 1838 O O . ILE A 1 227 ? -10.508 -14.148 7.957 1 86.94 227 ILE A O 1
ATOM 1842 N N . GLU A 1 228 ? -8.312 -14.273 7.621 1 91.12 228 GLU A N 1
ATOM 1843 C CA . GLU A 1 228 ? -8.234 -12.875 7.207 1 91.12 228 GLU A CA 1
ATOM 1844 C C . GLU A 1 228 ? -8.969 -12.648 5.887 1 91.12 228 GLU A C 1
ATOM 1846 O O . GLU A 1 228 ? -9.562 -11.594 5.672 1 91.12 228 GLU A O 1
ATOM 1851 N N . GLY A 1 229 ? -8.883 -13.688 5.008 1 93.94 229 GLY A N 1
ATOM 1852 C CA . GLY A 1 229 ? -9.688 -13.594 3.797 1 93.94 229 GLY A CA 1
ATOM 1853 C C . GLY A 1 229 ? -11.172 -13.492 4.074 1 93.94 229 GLY A C 1
ATOM 1854 O O . GLY A 1 229 ? -11.867 -12.664 3.482 1 93.94 229 GLY A O 1
ATOM 1855 N N . GLN A 1 230 ? -11.602 -14.289 5.008 1 94.81 230 GLN A N 1
ATOM 1856 C CA . GLN A 1 230 ? -13.008 -14.266 5.398 1 94.81 230 GLN A CA 1
ATOM 1857 C C . GLN A 1 230 ? -13.375 -12.938 6.051 1 94.81 230 GLN A C 1
ATOM 1859 O O . GLN A 1 230 ? -14.461 -12.398 5.82 1 94.81 230 GLN A O 1
ATOM 1864 N N . ARG A 1 231 ? -12.508 -12.43 6.836 1 95.69 231 ARG A N 1
ATOM 1865 C CA . ARG A 1 231 ? -12.727 -11.141 7.484 1 95.69 231 ARG A CA 1
ATOM 1866 C C . ARG A 1 231 ? -12.789 -10.016 6.457 1 95.69 231 ARG A C 1
ATOM 1868 O O . ARG A 1 231 ? -13.555 -9.062 6.625 1 95.69 231 ARG A O 1
ATOM 1875 N N . LEU A 1 232 ? -11.977 -10.156 5.441 1 96.94 232 LEU A N 1
ATOM 1876 C CA . LEU A 1 232 ? -12.016 -9.172 4.359 1 96.94 232 LEU A CA 1
ATOM 1877 C C . LEU A 1 232 ? -13.383 -9.156 3.688 1 96.94 232 LEU A C 1
ATOM 1879 O O . LEU A 1 232 ? -13.992 -8.094 3.545 1 96.94 232 LEU A O 1
ATOM 1883 N N . LEU A 1 233 ? -13.914 -10.32 3.338 1 97.81 233 LEU A N 1
ATOM 1884 C CA . LEU A 1 233 ? -15.227 -10.414 2.715 1 97.81 233 LEU A CA 1
ATOM 1885 C C . LEU A 1 233 ? -16.312 -9.844 3.629 1 97.81 233 LEU A C 1
ATOM 1887 O O . LEU A 1 233 ? -17.172 -9.094 3.176 1 97.81 233 LEU A O 1
ATOM 1891 N N . LYS A 1 234 ? -16.219 -10.148 4.867 1 97.94 234 LYS A N 1
ATOM 1892 C CA . LYS A 1 234 ? -17.203 -9.672 5.836 1 97.94 234 LYS A CA 1
ATOM 1893 C C . LYS A 1 234 ? -17.156 -8.148 5.953 1 97.94 234 LYS A C 1
ATOM 1895 O O . LYS A 1 234 ? -18.188 -7.492 5.945 1 97.94 234 LYS A O 1
ATOM 1900 N N . ALA A 1 235 ? -15.969 -7.633 6.109 1 97 235 ALA A N 1
ATOM 1901 C CA . ALA A 1 235 ? -15.82 -6.188 6.23 1 97 235 ALA A CA 1
ATOM 1902 C C . ALA A 1 235 ? -16.391 -5.473 5.012 1 97 235 ALA A C 1
ATOM 1904 O O . ALA A 1 235 ? -17.062 -4.445 5.141 1 97 235 ALA A O 1
ATOM 1905 N N . MET A 1 236 ? -16.141 -6.02 3.855 1 97.75 236 MET A N 1
ATOM 1906 C CA . MET A 1 236 ? -16.656 -5.422 2.625 1 97.75 236 MET A CA 1
ATOM 1907 C C . MET A 1 236 ? -18.172 -5.535 2.555 1 97.75 236 MET A C 1
ATOM 1909 O O . MET A 1 236 ? -18.844 -4.637 2.049 1 97.75 236 MET A O 1
ATOM 1913 N N . ASP A 1 237 ? -18.672 -6.617 3.037 1 98.06 237 ASP A N 1
ATOM 1914 C CA . ASP A 1 237 ? -20.125 -6.809 3.061 1 98.06 237 ASP A CA 1
ATOM 1915 C C . ASP A 1 237 ? -20.797 -5.797 3.982 1 98.06 237 ASP A C 1
ATOM 1917 O O . ASP A 1 237 ? -21.797 -5.172 3.607 1 98.06 237 ASP A O 1
ATOM 1921 N N . VAL A 1 238 ? -20.25 -5.617 5.16 1 96.81 238 VAL A N 1
ATOM 1922 C CA . VAL A 1 238 ? -20.797 -4.711 6.164 1 96.81 238 VAL A CA 1
ATOM 1923 C C . VAL A 1 238 ? -20.812 -3.287 5.617 1 96.81 238 VAL A C 1
ATOM 1925 O O . VAL A 1 238 ? -21.781 -2.551 5.832 1 96.81 238 VAL A O 1
ATOM 1928 N N . SER A 1 239 ? -19.812 -2.898 4.891 1 93.81 239 SER A N 1
ATOM 1929 C CA . SER A 1 239 ? -19.734 -1.541 4.359 1 93.81 239 SER A CA 1
ATOM 1930 C C . SER A 1 239 ? -20.531 -1.402 3.072 1 93.81 239 SER A C 1
ATOM 1932 O O . SER A 1 239 ? -20.656 -0.303 2.529 1 93.81 239 SER A O 1
ATOM 1934 N N . GLY A 1 240 ? -21.047 -2.477 2.564 1 95.06 240 GLY A N 1
ATOM 1935 C CA . GLY A 1 240 ? -21.844 -2.449 1.345 1 95.06 240 GLY A CA 1
ATOM 1936 C C . GLY A 1 240 ? -21 -2.43 0.085 1 95.06 240 GLY A C 1
ATOM 1937 O O . GLY A 1 240 ? -21.5 -2.1 -0.995 1 95.06 240 GLY A O 1
ATOM 1938 N N . ASP A 1 241 ? -19.719 -2.812 0.222 1 95.44 241 ASP A N 1
ATOM 1939 C CA . ASP A 1 241 ? -18.781 -2.707 -0.889 1 95.44 241 ASP A CA 1
ATOM 1940 C C . ASP A 1 241 ? -18.578 -4.062 -1.566 1 95.44 241 ASP A C 1
ATOM 1942 O O . ASP A 1 241 ? -17.938 -4.148 -2.615 1 95.44 241 ASP A O 1
ATOM 1946 N N . LEU A 1 242 ? -19.188 -5.109 -1.03 1 98.19 242 LEU A N 1
ATOM 1947 C CA . LEU A 1 242 ? -18.953 -6.445 -1.57 1 98.19 242 LEU A CA 1
ATOM 1948 C C . LEU A 1 242 ? -19.953 -6.766 -2.676 1 98.19 242 LEU A C 1
ATOM 1950 O O . LEU A 1 242 ? -21.172 -6.625 -2.486 1 98.19 242 LEU A O 1
ATOM 1954 N N . ASP A 1 243 ? -19.469 -7.074 -3.834 1 98.25 243 ASP A N 1
ATOM 1955 C CA . ASP A 1 243 ? -20.25 -7.723 -4.887 1 98.25 243 ASP A CA 1
ATOM 1956 C C . ASP A 1 243 ? -19.969 -9.227 -4.926 1 98.25 243 ASP A C 1
ATOM 1958 O O . ASP A 1 243 ? -18.953 -9.664 -5.461 1 98.25 243 ASP A O 1
ATOM 1962 N N . PRO A 1 244 ? -20.891 -10.023 -4.348 1 97.94 244 PRO A N 1
ATOM 1963 C CA . PRO A 1 244 ? -20.641 -11.461 -4.219 1 97.94 244 PRO A CA 1
ATOM 1964 C C . PRO A 1 244 ? -20.484 -12.148 -5.57 1 97.94 244 PRO A C 1
ATOM 1966 O O . PRO A 1 244 ? -19.75 -13.133 -5.684 1 97.94 244 PRO A O 1
ATOM 1969 N N . VAL A 1 245 ? -21.125 -11.672 -6.602 1 97.25 245 VAL A N 1
ATOM 1970 C CA . VAL A 1 245 ? -21.031 -12.266 -7.93 1 97.25 245 VAL A CA 1
ATOM 1971 C C . VAL A 1 245 ? -19.625 -12.062 -8.484 1 97.25 245 VAL A C 1
ATOM 1973 O O . VAL A 1 245 ? -19 -13 -8.969 1 97.25 245 VAL A O 1
ATOM 1976 N N . LYS A 1 246 ? -19.094 -10.891 -8.375 1 97.44 246 LYS A N 1
ATOM 1977 C CA . LYS A 1 246 ? -17.75 -10.594 -8.859 1 97.44 246 LYS A CA 1
ATOM 1978 C C . LYS A 1 246 ? -16.688 -11.328 -8.039 1 97.44 246 LYS A C 1
ATOM 1980 O O . LYS A 1 246 ? -15.688 -11.797 -8.586 1 97.44 246 LYS A O 1
ATOM 1985 N N . ALA A 1 247 ? -16.922 -11.461 -6.723 1 98.19 247 ALA A N 1
ATOM 1986 C CA . ALA A 1 247 ? -16.016 -12.227 -5.879 1 98.19 247 ALA A CA 1
ATOM 1987 C C . ALA A 1 247 ? -15.938 -13.68 -6.34 1 98.19 247 ALA A C 1
ATOM 1989 O O . ALA A 1 247 ? -14.844 -14.234 -6.473 1 98.19 247 ALA A O 1
ATOM 1990 N N . TRP A 1 248 ? -17.094 -14.219 -6.629 1 97.94 248 TRP A N 1
ATOM 1991 C CA . TRP A 1 248 ? -17.156 -15.609 -7.059 1 97.94 248 TRP A CA 1
ATOM 1992 C C . TRP A 1 248 ? -16.5 -15.781 -8.43 1 97.94 248 TRP A C 1
ATOM 1994 O O . TRP A 1 248 ? -15.734 -16.719 -8.641 1 97.94 248 TRP A O 1
ATOM 2004 N N . ARG A 1 249 ? -16.797 -14.914 -9.336 1 97.25 249 ARG A N 1
ATOM 2005 C CA . ARG A 1 249 ? -16.188 -14.977 -10.656 1 97.25 249 ARG A CA 1
ATOM 2006 C C . ARG A 1 249 ? -14.672 -14.82 -10.562 1 97.25 249 ARG A C 1
ATOM 2008 O O . ARG A 1 249 ? -13.93 -15.453 -11.312 1 97.25 249 ARG A O 1
ATOM 2015 N N . GLY A 1 250 ? -14.242 -13.969 -9.625 1 97.69 250 GLY A N 1
ATOM 2016 C CA . GLY A 1 250 ? -12.812 -13.867 -9.352 1 97.69 250 GLY A CA 1
ATOM 2017 C C . GLY A 1 250 ? -12.195 -15.172 -8.891 1 97.69 250 GLY A C 1
ATOM 2018 O O . GLY A 1 250 ? -11.141 -15.57 -9.375 1 97.69 250 GLY A O 1
ATOM 2019 N N . ILE A 1 251 ? -12.875 -15.82 -7.98 1 97.06 251 ILE A N 1
ATOM 2020 C CA . ILE A 1 251 ? -12.414 -17.109 -7.469 1 97.06 251 ILE A CA 1
ATOM 2021 C C . ILE A 1 251 ? -12.266 -18.094 -8.617 1 97.06 251 ILE A C 1
ATOM 2023 O O . ILE A 1 251 ? -11.219 -18.719 -8.766 1 97.06 251 ILE A O 1
ATOM 2027 N N . CYS A 1 252 ? -13.289 -18.172 -9.461 1 96.81 252 CYS A N 1
ATOM 2028 C CA . CYS A 1 252 ? -13.289 -19.125 -10.57 1 96.81 252 CYS A CA 1
ATOM 2029 C C . CYS A 1 252 ? -12.188 -18.797 -11.57 1 96.81 252 CYS A C 1
ATOM 2031 O O . CYS A 1 252 ? -11.445 -19.688 -11.992 1 96.81 252 CYS A O 1
ATOM 2033 N N . MET A 1 253 ? -12.055 -17.578 -11.891 1 97.44 253 MET A N 1
ATOM 2034 C CA . MET A 1 253 ? -11.031 -17.125 -12.836 1 97.44 253 MET A CA 1
ATOM 2035 C C . MET A 1 253 ? -9.633 -17.375 -12.273 1 97.44 253 MET A C 1
ATOM 2037 O O . MET A 1 253 ? -8.766 -17.906 -12.961 1 97.44 253 MET A O 1
ATOM 2041 N N . GLY A 1 254 ? -9.43 -16.969 -11 1 96.88 254 GLY A N 1
ATOM 2042 C CA . GLY A 1 254 ? -8.141 -17.172 -10.359 1 96.88 254 GLY A CA 1
ATOM 2043 C C . GLY A 1 254 ? -7.734 -18.625 -10.266 1 96.88 254 GLY A C 1
ATOM 2044 O O . GLY A 1 254 ? -6.57 -18.969 -10.5 1 96.88 254 GLY A O 1
ATOM 2045 N N . ARG A 1 255 ? -8.68 -19.438 -9.953 1 95.06 255 ARG A N 1
ATOM 2046 C CA . ARG A 1 255 ? -8.453 -20.891 -9.898 1 95.06 255 ARG A CA 1
ATOM 2047 C C . ARG A 1 255 ? -8.016 -21.422 -11.258 1 95.06 255 ARG A C 1
ATOM 2049 O O . ARG A 1 255 ? -7.039 -22.172 -11.352 1 95.06 255 ARG A O 1
ATOM 2056 N N . GLU A 1 256 ? -8.734 -21.031 -12.258 1 95.31 256 GLU A N 1
ATOM 2057 C CA . GLU A 1 256 ? -8.445 -21.516 -13.609 1 95.31 256 GLU A CA 1
ATOM 2058 C C . GLU A 1 256 ? -7.055 -21.078 -14.062 1 95.31 256 GLU A C 1
ATOM 2060 O O . GLU A 1 256 ? -6.293 -21.906 -14.586 1 95.31 256 GLU A O 1
ATOM 2065 N N . ILE A 1 257 ? -6.727 -19.859 -13.867 1 96 257 ILE A N 1
ATOM 2066 C CA . ILE A 1 257 ? -5.449 -19.312 -14.312 1 96 257 ILE A CA 1
ATOM 2067 C C . ILE A 1 257 ? -4.309 -19.984 -13.547 1 96 257 ILE A C 1
ATOM 2069 O O . ILE A 1 257 ? -3.312 -20.391 -14.148 1 96 257 ILE A O 1
ATOM 2073 N N . THR A 1 258 ? -4.469 -20.156 -12.242 1 94.56 258 THR A N 1
ATOM 2074 C CA . THR A 1 258 ? -3.41 -20.688 -11.391 1 94.56 258 THR A CA 1
ATOM 2075 C C . THR A 1 258 ? -3.197 -22.172 -11.664 1 94.56 258 THR A C 1
ATOM 2077 O O . THR A 1 258 ? -2.061 -22.625 -11.789 1 94.56 258 THR A O 1
ATOM 2080 N N . ASN A 1 259 ? -4.285 -22.938 -11.766 1 93.44 259 ASN A N 1
ATOM 20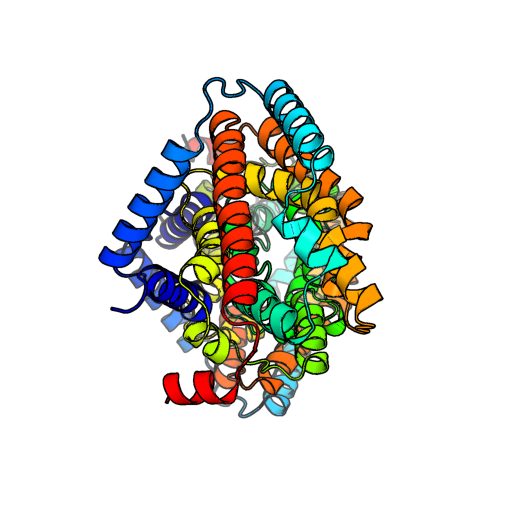81 C CA . ASN A 1 259 ? -4.18 -24.359 -12.055 1 93.44 259 ASN A CA 1
ATOM 2082 C C . ASN A 1 259 ? -3.541 -24.609 -13.422 1 93.44 259 ASN A C 1
ATOM 2084 O O . ASN A 1 259 ? -2.705 -25.5 -13.57 1 93.44 259 ASN A O 1
ATOM 2088 N N . SER A 1 260 ? -3.967 -23.812 -14.359 1 94.69 260 SER A N 1
ATOM 2089 C CA . SER A 1 260 ? -3.398 -23.938 -15.695 1 94.69 260 SER A CA 1
ATOM 2090 C C . SER A 1 260 ? -1.902 -23.641 -15.688 1 94.69 260 SER A C 1
ATOM 2092 O O . SER A 1 260 ? -1.117 -24.359 -16.312 1 94.69 260 SER A O 1
ATOM 2094 N N . ALA A 1 261 ? -1.515 -22.578 -15.016 1 95.06 261 ALA A N 1
ATOM 2095 C CA . ALA A 1 261 ? -0.102 -22.219 -14.922 1 95.06 261 ALA A CA 1
ATOM 2096 C C . ALA A 1 261 ? 0.708 -23.344 -14.266 1 95.06 261 ALA A C 1
ATOM 2098 O O . ALA A 1 261 ? 1.805 -23.672 -14.727 1 95.06 261 ALA A O 1
ATOM 2099 N N . PHE A 1 262 ? 0.203 -23.938 -13.219 1 95.94 262 PHE A N 1
ATOM 2100 C CA . PHE A 1 262 ? 0.88 -25.016 -12.5 1 95.94 262 PHE A CA 1
ATOM 2101 C C . PHE A 1 262 ? 1.029 -26.234 -13.383 1 95.94 262 PHE A C 1
ATOM 2103 O O . PHE A 1 262 ? 2.123 -26.797 -13.508 1 95.94 262 PHE A O 1
ATOM 2110 N N . ASP A 1 263 ? -0.07 -26.609 -14.023 1 96.5 263 ASP A N 1
ATOM 2111 C CA . ASP A 1 263 ? -0.043 -27.797 -14.883 1 96.5 263 ASP A CA 1
ATOM 2112 C C . ASP A 1 263 ? 0.939 -27.609 -16.031 1 96.5 263 ASP A C 1
ATOM 2114 O O . ASP A 1 263 ? 1.698 -28.516 -16.359 1 96.5 263 ASP A O 1
ATOM 2118 N N . MET A 1 264 ? 0.914 -26.469 -16.578 1 96.5 264 MET A N 1
ATOM 2119 C CA . MET A 1 264 ? 1.802 -26.203 -17.703 1 96.5 264 MET A CA 1
ATOM 2120 C C . MET A 1 264 ? 3.258 -26.156 -17.25 1 96.5 264 MET A C 1
ATOM 2122 O O . MET A 1 264 ? 4.152 -26.578 -18 1 96.5 264 MET A O 1
ATOM 2126 N N . ALA A 1 265 ? 3.518 -25.641 -16.078 1 96.38 265 ALA A N 1
ATOM 2127 C CA . ALA A 1 265 ? 4.871 -25.609 -15.531 1 96.38 265 ALA A CA 1
ATOM 2128 C C . ALA A 1 265 ? 5.395 -27.016 -15.273 1 96.38 265 ALA A C 1
ATOM 2130 O O . ALA A 1 265 ? 6.543 -27.328 -15.594 1 96.38 265 ALA A O 1
ATOM 2131 N N . VAL A 1 266 ? 4.543 -27.844 -14.703 1 97.31 266 VAL A N 1
ATOM 2132 C CA . VAL A 1 266 ? 4.926 -29.219 -14.438 1 97.31 266 VAL A CA 1
ATOM 2133 C C . VAL A 1 266 ? 5.168 -29.953 -15.758 1 97.31 266 VAL A C 1
ATOM 2135 O O . VAL A 1 266 ? 6.141 -30.688 -15.891 1 97.31 266 VAL A O 1
ATOM 2138 N N . ASP A 1 267 ? 4.305 -29.703 -16.719 1 97.25 267 ASP A N 1
ATOM 2139 C CA . ASP A 1 267 ? 4.477 -30.328 -18.031 1 97.25 267 ASP A CA 1
ATOM 2140 C C . ASP A 1 267 ? 5.793 -29.891 -18.672 1 97.25 267 ASP A C 1
ATOM 2142 O O . ASP A 1 267 ? 6.488 -30.703 -19.281 1 97.25 267 ASP A O 1
ATOM 2146 N N . LYS A 1 268 ? 6.094 -28.656 -18.578 1 95.5 268 LYS A N 1
ATOM 2147 C CA . LYS A 1 268 ? 7.359 -28.141 -19.094 1 95.5 268 LYS A CA 1
ATOM 2148 C C . LYS A 1 268 ? 8.547 -28.828 -18.422 1 95.5 268 LYS A C 1
ATOM 2150 O O . LYS A 1 268 ? 9.508 -29.219 -19.094 1 95.5 268 LYS A O 1
ATOM 2155 N N . ALA A 1 269 ? 8.469 -28.953 -17.109 1 96.5 269 ALA A N 1
ATOM 2156 C CA . ALA A 1 269 ? 9.539 -29.609 -16.344 1 96.5 269 ALA A CA 1
ATOM 2157 C C . ALA A 1 269 ? 9.711 -31.047 -16.797 1 96.5 269 ALA A C 1
ATOM 2159 O O . ALA A 1 269 ? 10.836 -31.516 -17 1 96.5 269 ALA A O 1
ATOM 2160 N N . ARG A 1 270 ? 8.609 -31.719 -17.047 1 96.19 270 ARG A N 1
ATOM 2161 C CA . ARG A 1 270 ? 8.641 -33.125 -17.484 1 96.19 270 ARG A CA 1
ATOM 2162 C C . ARG A 1 270 ? 9.219 -33.25 -18.891 1 96.19 270 ARG A C 1
ATOM 2164 O O . ARG A 1 270 ? 9.93 -34.188 -19.188 1 96.19 270 ARG A O 1
ATOM 2171 N N . ARG A 1 271 ? 8.883 -32.281 -19.672 1 95.31 271 ARG A N 1
ATOM 2172 C CA . ARG A 1 271 ? 9.336 -32.312 -21.047 1 95.31 271 ARG A CA 1
ATOM 2173 C C . ARG A 1 271 ? 10.82 -31.984 -21.156 1 95.31 271 ARG A C 1
ATOM 2175 O O . ARG A 1 271 ? 11.562 -32.656 -21.859 1 95.31 271 ARG A O 1
ATOM 2182 N N . LEU A 1 272 ? 11.281 -31 -20.453 1 92.5 272 LEU A N 1
ATOM 2183 C CA . LEU A 1 272 ? 12.664 -30.531 -20.562 1 92.5 272 LEU A CA 1
ATOM 2184 C C . LEU A 1 272 ? 13.602 -31.422 -19.75 1 92.5 272 LEU A C 1
ATOM 2186 O O . LEU A 1 272 ? 14.734 -31.672 -20.156 1 92.5 272 LEU A O 1
ATOM 2190 N N . LYS A 1 273 ? 13.203 -31.828 -18.562 1 91.88 273 LYS A N 1
ATOM 2191 C CA . LYS A 1 273 ? 13.891 -32.75 -17.656 1 91.88 273 LYS A CA 1
ATOM 2192 C C . LYS A 1 273 ? 15.102 -32.062 -17.016 1 91.88 273 LYS A C 1
ATOM 2194 O O . LYS A 1 273 ? 15.484 -32.406 -15.891 1 91.88 273 LYS A O 1
ATOM 2199 N N . HIS A 1 274 ? 15.711 -31.125 -17.859 1 90.5 274 HIS A N 1
ATOM 2200 C CA . HIS A 1 274 ? 16.938 -30.516 -17.344 1 90.5 274 HIS A CA 1
ATOM 2201 C C . HIS A 1 274 ? 16.844 -29 -17.344 1 90.5 274 HIS A C 1
ATOM 2203 O O . HIS A 1 274 ? 16.297 -28.406 -18.281 1 90.5 274 HIS A O 1
ATOM 2209 N N . PHE A 1 275 ? 17.234 -28.438 -16.203 1 88.69 275 PHE A N 1
ATOM 2210 C CA . PHE A 1 275 ? 17.359 -26.984 -16.078 1 88.69 275 PHE A CA 1
ATOM 2211 C C . PHE A 1 275 ? 18.656 -26.484 -16.688 1 88.69 275 PHE A C 1
ATOM 2213 O O . PHE A 1 275 ? 19.75 -26.938 -16.297 1 88.69 275 PHE A O 1
ATOM 2220 N N . ASN A 1 276 ? 18.625 -25.734 -17.656 1 82.31 276 ASN A N 1
ATOM 2221 C CA . ASN A 1 276 ? 19.828 -25.25 -18.344 1 82.31 276 ASN A CA 1
ATOM 2222 C C . ASN A 1 276 ? 19.969 -23.734 -18.203 1 82.31 276 ASN A C 1
ATOM 2224 O O . ASN A 1 276 ? 19.453 -22.969 -19.016 1 82.31 276 ASN A O 1
ATOM 2228 N N . LYS A 1 277 ? 20.766 -23.359 -17.219 1 80 277 LYS A N 1
ATOM 2229 C CA . LYS A 1 277 ? 21.016 -21.953 -16.922 1 80 277 LYS A CA 1
ATOM 2230 C C . LYS A 1 277 ? 21.734 -21.266 -18.094 1 80 277 LYS A C 1
ATOM 2232 O O . LYS A 1 277 ? 21.359 -20.156 -18.484 1 80 277 LYS A O 1
ATOM 2237 N N . GLU A 1 278 ? 22.703 -21.938 -18.547 1 74.62 278 GLU A N 1
ATOM 2238 C CA . GLU A 1 278 ? 23.547 -21.375 -19.578 1 74.62 278 GLU A CA 1
ATOM 2239 C C . GLU A 1 278 ? 22.766 -21.156 -20.875 1 74.62 278 GLU A C 1
ATOM 2241 O O . GLU A 1 278 ? 22.938 -20.125 -21.531 1 74.62 278 GLU A O 1
ATOM 2246 N N . ALA A 1 279 ? 21.953 -22.047 -21.188 1 71.94 279 ALA A N 1
ATOM 2247 C CA . ALA A 1 279 ? 21.156 -21.922 -22.406 1 71.94 279 ALA A CA 1
ATOM 2248 C C . ALA A 1 279 ? 20.188 -20.734 -22.312 1 71.94 279 ALA A C 1
ATOM 2250 O O . ALA A 1 279 ? 19.938 -20.047 -23.297 1 71.94 279 ALA A O 1
ATOM 2251 N N . ILE A 1 280 ? 19.766 -20.531 -21.156 1 73.25 280 ILE A N 1
ATOM 2252 C CA . ILE A 1 280 ? 18.828 -19.453 -20.938 1 73.25 280 ILE A CA 1
ATOM 2253 C C . ILE A 1 280 ? 19.547 -18.109 -20.984 1 73.25 280 ILE A C 1
ATOM 2255 O O . ILE A 1 280 ? 19.062 -17.156 -21.594 1 73.25 280 ILE A O 1
ATOM 2259 N N . LEU A 1 281 ? 20.688 -18.062 -20.359 1 71.31 281 LEU A N 1
ATOM 2260 C CA . LEU A 1 281 ? 21.484 -16.844 -20.359 1 71.31 281 LEU A CA 1
ATOM 2261 C C . LEU A 1 281 ? 21.922 -16.469 -21.781 1 71.31 281 LEU A C 1
ATOM 2263 O O . LEU A 1 281 ? 21.984 -15.297 -22.125 1 71.31 281 LEU A O 1
ATOM 2267 N N . GLU A 1 282 ? 22.156 -17.5 -22.594 1 62.75 282 GLU A N 1
ATOM 2268 C CA . GLU A 1 282 ? 22.562 -17.297 -23.984 1 62.75 282 GLU A CA 1
ATOM 2269 C C . GLU A 1 282 ? 21.422 -16.703 -24.812 1 62.75 282 GLU A C 1
ATOM 2271 O O . GLU A 1 282 ? 21.656 -15.906 -25.719 1 62.75 282 GLU A O 1
ATOM 2276 N N . ARG A 1 283 ? 20.281 -17.016 -24.422 1 60.28 283 ARG A N 1
ATOM 2277 C CA . ARG A 1 283 ? 19.109 -16.469 -25.125 1 60.28 283 ARG A CA 1
ATOM 2278 C C . ARG A 1 283 ? 18.828 -15.031 -24.703 1 60.28 283 ARG A C 1
ATOM 2280 O O . ARG A 1 283 ? 18.234 -14.266 -25.453 1 60.28 283 ARG A O 1
ATOM 2287 N N . ALA A 1 284 ? 19.203 -14.75 -23.438 1 61.94 284 ALA A N 1
ATOM 2288 C CA . ALA A 1 284 ? 18.938 -13.422 -22.891 1 61.94 284 ALA A CA 1
ATOM 2289 C C . ALA A 1 284 ? 19.938 -12.398 -23.422 1 61.94 284 ALA A C 1
ATOM 2291 O O . ALA A 1 284 ? 19.703 -11.195 -23.344 1 61.94 284 ALA A O 1
ATOM 2292 N N . CYS A 1 285 ? 21.219 -12.938 -23.969 1 47.22 285 CYS A N 1
ATOM 2293 C CA . CYS A 1 285 ? 22.25 -12.109 -24.594 1 47.22 285 CYS A CA 1
ATOM 2294 C C . CYS A 1 285 ? 22.016 -11.992 -26.094 1 47.22 285 CYS A C 1
ATOM 2296 O O . CYS A 1 285 ? 21.578 -12.945 -26.734 1 47.22 285 CYS A O 1
ATOM 2298 N N . MET B 1 1 ? -14.633 31.469 -6.426 1 41.62 1 MET B N 1
ATOM 2299 C CA . MET B 1 1 ? -13.891 30.469 -7.191 1 41.62 1 MET B CA 1
ATOM 2300 C C . MET B 1 1 ? -13.32 29.391 -6.277 1 41.62 1 MET B C 1
ATOM 2302 O O . MET B 1 1 ? -12.68 29.703 -5.273 1 41.62 1 MET B O 1
ATOM 2306 N N . GLU B 1 2 ? -13.758 28.203 -6.488 1 64.06 2 GLU B N 1
ATOM 2307 C CA . GLU B 1 2 ? -13.383 27.094 -5.617 1 64.06 2 GLU B CA 1
ATOM 2308 C C . GLU B 1 2 ? -11.875 26.906 -5.586 1 64.06 2 GLU B C 1
ATOM 2310 O O . GLU B 1 2 ? -11.203 27.047 -6.609 1 64.06 2 GLU B O 1
ATOM 2315 N N . SER B 1 3 ? -11.258 26.828 -4.383 1 89.12 3 SER B N 1
ATOM 2316 C CA . SER B 1 3 ? -9.82 26.719 -4.156 1 89.12 3 SER B CA 1
ATOM 2317 C C . SER B 1 3 ? -9.219 25.594 -4.984 1 89.12 3 SER B C 1
ATOM 2319 O O . SER B 1 3 ? -9.789 24.5 -5.055 1 89.12 3 SER B O 1
ATOM 2321 N N . MET B 1 4 ? -8.344 25.953 -5.945 1 95.25 4 MET B N 1
ATOM 2322 C CA . MET B 1 4 ? -7.609 24.969 -6.727 1 95.25 4 MET B CA 1
ATOM 2323 C C . MET B 1 4 ? -7.082 23.844 -5.836 1 95.25 4 MET B C 1
ATOM 2325 O O . MET B 1 4 ? -6.977 22.703 -6.27 1 95.25 4 MET B O 1
ATOM 2329 N N . HIS B 1 5 ? -6.832 24.172 -4.629 1 97.44 5 HIS B N 1
ATOM 2330 C CA . HIS B 1 5 ? -6.395 23.141 -3.688 1 97.44 5 HIS B CA 1
ATOM 2331 C C . HIS B 1 5 ? -7.52 22.172 -3.369 1 97.44 5 HIS B C 1
ATOM 2333 O O . HIS B 1 5 ? -7.281 20.969 -3.205 1 97.44 5 HIS B O 1
ATOM 2339 N N . LYS B 1 6 ? -8.734 22.688 -3.23 1 97.38 6 LYS B N 1
ATOM 2340 C CA . LYS B 1 6 ? -9.898 21.828 -3.031 1 97.38 6 LYS B CA 1
ATOM 2341 C C . LYS B 1 6 ? -10.102 20.906 -4.223 1 97.38 6 LYS B C 1
ATOM 2343 O O . LYS B 1 6 ? -10.328 19.703 -4.051 1 97.38 6 LYS B O 1
ATOM 2348 N N . GLN B 1 7 ? -10.023 21.438 -5.398 1 97.56 7 GLN B N 1
ATOM 2349 C CA . GLN B 1 7 ? -10.18 20.641 -6.613 1 97.56 7 GLN B CA 1
ATOM 2350 C C . GLN B 1 7 ? -9.109 19.562 -6.699 1 97.56 7 GLN B C 1
ATOM 2352 O O . GLN B 1 7 ? -9.398 18.422 -7.086 1 97.56 7 GLN B O 1
ATOM 2357 N N . LEU B 1 8 ? -7.871 19.906 -6.355 1 98.12 8 LEU B N 1
ATOM 2358 C CA . LEU B 1 8 ? -6.77 18.953 -6.363 1 98.12 8 LEU B CA 1
ATOM 2359 C C . LEU B 1 8 ? -7.027 17.828 -5.363 1 98.12 8 LEU B C 1
ATOM 2361 O O . LEU B 1 8 ? -6.832 16.656 -5.684 1 98.12 8 LEU B O 1
ATOM 2365 N N . PHE B 1 9 ? -7.5 18.203 -4.195 1 97.88 9 PHE B N 1
ATOM 2366 C CA . PHE B 1 9 ? -7.801 17.203 -3.182 1 97.88 9 PHE B CA 1
ATOM 2367 C C . PHE B 1 9 ? -8.867 16.234 -3.684 1 97.88 9 PHE B C 1
ATOM 2369 O O . PHE B 1 9 ? -8.703 15.016 -3.572 1 97.88 9 PHE B O 1
ATOM 2376 N N . LEU B 1 10 ? -9.914 16.766 -4.23 1 97.44 10 LEU B N 1
ATOM 2377 C CA . LEU B 1 10 ? -11.016 15.953 -4.727 1 97.44 10 LEU B CA 1
ATOM 2378 C C . LEU B 1 10 ? -10.562 15.07 -5.891 1 97.44 10 LEU B C 1
ATOM 2380 O O . LEU B 1 10 ? -10.969 13.914 -5.992 1 97.44 10 LEU B O 1
ATOM 2384 N N . ALA B 1 11 ? -9.75 15.586 -6.727 1 97.56 11 ALA B N 1
ATOM 2385 C CA . ALA B 1 11 ? -9.219 14.812 -7.844 1 97.56 11 ALA B CA 1
ATOM 2386 C C . ALA B 1 11 ? -8.336 13.672 -7.344 1 97.56 11 ALA B C 1
ATOM 2388 O O . ALA B 1 11 ? -8.391 12.555 -7.871 1 97.56 11 ALA B O 1
ATOM 2389 N N . ASN B 1 12 ? -7.5 13.953 -6.352 1 96.56 12 ASN B N 1
ATOM 2390 C CA . ASN B 1 12 ? -6.68 12.906 -5.746 1 96.56 12 ASN B CA 1
ATOM 2391 C C . ASN B 1 12 ? -7.543 11.789 -5.164 1 96.56 12 ASN B C 1
ATOM 2393 O O . ASN B 1 12 ? -7.254 10.609 -5.367 1 96.56 12 ASN B O 1
ATOM 2397 N N . ARG B 1 13 ? -8.578 12.172 -4.457 1 94.31 13 ARG B N 1
ATOM 2398 C CA . ARG B 1 13 ? -9.477 11.188 -3.865 1 94.31 13 ARG B CA 1
ATOM 2399 C C . ARG B 1 13 ? -10.141 10.336 -4.941 1 94.31 13 ARG B C 1
ATOM 2401 O O . ARG B 1 13 ? -10.25 9.117 -4.797 1 94.31 13 ARG B O 1
ATOM 2408 N N . ALA B 1 14 ? -10.594 10.977 -6.004 1 93.88 14 ALA B N 1
ATOM 2409 C CA . ALA B 1 14 ? -11.242 10.266 -7.102 1 93.88 14 ALA B CA 1
ATOM 2410 C C . ALA B 1 14 ? -10.281 9.273 -7.758 1 93.88 14 ALA B C 1
ATOM 2412 O O . ALA B 1 14 ? -10.672 8.148 -8.094 1 93.88 14 ALA B O 1
ATOM 2413 N N . LEU B 1 15 ? -9.062 9.688 -7.902 1 92.31 15 LEU B N 1
ATOM 2414 C CA . LEU B 1 15 ? -8.062 8.797 -8.484 1 92.31 15 LEU B CA 1
ATOM 2415 C C . LEU B 1 15 ? -7.809 7.598 -7.578 1 92.31 15 LEU B C 1
ATOM 2417 O O . LEU B 1 15 ? -7.84 6.453 -8.031 1 92.31 15 LEU B O 1
ATOM 2421 N N . ILE B 1 16 ? -7.59 7.855 -6.324 1 89.38 16 ILE B N 1
ATOM 2422 C CA . ILE B 1 16 ? -7.195 6.836 -5.359 1 89.38 16 ILE B CA 1
ATOM 2423 C C . ILE B 1 16 ? -8.336 5.832 -5.176 1 89.38 16 ILE B C 1
ATOM 2425 O O . ILE B 1 16 ? -8.109 4.621 -5.168 1 89.38 16 ILE B O 1
ATOM 2429 N N . GLU B 1 17 ? -9.578 6.281 -5.09 1 84.56 17 GLU B N 1
ATOM 2430 C CA . GLU B 1 17 ? -10.703 5.434 -4.715 1 84.56 17 GLU B CA 1
ATOM 2431 C C . GLU B 1 17 ? -11.359 4.809 -5.941 1 84.56 17 GLU B C 1
ATOM 2433 O O . GLU B 1 17 ? -11.891 3.699 -5.871 1 84.56 17 GLU B O 1
ATOM 2438 N N . LYS B 1 18 ? -11.297 5.512 -7.121 1 86.19 18 LYS B N 1
ATOM 2439 C CA . LYS B 1 18 ? -12.109 5.074 -8.25 1 86.19 18 LYS B CA 1
ATOM 2440 C C . LYS B 1 18 ? -11.281 5.02 -9.531 1 86.19 18 LYS B C 1
ATOM 2442 O O . LYS B 1 18 ? -11.82 4.797 -10.617 1 86.19 18 LYS B O 1
ATOM 2447 N N . LEU B 1 19 ? -9.992 5.328 -9.453 1 85.69 19 LEU B N 1
ATOM 2448 C CA . LEU B 1 19 ? -9.062 5.238 -10.578 1 85.69 19 LEU B CA 1
ATOM 2449 C C . LEU B 1 19 ? -9.43 6.242 -11.672 1 85.69 19 LEU B C 1
ATOM 2451 O O . LEU B 1 19 ? -9.242 5.973 -12.859 1 85.69 19 LEU B O 1
ATOM 2455 N N . VAL B 1 20 ? -10.008 7.352 -11.281 1 90.19 20 VAL B N 1
ATOM 2456 C CA . VAL B 1 20 ? -10.312 8.43 -12.219 1 90.19 20 VAL B CA 1
ATOM 2457 C C . VAL B 1 20 ? -9.062 9.273 -12.461 1 90.19 20 VAL B C 1
ATOM 2459 O O . VAL B 1 20 ? -8.477 9.805 -11.508 1 90.19 20 VAL B O 1
ATOM 2462 N N . PRO B 1 21 ? -8.68 9.43 -13.68 1 90.88 21 PRO B N 1
ATOM 2463 C CA . PRO B 1 21 ? -7.477 10.211 -13.945 1 90.88 21 PRO B CA 1
ATOM 2464 C C . PRO B 1 21 ? -7.629 11.68 -13.555 1 90.88 21 PRO B C 1
ATOM 2466 O O . PRO B 1 21 ? -8.711 12.258 -13.703 1 90.88 21 PRO B O 1
ATOM 2469 N N . ILE B 1 22 ? -6.602 12.336 -13.148 1 95.75 22 ILE B N 1
ATOM 2470 C CA . ILE B 1 22 ? -6.602 13.742 -12.75 1 95.75 22 ILE B CA 1
ATOM 2471 C C . ILE B 1 22 ? -6.516 14.633 -13.984 1 95.75 22 ILE B C 1
ATOM 2473 O O . ILE B 1 22 ? -5.656 14.422 -14.844 1 95.75 22 ILE B O 1
ATOM 2477 N N . PRO B 1 23 ? -7.355 15.602 -14.133 1 96.38 23 PRO B N 1
ATOM 2478 C CA . PRO B 1 23 ? -7.297 16.516 -15.273 1 96.38 23 PRO B CA 1
ATOM 2479 C C . PRO B 1 23 ? -5.957 17.25 -15.375 1 96.38 23 PRO B C 1
ATOM 2481 O O . PRO B 1 23 ? -5.355 17.594 -14.359 1 96.38 23 PRO B O 1
ATOM 2484 N N . ARG B 1 24 ? -5.582 17.531 -16.578 1 96.06 24 ARG B N 1
ATOM 2485 C CA . ARG B 1 24 ? -4.281 18.125 -16.875 1 96.06 24 ARG B CA 1
ATOM 2486 C C . ARG B 1 24 ? -4.129 19.484 -16.203 1 96.06 24 ARG B C 1
ATOM 2488 O O . ARG B 1 24 ? -3.045 19.828 -15.727 1 96.06 24 ARG B O 1
ATOM 2495 N N . GLU B 1 25 ? -5.16 20.203 -16.156 1 97.06 25 GLU B N 1
ATOM 2496 C CA . GLU B 1 25 ? -5.121 21.547 -15.57 1 97.06 25 GLU B CA 1
ATOM 2497 C C . GLU B 1 25 ? -4.844 21.484 -14.07 1 97.06 25 GLU B C 1
ATOM 2499 O O . GLU B 1 25 ? -4.148 22.344 -13.531 1 97.06 25 GLU B O 1
ATOM 2504 N N . ILE B 1 26 ? -5.375 20.516 -13.398 1 97.69 26 ILE B N 1
ATOM 2505 C CA . ILE B 1 26 ? -5.176 20.328 -11.969 1 97.69 26 ILE B CA 1
ATOM 2506 C C . ILE B 1 26 ? -3.74 19.875 -11.695 1 97.69 26 ILE B C 1
ATOM 2508 O O . ILE B 1 26 ? -3.107 20.344 -10.75 1 97.69 26 ILE B O 1
ATOM 2512 N N . LEU B 1 27 ? -3.223 19.047 -12.547 1 97.38 27 LEU B N 1
ATOM 2513 C CA . LEU B 1 27 ? -1.836 18.625 -12.422 1 97.38 27 LEU B CA 1
ATOM 2514 C C . LEU B 1 27 ? -0.879 19.781 -12.633 1 97.38 27 LEU B C 1
ATOM 2516 O O . LEU B 1 27 ? 0.144 19.891 -11.953 1 97.38 27 LEU B O 1
ATOM 2520 N N . ALA B 1 28 ? -1.23 20.625 -13.602 1 97.62 28 ALA B N 1
ATOM 2521 C CA . ALA B 1 28 ? -0.415 21.812 -13.852 1 97.62 28 ALA B CA 1
ATOM 2522 C C . ALA B 1 28 ? -0.406 22.734 -12.633 1 97.62 28 ALA B C 1
ATOM 2524 O O . ALA B 1 28 ? 0.635 23.297 -12.273 1 97.62 28 ALA B O 1
ATOM 2525 N N . PHE B 1 29 ? -1.532 22.922 -12.023 1 98 29 PHE B N 1
ATOM 2526 C CA . PHE B 1 29 ? -1.613 23.703 -10.797 1 98 29 PHE B CA 1
ATOM 2527 C C . PHE B 1 29 ? -0.731 23.094 -9.711 1 98 29 PHE B C 1
ATOM 2529 O O . PHE B 1 29 ? 0.038 23.812 -9.062 1 98 29 PHE B O 1
ATOM 2536 N N . GLU B 1 30 ? -0.85 21.75 -9.453 1 98.19 30 GLU B N 1
ATOM 2537 C CA . GLU B 1 30 ? -0.057 21.078 -8.43 1 98.19 30 GLU B CA 1
ATOM 2538 C C . GLU B 1 30 ? 1.437 21.297 -8.648 1 98.19 30 GLU B C 1
ATOM 2540 O O . GLU B 1 30 ? 2.166 21.625 -7.711 1 98.19 30 GLU B O 1
ATOM 2545 N N . GLN B 1 31 ? 1.822 21.172 -9.883 1 97.56 31 GLN B N 1
ATOM 2546 C CA . GLN B 1 31 ? 3.236 21.344 -10.203 1 97.56 31 GLN B CA 1
ATOM 2547 C C . GLN B 1 31 ? 3.709 22.766 -9.898 1 97.56 31 GLN B C 1
ATOM 2549 O O . GLN B 1 31 ? 4.789 22.953 -9.344 1 97.56 31 GLN B O 1
ATOM 2554 N N . GLY B 1 32 ? 2.924 23.656 -10.359 1 97.81 32 GLY B N 1
ATOM 2555 C CA . GLY B 1 32 ? 3.264 25.047 -10.055 1 97.81 32 GLY B CA 1
ATOM 2556 C C . GLY B 1 32 ? 3.346 25.328 -8.562 1 97.81 32 GLY B C 1
ATOM 2557 O O . GLY B 1 32 ? 4.281 25.984 -8.102 1 97.81 32 GLY B O 1
ATOM 2558 N N . TRP B 1 33 ? 2.373 24.812 -7.801 1 97.62 33 TRP B N 1
ATOM 2559 C CA . TRP B 1 33 ? 2.32 24.984 -6.352 1 97.62 33 TRP B CA 1
ATOM 2560 C C . TRP B 1 33 ? 3.537 24.344 -5.684 1 97.62 33 TRP B C 1
ATOM 2562 O O . TRP B 1 33 ? 4.156 24.953 -4.809 1 97.62 33 TRP B O 1
ATOM 2572 N N . ILE B 1 34 ? 3.959 23.188 -6.098 1 97.88 34 ILE B N 1
ATOM 2573 C CA . ILE B 1 34 ? 5.098 22.469 -5.539 1 97.88 34 ILE B CA 1
ATOM 2574 C C . ILE B 1 34 ? 6.395 23.188 -5.891 1 97.88 34 ILE B C 1
ATOM 2576 O O . ILE B 1 34 ? 7.254 23.391 -5.027 1 97.88 34 ILE B O 1
ATOM 2580 N N . ASP B 1 35 ? 6.516 23.641 -7.129 1 97.19 35 ASP B N 1
ATOM 2581 C CA . ASP B 1 35 ? 7.703 24.375 -7.551 1 97.19 35 ASP B CA 1
ATOM 2582 C C . ASP B 1 35 ? 7.883 25.641 -6.719 1 97.19 35 ASP B C 1
ATOM 2584 O O . ASP B 1 35 ? 9 25.969 -6.305 1 97.19 35 ASP B O 1
ATOM 2588 N N . ASP B 1 36 ? 6.832 26.297 -6.523 1 97 36 ASP B N 1
ATOM 2589 C CA . ASP B 1 36 ? 6.871 27.516 -5.719 1 97 36 ASP B CA 1
ATOM 2590 C C . ASP B 1 36 ? 7.309 27.219 -4.289 1 97 36 ASP B C 1
ATOM 2592 O O . ASP B 1 36 ? 8.117 27.953 -3.715 1 97 36 ASP B O 1
ATOM 2596 N N . ALA B 1 37 ? 6.73 26.141 -3.684 1 96.44 37 ALA B N 1
ATOM 2597 C CA . ALA B 1 37 ? 7.066 25.766 -2.314 1 96.44 37 ALA B CA 1
ATOM 2598 C C . ALA B 1 37 ? 8.539 25.375 -2.199 1 96.44 37 ALA B C 1
ATOM 2600 O O . ALA B 1 37 ? 9.203 25.719 -1.214 1 96.44 37 ALA B O 1
ATOM 2601 N N . ILE B 1 38 ? 9.031 24.672 -3.195 1 96.25 38 ILE B N 1
ATOM 2602 C CA . ILE B 1 38 ? 10.438 24.266 -3.223 1 96.25 38 ILE B CA 1
ATOM 2603 C C . ILE B 1 38 ? 11.32 25.516 -3.301 1 96.25 38 ILE B C 1
ATOM 2605 O O . ILE B 1 38 ? 12.281 25.641 -2.543 1 96.25 38 ILE B O 1
ATOM 2609 N N . GLU B 1 39 ? 10.977 26.438 -4.152 1 94.88 39 GLU B N 1
ATOM 2610 C CA . GLU B 1 39 ? 11.766 27.656 -4.34 1 94.88 39 GLU B CA 1
ATOM 2611 C C . GLU B 1 39 ? 11.789 28.5 -3.07 1 94.88 39 GLU B C 1
ATOM 2613 O O . GLU B 1 39 ? 12.844 29 -2.678 1 94.88 39 GLU B O 1
ATOM 2618 N N . ARG B 1 40 ? 10.719 28.578 -2.402 1 94 40 ARG B N 1
ATOM 2619 C CA . ARG B 1 40 ? 10.602 29.422 -1.221 1 94 40 ARG B CA 1
ATOM 2620 C C . ARG B 1 40 ? 11.328 28.812 -0.03 1 94 40 ARG B C 1
ATOM 2622 O O . ARG B 1 40 ? 11.727 29.531 0.895 1 94 40 ARG B O 1
ATOM 2629 N N . SER B 1 41 ? 11.492 27.469 -0.076 1 93.81 41 SER B N 1
ATOM 2630 C CA . SER B 1 41 ? 12.023 26.797 1.099 1 93.81 41 SER B CA 1
ATOM 2631 C C . SER B 1 41 ? 13.469 26.359 0.874 1 93.81 41 SER B C 1
ATOM 2633 O O . SER B 1 41 ? 14.094 25.781 1.763 1 93.81 41 SER B O 1
ATOM 2635 N N . MET B 1 42 ? 13.953 26.672 -0.231 1 88.06 42 MET B N 1
ATOM 2636 C CA . MET B 1 42 ? 15.289 26.203 -0.611 1 88.06 42 MET B CA 1
ATOM 2637 C C . MET B 1 42 ? 16.359 26.812 0.29 1 88.06 42 MET B C 1
ATOM 2639 O O . MET B 1 42 ? 16.297 28 0.612 1 88.06 42 MET B O 1
ATOM 2643 N N . THR B 1 43 ? 17.234 25.922 0.641 1 86.56 43 THR B N 1
ATOM 2644 C CA . THR B 1 43 ? 18.375 26.406 1.405 1 86.56 43 THR B CA 1
ATOM 2645 C C . THR B 1 43 ? 19.641 26.375 0.551 1 86.56 43 THR B C 1
ATOM 2647 O O . THR B 1 43 ? 19.703 25.703 -0.473 1 86.56 43 THR B O 1
ATOM 2650 N N . ALA B 1 44 ? 20.609 27.109 0.915 1 81.12 44 ALA B N 1
ATOM 2651 C CA . ALA B 1 44 ? 21.828 27.297 0.139 1 81.12 44 ALA B CA 1
ATOM 2652 C C . ALA B 1 44 ? 22.656 26 0.1 1 81.12 44 ALA B C 1
ATOM 2654 O O . ALA B 1 44 ? 23.234 25.672 -0.931 1 81.12 44 ALA B O 1
ATOM 2655 N N . ASP B 1 45 ? 22.703 25.297 1.189 1 87.38 45 ASP B N 1
ATOM 2656 C CA . ASP B 1 45 ? 23.609 24.141 1.251 1 87.38 45 ASP B CA 1
ATOM 2657 C C . ASP B 1 45 ? 22.828 22.828 1.336 1 87.38 45 ASP B C 1
ATOM 2659 O O . ASP B 1 45 ? 22.203 22.547 2.355 1 87.38 45 ASP B O 1
ATOM 2663 N N . ALA B 1 46 ? 22.906 22.125 0.191 1 88.62 46 ALA B N 1
ATOM 2664 C CA . ALA B 1 46 ? 22.266 20.812 0.19 1 88.62 46 ALA B CA 1
ATOM 2665 C C . ALA B 1 46 ? 23.266 19.719 0.569 1 88.62 46 ALA B C 1
ATOM 2667 O O . ALA B 1 46 ? 24.453 19.828 0.255 1 88.62 46 ALA B O 1
ATOM 2668 N N . PRO B 1 47 ? 22.75 18.734 1.299 1 95.88 47 PRO B N 1
ATOM 2669 C CA . PRO B 1 47 ? 23.641 17.625 1.687 1 95.88 47 PRO B CA 1
ATOM 2670 C C . PRO B 1 47 ? 24.109 16.797 0.492 1 95.88 47 PRO B C 1
ATOM 2672 O O . PRO B 1 47 ? 23.344 16.594 -0.455 1 95.88 47 PRO B O 1
ATOM 2675 N N . ALA B 1 48 ? 25.344 16.281 0.582 1 93.69 48 ALA B N 1
ATOM 2676 C CA . ALA B 1 48 ? 25.953 15.531 -0.513 1 93.69 48 ALA B CA 1
ATOM 2677 C C . ALA B 1 48 ? 25.75 14.031 -0.317 1 93.69 48 ALA B C 1
ATOM 2679 O O . ALA B 1 48 ? 25.891 13.25 -1.263 1 93.69 48 ALA B O 1
ATOM 2680 N N . ASP B 1 49 ? 25.516 13.648 0.899 1 97.19 49 ASP B N 1
ATOM 2681 C CA . ASP B 1 49 ? 25.375 12.234 1.235 1 97.19 49 ASP B CA 1
ATOM 2682 C C . ASP B 1 49 ? 24.484 12.039 2.461 1 97.19 49 ASP B C 1
ATOM 2684 O O . ASP B 1 49 ? 23.969 13.008 3.01 1 97.19 49 ASP B O 1
ATOM 2688 N N . LEU B 1 50 ? 24.25 10.805 2.795 1 98 50 LEU B N 1
ATOM 2689 C CA . LEU B 1 50 ? 23.359 10.469 3.908 1 98 50 LEU B CA 1
ATOM 2690 C C . LEU B 1 50 ? 23.875 11.07 5.211 1 98 50 LEU B C 1
ATOM 2692 O O . LEU B 1 50 ? 23.094 11.586 6.012 1 98 50 LEU B O 1
ATOM 2696 N N . ALA B 1 51 ? 25.188 11.008 5.445 1 97.56 51 ALA B N 1
ATOM 2697 C CA . ALA B 1 51 ? 25.766 11.539 6.676 1 97.56 51 ALA B CA 1
ATOM 2698 C C . ALA B 1 51 ? 25.469 13.031 6.82 1 97.56 51 ALA B C 1
ATOM 2700 O O . ALA B 1 51 ? 25.078 13.484 7.895 1 97.56 51 ALA B O 1
ATOM 2701 N N . SER B 1 52 ? 25.703 13.781 5.809 1 97.31 52 SER B N 1
ATOM 2702 C CA . SER B 1 52 ? 25.438 15.219 5.848 1 97.31 52 SER B CA 1
ATOM 2703 C C . SER B 1 52 ? 23.938 15.508 5.945 1 97.31 52 SER B C 1
ATOM 2705 O O . SER B 1 52 ? 23.531 16.469 6.586 1 97.31 52 SER B O 1
ATOM 2707 N N . LEU B 1 53 ? 23.078 14.727 5.273 1 97.62 53 LEU B N 1
ATOM 2708 C CA . LEU B 1 53 ? 21.625 14.844 5.406 1 97.62 53 LEU B CA 1
ATOM 2709 C C . LEU B 1 53 ? 21.203 14.672 6.855 1 97.62 53 LEU B C 1
ATOM 2711 O O . LEU B 1 53 ? 20.422 15.469 7.383 1 97.62 53 LEU B O 1
ATOM 2715 N N . ARG B 1 54 ? 21.734 13.625 7.523 1 96.31 54 ARG B N 1
ATOM 2716 C CA . ARG B 1 54 ? 21.406 13.328 8.914 1 96.31 54 ARG B CA 1
ATOM 2717 C C . ARG B 1 54 ? 21.828 14.469 9.828 1 96.31 54 ARG B C 1
ATOM 2719 O O . ARG B 1 54 ? 21.094 14.852 10.742 1 96.31 54 ARG B O 1
ATOM 2726 N N . ARG B 1 55 ? 22.984 15 9.594 1 95.94 55 ARG B N 1
ATOM 2727 C CA . ARG B 1 55 ? 23.484 16.125 10.383 1 95.94 55 ARG B CA 1
ATOM 2728 C C . ARG B 1 55 ? 22.578 17.328 10.242 1 95.94 55 ARG B C 1
ATOM 2730 O O . ARG B 1 55 ? 22.234 17.984 11.234 1 95.94 55 ARG B O 1
ATOM 2737 N N . LYS B 1 56 ? 22.219 17.656 9.047 1 95.62 56 LYS B N 1
ATOM 2738 C CA . LYS B 1 56 ? 21.344 18.797 8.797 1 95.62 56 LYS B CA 1
ATOM 2739 C C . LYS B 1 56 ? 19.969 18.594 9.445 1 95.62 56 LYS B C 1
ATOM 2741 O O . LYS B 1 56 ? 19.391 19.531 9.977 1 95.62 56 LYS B O 1
ATOM 2746 N N . LEU B 1 57 ? 19.469 17.375 9.359 1 94.12 57 LEU B N 1
ATOM 2747 C CA . LEU B 1 57 ? 18.188 17.062 9.984 1 94.12 57 LEU B CA 1
ATOM 2748 C C . LEU B 1 57 ? 18.266 17.25 11.492 1 94.12 57 LEU B C 1
ATOM 2750 O O . LEU B 1 57 ? 17.344 17.828 12.094 1 94.12 57 LEU B O 1
ATOM 2754 N N . VAL B 1 58 ? 19.328 16.781 12.133 1 92.75 58 VAL B N 1
ATOM 2755 C CA . VAL B 1 58 ? 19.516 16.922 13.57 1 92.75 58 VAL B CA 1
ATOM 2756 C C . VAL B 1 58 ? 19.547 18.391 13.953 1 92.75 58 VAL B C 1
ATOM 2758 O O . VAL B 1 58 ? 18.891 18.812 14.914 1 92.75 58 VAL B O 1
ATOM 2761 N N . GLU B 1 59 ? 20.266 19.156 13.188 1 92.94 59 GLU B N 1
ATOM 2762 C CA . GLU B 1 59 ? 20.359 20.594 13.438 1 92.94 59 GLU B CA 1
ATOM 2763 C C . GLU B 1 59 ? 19 21.266 13.312 1 92.94 59 GLU B C 1
ATOM 2765 O O . GLU B 1 59 ? 18.641 22.125 14.133 1 92.94 59 GLU B O 1
ATOM 2770 N N . LEU B 1 60 ? 18.312 20.891 12.305 1 91.94 60 LEU B N 1
ATOM 2771 C CA . LEU B 1 60 ? 17 21.469 12.078 1 91.94 60 LEU B CA 1
ATOM 2772 C C . LEU B 1 60 ? 16.047 21.125 13.219 1 91.94 60 LEU B C 1
ATOM 2774 O O . LEU B 1 60 ? 15.32 21.984 13.711 1 91.94 60 LEU B O 1
ATOM 2778 N N . VAL B 1 61 ? 16.016 19.891 13.656 1 88.38 61 VAL B N 1
ATOM 2779 C CA . VAL B 1 61 ? 15.133 19.438 14.727 1 88.38 61 VAL B CA 1
ATOM 2780 C C . VAL B 1 61 ? 15.492 20.141 16.031 1 88.38 61 VAL B C 1
ATOM 2782 O O . VAL B 1 61 ? 14.602 20.5 16.812 1 88.38 61 VAL B O 1
ATOM 2785 N N . GLU B 1 62 ? 16.766 20.312 16.234 1 89.06 62 GLU B N 1
ATOM 2786 C CA . GLU B 1 62 ? 17.219 21.031 17.422 1 89.06 62 GLU B CA 1
ATOM 2787 C C . GLU B 1 62 ? 16.719 22.469 17.406 1 89.06 62 GLU B C 1
ATOM 2789 O O . GLU B 1 62 ? 16.281 22.984 18.438 1 89.06 62 GLU B O 1
ATOM 2794 N N . LEU B 1 63 ? 16.812 23.062 16.312 1 87.56 63 LEU B N 1
ATOM 2795 C CA . LEU B 1 63 ? 16.328 24.438 16.172 1 87.56 63 LEU B CA 1
ATOM 2796 C C . LEU B 1 63 ? 14.828 24.516 16.438 1 87.56 63 LEU B C 1
ATOM 2798 O O . LEU B 1 63 ? 14.367 25.406 17.156 1 87.56 63 LEU B O 1
ATOM 2802 N N . GLU B 1 64 ? 14.102 23.625 15.922 1 86.56 64 GLU B N 1
ATOM 2803 C CA . GLU B 1 64 ? 12.648 23.625 16.031 1 86.56 64 GLU B CA 1
ATOM 2804 C C . GLU B 1 64 ? 12.203 23.281 17.453 1 86.56 64 GLU B C 1
ATOM 2806 O O . GLU B 1 64 ? 11.18 23.781 17.938 1 86.56 64 GLU B O 1
ATOM 2811 N N . SER B 1 65 ? 12.992 22.453 18.094 1 83.25 65 SER B N 1
ATOM 2812 C CA . SER B 1 65 ? 12.633 22.031 19.438 1 83.25 65 SER B CA 1
ATOM 2813 C C . SER B 1 65 ? 12.984 23.109 20.469 1 83.25 65 SER B C 1
ATOM 2815 O O . SER B 1 65 ? 12.461 23.109 21.578 1 83.25 65 SER B O 1
ATOM 2817 N N . SER B 1 66 ? 13.844 24.016 20.094 1 84.88 66 SER B N 1
ATOM 2818 C CA . SER B 1 66 ? 14.32 25.031 21.031 1 84.88 66 SER B CA 1
ATOM 2819 C C . SER B 1 66 ? 13.406 26.25 21.031 1 84.88 66 SER B C 1
ATOM 2821 O O . SER B 1 66 ? 13.414 27.031 21.984 1 84.88 66 SER B O 1
ATOM 2823 N N . GLU B 1 67 ? 12.617 26.422 20.047 1 84.31 67 GLU B N 1
ATOM 2824 C CA . GLU B 1 67 ? 11.742 27.578 19.953 1 84.31 67 GLU B CA 1
ATOM 2825 C C . GLU B 1 67 ? 10.289 27.156 19.781 1 84.31 67 GLU B C 1
ATOM 2827 O O . GLU B 1 67 ? 9.961 26.375 18.891 1 84.31 67 GLU B O 1
ATOM 2832 N N . VAL B 1 68 ? 9.516 27.562 20.688 1 87.31 68 VAL B N 1
ATOM 2833 C CA . VAL B 1 68 ? 8.086 27.328 20.547 1 87.31 68 VAL B CA 1
ATOM 2834 C C . VAL B 1 68 ? 7.449 28.469 19.766 1 87.31 68 VAL B C 1
ATOM 2836 O O . VAL B 1 68 ? 7.445 29.625 20.219 1 87.31 68 VAL B O 1
ATOM 2839 N N . PRO B 1 69 ? 6.91 28.156 18.656 1 91.19 69 PRO B N 1
ATOM 2840 C CA . PRO B 1 69 ? 6.258 29.219 17.875 1 91.19 69 PRO B CA 1
ATOM 2841 C C . PRO B 1 69 ? 5.07 29.844 18.609 1 91.19 69 PRO B C 1
ATOM 2843 O O . PRO B 1 69 ? 4.383 29.156 19.375 1 91.19 69 PRO B O 1
ATOM 2846 N N . PRO B 1 70 ? 4.801 31.094 18.375 1 94.25 70 PRO B N 1
ATOM 2847 C CA . PRO B 1 70 ? 3.686 31.781 19.031 1 94.25 70 PRO B CA 1
ATOM 2848 C C . PRO B 1 70 ? 2.352 31.062 18.828 1 94.25 70 PRO B C 1
ATOM 2850 O O . PRO B 1 70 ? 1.529 31.016 19.75 1 94.25 70 PRO B O 1
ATOM 2853 N N . SER B 1 71 ? 2.139 30.562 17.672 1 95.94 71 SER B N 1
ATOM 2854 C CA . SER B 1 71 ? 0.898 29.844 17.406 1 95.94 71 SER B CA 1
ATOM 2855 C C . SER B 1 71 ? 0.775 28.609 18.312 1 95.94 71 SER B C 1
ATOM 2857 O O . SER B 1 71 ? -0.297 28.328 18.844 1 95.94 71 SER B O 1
ATOM 2859 N N . ALA B 1 72 ? 1.852 27.875 18.469 1 95.12 72 ALA B N 1
ATOM 2860 C CA . ALA B 1 72 ? 1.843 26.703 19.328 1 95.12 72 ALA B CA 1
ATOM 2861 C C . ALA B 1 72 ? 1.606 27.094 20.797 1 95.12 72 ALA B C 1
ATOM 2863 O O . ALA B 1 72 ? 0.883 26.391 21.516 1 95.12 72 ALA B O 1
ATOM 2864 N N . GLN B 1 73 ? 2.227 28.172 21.172 1 95.56 73 GLN B N 1
ATOM 2865 C CA . GLN B 1 73 ? 2.01 28.672 22.531 1 95.56 73 GLN B CA 1
ATOM 2866 C C . GLN B 1 73 ? 0.542 29.016 22.75 1 95.56 73 GLN B C 1
ATOM 2868 O O . GLN B 1 73 ? -0.026 28.703 23.797 1 95.56 73 GLN B O 1
ATOM 2873 N N . TYR B 1 74 ? -0.015 29.672 21.797 1 97.75 74 TYR B N 1
ATOM 2874 C CA . TYR B 1 74 ? -1.423 30.031 21.891 1 97.75 74 TYR B CA 1
ATOM 2875 C C . TYR B 1 74 ? -2.303 28.797 22.031 1 97.75 74 TYR B C 1
ATOM 2877 O O . TYR B 1 74 ? -3.227 28.766 22.844 1 97.75 74 TYR B O 1
ATOM 2885 N N . VAL B 1 75 ? -2.033 27.797 21.234 1 97.69 75 VAL B N 1
ATOM 2886 C CA . VAL B 1 75 ? -2.791 26.562 21.281 1 97.69 75 VAL B CA 1
ATOM 2887 C C . VAL B 1 75 ? -2.678 25.922 22.672 1 97.69 75 VAL B C 1
ATOM 2889 O O . VAL B 1 75 ? -3.688 25.562 23.281 1 97.69 75 VAL B O 1
ATOM 2892 N N . ALA B 1 76 ? -1.549 25.906 23.234 1 96.81 76 ALA B N 1
ATOM 2893 C CA . ALA B 1 76 ? -1.277 25.234 24.5 1 96.81 76 ALA B CA 1
ATOM 2894 C C . ALA B 1 76 ? -1.945 25.953 25.656 1 96.81 76 ALA B C 1
ATOM 2896 O O . ALA B 1 76 ? -2.498 25.328 26.562 1 96.81 76 ALA B O 1
ATOM 2897 N N . THR B 1 77 ? -2.037 27.312 25.562 1 97.38 77 THR B N 1
ATOM 2898 C CA . THR B 1 77 ? -2.303 28.031 26.797 1 97.38 77 THR B CA 1
ATOM 2899 C C . THR B 1 77 ? -3.621 28.797 26.703 1 97.38 77 THR B C 1
ATOM 2901 O O . THR B 1 77 ? -4.289 29.016 27.719 1 97.38 77 THR B O 1
ATOM 2904 N N . ASP B 1 78 ? -4.035 29.188 25.453 1 97.81 78 ASP B N 1
ATOM 2905 C CA . ASP B 1 78 ? -5.074 30.219 25.391 1 97.81 78 ASP B CA 1
ATOM 2906 C C . ASP B 1 78 ? -6.273 29.734 24.578 1 97.81 78 ASP B C 1
ATOM 2908 O O . ASP B 1 78 ? -7.395 30.203 24.781 1 97.81 78 ASP B O 1
ATOM 2912 N N . MET B 1 79 ? -6.055 28.875 23.641 1 97.88 79 MET B N 1
ATOM 2913 C CA . MET B 1 79 ? -7.078 28.5 22.656 1 97.88 79 MET B CA 1
ATOM 2914 C C . MET B 1 79 ? -8.305 27.922 23.359 1 97.88 79 MET B C 1
ATOM 2916 O O . MET B 1 79 ? -8.188 27.062 24.219 1 97.88 79 MET B O 1
ATOM 2920 N N . THR B 1 80 ? -9.477 28.422 23.016 1 98 80 THR B N 1
ATOM 2921 C CA . THR B 1 80 ? -10.734 27.969 23.594 1 98 80 THR B CA 1
ATOM 2922 C C . THR B 1 80 ? -11.211 26.703 22.891 1 98 80 THR B C 1
ATOM 2924 O O . THR B 1 80 ? -10.641 26.281 21.875 1 98 80 THR B O 1
ATOM 2927 N N . LEU B 1 81 ? -12.242 26.109 23.453 1 97.69 81 LEU B N 1
ATOM 2928 C CA . LEU B 1 81 ? -12.805 24.875 22.891 1 97.69 81 LEU B CA 1
ATOM 2929 C C . LEU B 1 81 ? -13.312 25.109 21.469 1 97.69 81 LEU B C 1
ATOM 2931 O O . LEU B 1 81 ? -13.062 24.281 20.578 1 97.69 81 LEU B O 1
ATOM 2935 N N . ASP B 1 82 ? -14.016 26.172 21.25 1 97.06 82 ASP B N 1
ATOM 2936 C CA . ASP B 1 82 ? -14.555 26.469 19.938 1 97.06 82 ASP B CA 1
ATOM 2937 C C . ASP B 1 82 ? -13.43 26.734 18.938 1 97.06 82 ASP B C 1
ATOM 2939 O O . ASP B 1 82 ? -13.508 26.297 17.781 1 97.06 82 ASP B O 1
ATOM 2943 N N . GLU B 1 83 ? -12.469 27.469 19.391 1 97.38 83 GLU B N 1
ATOM 2944 C CA . GLU B 1 83 ? -11.312 27.688 18.531 1 97.38 83 GLU B CA 1
ATOM 2945 C C . GLU B 1 83 ? -10.609 26.375 18.203 1 97.38 83 GLU B C 1
ATOM 2947 O O . GLU B 1 83 ? -10.172 26.172 17.062 1 97.38 83 GLU B O 1
ATOM 2952 N N . PHE B 1 84 ? -10.531 25.5 19.203 1 98.19 84 PHE B N 1
ATOM 2953 C CA . PHE B 1 84 ? -9.906 24.203 18.984 1 98.19 84 PHE B CA 1
ATOM 2954 C C . PHE B 1 84 ? -10.688 23.391 17.953 1 98.19 84 PHE B C 1
ATOM 2956 O O . PHE B 1 84 ? -10.094 22.734 17.094 1 98.19 84 PHE B O 1
ATOM 2963 N N . ARG B 1 85 ? -12 23.438 17.969 1 97.75 85 ARG B N 1
ATOM 2964 C CA . ARG B 1 85 ? -12.82 22.781 16.953 1 97.75 85 ARG B CA 1
ATOM 2965 C C . ARG B 1 85 ? -12.453 23.25 15.555 1 97.75 85 ARG B C 1
ATOM 2967 O O . ARG B 1 85 ? -12.406 22.438 14.617 1 97.75 85 ARG B O 1
ATOM 2974 N N . ILE B 1 86 ? -12.141 24.516 15.445 1 96.94 86 ILE B N 1
ATOM 2975 C CA . ILE B 1 86 ? -11.766 25.062 14.148 1 96.94 86 ILE B CA 1
ATOM 2976 C C . ILE B 1 86 ? -10.406 24.516 13.727 1 96.94 86 ILE B C 1
ATOM 2978 O O . ILE B 1 86 ? -10.211 24.172 12.562 1 96.94 86 ILE B O 1
ATOM 2982 N N . LEU B 1 87 ? -9.461 24.484 14.664 1 97.5 87 LEU B N 1
ATOM 2983 C CA . LEU B 1 87 ? -8.148 23.922 14.367 1 97.5 87 LEU B CA 1
ATOM 2984 C C . LEU B 1 87 ? -8.266 22.469 13.953 1 97.5 87 LEU B C 1
ATOM 2986 O O . LEU B 1 87 ? -7.664 22.047 12.969 1 97.5 87 LEU B O 1
ATOM 2990 N N . VAL B 1 88 ? -9.055 21.672 14.703 1 97.69 88 VAL B N 1
ATOM 2991 C CA . VAL B 1 88 ? -9.281 20.266 14.414 1 97.69 88 VAL B CA 1
ATOM 2992 C C . VAL B 1 88 ? -9.93 20.109 13.039 1 97.69 88 VAL B C 1
ATOM 2994 O O . VAL B 1 88 ? -9.562 19.234 12.266 1 97.69 88 VAL B O 1
ATOM 2997 N N . GLN B 1 89 ? -10.875 21.031 12.719 1 97 89 GLN B N 1
ATOM 2998 C CA . GLN B 1 89 ? -11.539 21.062 11.414 1 97 89 GLN B CA 1
ATOM 2999 C C . GLN B 1 89 ? -10.523 21.219 10.289 1 97 89 GLN B C 1
ATOM 3001 O O . GLN B 1 89 ? -10.594 20.5 9.281 1 97 89 GLN B O 1
ATOM 3006 N N . GLU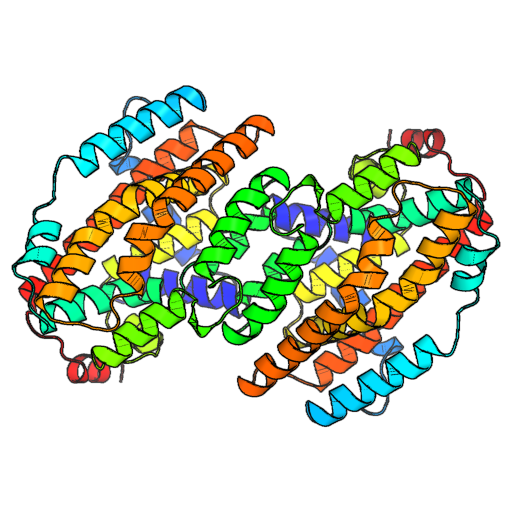 B 1 90 ? -9.57 22.031 10.453 1 96.56 90 GLU B N 1
ATOM 3007 C CA . GLU B 1 90 ? -8.625 22.375 9.391 1 96.56 90 GLU B CA 1
ATOM 3008 C C . GLU B 1 90 ? -7.672 21.219 9.102 1 96.56 90 GLU B C 1
ATOM 3010 O O . GLU B 1 90 ? -7.102 21.141 8.008 1 96.56 90 GLU B O 1
ATOM 3015 N N . PHE B 1 91 ? -7.527 20.281 10.023 1 96.75 91 PHE B N 1
ATOM 3016 C CA . PHE B 1 91 ? -6.629 19.141 9.805 1 96.75 91 PHE B CA 1
ATOM 3017 C C . PHE B 1 91 ? -7.418 17.844 9.664 1 96.75 91 PHE B C 1
ATOM 3019 O O . PHE B 1 91 ? -6.832 16.766 9.609 1 96.75 91 PHE B O 1
ATOM 3026 N N . ALA B 1 92 ? -8.758 17.953 9.555 1 97.25 92 ALA B N 1
ATOM 3027 C CA . ALA B 1 92 ? -9.617 16.781 9.531 1 97.25 92 ALA B CA 1
ATOM 3028 C C . ALA B 1 92 ? -9.461 16 8.234 1 97.25 92 ALA B C 1
ATOM 3030 O O . ALA B 1 92 ? -9.594 14.773 8.211 1 97.25 92 ALA B O 1
ATOM 3031 N N . LEU B 1 93 ? -9.141 16.719 7.152 1 96.94 93 LEU B N 1
ATOM 3032 C CA . LEU B 1 93 ? -8.93 16 5.895 1 96.94 93 LEU B CA 1
ATOM 3033 C C . LEU B 1 93 ? -7.777 15.016 6.02 1 96.94 93 LEU B C 1
ATOM 3035 O O . LEU B 1 93 ? -7.855 13.898 5.504 1 96.94 93 LEU B O 1
ATOM 3039 N N . ASP B 1 94 ? -6.734 15.391 6.68 1 95.25 94 ASP B N 1
ATOM 3040 C CA . ASP B 1 94 ? -5.613 14.484 6.926 1 95.25 94 ASP B CA 1
ATOM 3041 C C . ASP B 1 94 ? -5.977 13.43 7.965 1 95.25 94 ASP B C 1
ATOM 3043 O O . ASP B 1 94 ? -5.727 12.234 7.766 1 95.25 94 ASP B O 1
ATOM 3047 N N . GLY B 1 95 ? -6.617 13.852 9.047 1 95.44 95 GLY B N 1
ATOM 3048 C CA . GLY B 1 95 ? -6.965 12.938 10.117 1 95.44 95 GLY B CA 1
ATOM 3049 C C . GLY B 1 95 ? -7.902 11.828 9.68 1 95.44 95 GLY B C 1
ATOM 3050 O O . GLY B 1 95 ? -7.785 10.688 10.141 1 95.44 95 GLY B O 1
ATOM 3051 N N . LEU B 1 96 ? -8.781 12.148 8.75 1 95.44 96 LEU B N 1
ATOM 3052 C CA . LEU B 1 96 ? -9.812 11.203 8.344 1 95.44 96 LEU B CA 1
ATOM 3053 C C . LEU B 1 96 ? -9.32 10.328 7.195 1 95.44 96 LEU B C 1
ATOM 3055 O O . LEU B 1 96 ? -9.984 9.359 6.82 1 95.44 96 LEU B O 1
ATOM 3059 N N . THR B 1 97 ? -8.125 10.625 6.641 1 91.56 97 THR B N 1
ATOM 3060 C CA . THR B 1 97 ? -7.566 9.828 5.551 1 91.56 97 THR B CA 1
ATOM 3061 C C . THR B 1 97 ? -6.109 9.469 5.836 1 91.56 97 THR B C 1
ATOM 3063 O O . THR B 1 97 ? -5.375 9.07 4.93 1 91.56 97 THR B O 1
ATOM 3066 N N . GLU B 1 98 ? -5.703 9.516 6.961 1 87.69 98 GLU B N 1
ATOM 3067 C CA . GLU B 1 98 ? -4.301 9.5 7.371 1 87.69 98 GLU B CA 1
ATOM 3068 C C . GLU B 1 98 ? -3.6 8.234 6.887 1 87.69 98 GLU B C 1
ATOM 3070 O O . GLU B 1 98 ? -4.145 7.133 7.012 1 87.69 98 GLU B O 1
ATOM 3075 N N . ALA B 1 99 ? -2.49 8.398 6.316 1 89.12 99 ALA B N 1
ATOM 3076 C CA . ALA B 1 99 ? -1.479 7.391 6.008 1 89.12 99 ALA B CA 1
ATOM 3077 C C . ALA B 1 99 ? -1.914 6.516 4.84 1 89.12 99 ALA B C 1
ATOM 3079 O O . ALA B 1 99 ? -1.131 5.707 4.336 1 89.12 99 ALA B O 1
ATOM 3080 N N . GLN B 1 100 ? -3.102 6.711 4.309 1 88.69 100 GLN B N 1
ATOM 3081 C CA . GLN B 1 100 ? -3.596 5.844 3.246 1 88.69 100 GLN B CA 1
ATOM 3082 C C . GLN B 1 100 ? -2.814 6.055 1.952 1 88.69 100 GLN B C 1
ATOM 3084 O O . GLN B 1 100 ? -2.617 5.117 1.178 1 88.69 100 GLN B O 1
ATOM 3089 N N . VAL B 1 101 ? -2.34 7.262 1.799 1 92.44 101 VAL B N 1
ATOM 3090 C CA . VAL B 1 101 ? -1.635 7.59 0.564 1 92.44 101 VAL B CA 1
ATOM 3091 C C . VAL B 1 101 ? -0.262 6.918 0.56 1 92.44 101 VAL B C 1
ATOM 3093 O O . VAL B 1 101 ? 0.348 6.746 -0.498 1 92.44 101 VAL B O 1
ATOM 3096 N N . PHE B 1 102 ? 0.23 6.426 1.713 1 93.81 102 PHE B N 1
ATOM 3097 C CA . PHE B 1 102 ? 1.539 5.789 1.808 1 93.81 102 PHE B CA 1
ATOM 3098 C C . PHE B 1 102 ? 1.574 4.5 0.995 1 93.81 102 PHE B C 1
ATOM 3100 O O . PHE B 1 102 ? 2.637 4.086 0.526 1 93.81 102 PHE B O 1
ATOM 3107 N N . TYR B 1 103 ? 0.433 3.92 0.792 1 93.06 103 TYR B N 1
ATOM 3108 C CA . TYR B 1 103 ? 0.359 2.701 -0.007 1 93.06 103 TYR B CA 1
ATOM 3109 C C . TYR B 1 103 ? 0.886 2.941 -1.417 1 93.06 103 TYR B C 1
ATOM 3111 O O . TYR B 1 103 ? 1.441 2.035 -2.041 1 93.06 103 TYR B O 1
ATOM 3119 N N . HIS B 1 104 ? 0.799 4.145 -1.854 1 92 104 HIS B N 1
ATOM 3120 C CA . HIS B 1 104 ? 1.212 4.469 -3.215 1 92 104 HIS B CA 1
ATOM 3121 C C . HIS B 1 104 ? 2.725 4.629 -3.309 1 92 104 HIS B C 1
ATOM 3123 O O . HIS B 1 104 ? 3.293 4.578 -4.402 1 92 104 HIS B O 1
ATOM 3129 N N . LEU B 1 105 ? 3.342 4.809 -2.203 1 94.19 105 LEU B N 1
ATOM 3130 C CA . LEU B 1 105 ? 4.793 4.949 -2.166 1 94.19 105 LEU B CA 1
ATOM 3131 C C . LEU B 1 105 ? 5.473 3.584 -2.166 1 94.19 105 LEU B C 1
ATOM 3133 O O . LEU B 1 105 ? 6.555 3.426 -2.73 1 94.19 105 LEU B O 1
ATOM 3137 N N . MET B 1 106 ? 4.875 2.592 -1.597 1 93.44 106 MET B N 1
ATOM 3138 C CA . MET B 1 106 ? 5.504 1.326 -1.236 1 93.44 106 MET B CA 1
ATOM 3139 C C . MET B 1 106 ? 6.062 0.625 -2.471 1 93.44 106 MET B C 1
ATOM 3141 O O . MET B 1 106 ? 7.227 0.217 -2.486 1 93.44 106 MET B O 1
ATOM 3145 N N . PRO B 1 107 ? 5.344 0.61 -3.549 1 91 107 PRO B N 1
ATOM 3146 C CA . PRO B 1 107 ? 5.871 -0.1 -4.719 1 91 107 PRO B CA 1
ATOM 3147 C C . PRO B 1 107 ? 7.07 0.606 -5.348 1 91 107 PRO B C 1
ATOM 3149 O O . PRO B 1 107 ? 7.777 0.017 -6.168 1 91 107 PRO B O 1
ATOM 3152 N N . ARG B 1 108 ? 7.281 1.803 -4.988 1 91.88 108 ARG B N 1
ATOM 3153 C CA . ARG B 1 108 ? 8.359 2.598 -5.566 1 91.88 108 ARG B CA 1
ATOM 3154 C C . ARG B 1 108 ? 9.656 2.42 -4.781 1 91.88 108 ARG B C 1
ATOM 3156 O O . ARG B 1 108 ? 10.711 2.906 -5.191 1 91.88 108 ARG B O 1
ATOM 3163 N N . LEU B 1 109 ? 9.57 1.738 -3.678 1 94.12 109 LEU B N 1
ATOM 3164 C CA . LEU B 1 109 ? 10.719 1.483 -2.818 1 94.12 109 LEU B CA 1
ATOM 3165 C C . LEU B 1 109 ? 11.266 0.076 -3.041 1 94.12 109 LEU B C 1
ATOM 3167 O O . LEU B 1 109 ? 10.508 -0.836 -3.391 1 94.12 109 LEU B O 1
ATOM 3171 N N . SER B 1 110 ? 12.594 -0.017 -2.881 1 92 110 SER B N 1
ATOM 3172 C CA . SER B 1 110 ? 13.156 -1.362 -2.812 1 92 110 SER B CA 1
ATOM 3173 C C . SER B 1 110 ? 12.594 -2.137 -1.627 1 92 110 SER B C 1
ATOM 3175 O O . SER B 1 110 ? 12.07 -1.542 -0.681 1 92 110 SER B O 1
ATOM 3177 N N . LEU B 1 111 ? 12.672 -3.443 -1.697 1 91.5 111 LEU B N 1
ATOM 3178 C CA . LEU B 1 111 ? 12.117 -4.285 -0.644 1 91.5 111 LEU B CA 1
ATOM 3179 C C . LEU B 1 111 ? 12.719 -3.93 0.711 1 91.5 111 LEU B C 1
ATOM 3181 O O . LEU B 1 111 ? 11.992 -3.746 1.69 1 91.5 111 LEU B O 1
ATOM 3185 N N . PRO B 1 112 ? 14.094 -3.748 0.838 1 93.5 112 PRO B N 1
ATOM 3186 C CA . PRO B 1 112 ? 14.641 -3.352 2.137 1 93.5 112 PRO B CA 1
ATOM 3187 C C . PRO B 1 112 ? 14.086 -2.014 2.627 1 93.5 112 PRO B C 1
ATOM 3189 O O . PRO B 1 112 ? 13.859 -1.84 3.826 1 93.5 112 PRO B O 1
ATOM 3192 N N . ALA B 1 113 ? 13.844 -1.114 1.72 1 95.5 113 ALA B N 1
ATOM 3193 C CA . ALA B 1 113 ? 13.352 0.206 2.094 1 95.5 113 ALA B CA 1
ATOM 3194 C C . ALA B 1 113 ? 11.867 0.149 2.461 1 95.5 113 ALA B C 1
ATOM 3196 O O . ALA B 1 113 ? 11.359 1.03 3.16 1 95.5 113 ALA B O 1
ATOM 3197 N N . GLN B 1 114 ? 11.164 -0.872 2.02 1 94 114 GLN B N 1
ATOM 3198 C CA . GLN B 1 114 ? 9.758 -1.043 2.363 1 94 114 GLN B CA 1
ATOM 3199 C C . GLN B 1 114 ? 9.586 -1.438 3.826 1 94 114 GLN B C 1
ATOM 3201 O O . GLN B 1 114 ? 8.547 -1.181 4.43 1 94 114 GLN B O 1
ATOM 3206 N N . MET B 1 115 ? 10.586 -2.021 4.453 1 93.88 115 MET B N 1
ATOM 3207 C CA . MET B 1 115 ? 10.453 -2.6 5.789 1 93.88 115 MET B CA 1
ATOM 3208 C C . MET B 1 115 ? 10.211 -1.512 6.828 1 93.88 115 MET B C 1
ATOM 3210 O O . MET B 1 115 ? 9.211 -1.553 7.555 1 93.88 115 MET B O 1
ATOM 3214 N N . PRO B 1 116 ? 11.07 -0.485 6.84 1 94.19 116 PRO B N 1
ATOM 3215 C CA . PRO B 1 116 ? 10.773 0.564 7.82 1 94.19 116 PRO B CA 1
ATOM 3216 C C . PRO B 1 116 ? 9.453 1.273 7.547 1 94.19 116 PRO B C 1
ATOM 3218 O O . PRO B 1 116 ? 8.742 1.644 8.484 1 94.19 116 PRO B O 1
ATOM 3221 N N . MET B 1 117 ? 9.07 1.451 6.305 1 93.31 117 MET B N 1
ATOM 3222 C CA . MET B 1 117 ? 7.797 2.078 5.957 1 93.31 117 MET B CA 1
ATOM 3223 C C . MET B 1 117 ? 6.625 1.212 6.406 1 93.31 117 MET B C 1
ATOM 3225 O O . MET B 1 117 ? 5.625 1.728 6.906 1 93.31 117 MET B O 1
ATOM 3229 N N . LEU B 1 118 ? 6.762 -0.044 6.191 1 92.94 118 LEU B N 1
ATOM 3230 C CA . LEU B 1 118 ? 5.707 -0.957 6.621 1 92.94 118 LEU B CA 1
ATOM 3231 C C . LEU B 1 118 ? 5.512 -0.886 8.133 1 92.94 118 LEU B C 1
ATOM 3233 O O . LEU B 1 118 ? 4.375 -0.875 8.609 1 92.94 118 LEU B O 1
ATOM 3237 N N . ARG B 1 119 ? 6.574 -0.859 8.883 1 91.81 119 ARG B N 1
ATOM 3238 C CA . ARG B 1 119 ? 6.465 -0.761 10.336 1 91.81 119 ARG B CA 1
ATOM 3239 C C . ARG B 1 119 ? 5.77 0.532 10.742 1 91.81 119 ARG B C 1
ATOM 3241 O O . ARG B 1 119 ? 4.973 0.543 11.68 1 91.81 119 ARG B O 1
ATOM 3248 N N . MET B 1 120 ? 6.012 1.608 10.008 1 90.62 120 MET B N 1
ATOM 3249 C CA . MET B 1 120 ? 5.309 2.861 10.266 1 90.62 120 MET B CA 1
ATOM 3250 C C . MET B 1 120 ? 3.822 2.723 9.961 1 90.62 120 MET B C 1
ATOM 3252 O O . MET B 1 120 ? 2.979 3.186 10.727 1 90.62 120 MET B O 1
ATOM 3256 N N . MET B 1 121 ? 3.559 2.053 8.875 1 91.5 121 MET B N 1
ATOM 3257 C CA . MET B 1 121 ? 2.166 1.861 8.477 1 91.5 121 MET B CA 1
ATOM 3258 C C . MET B 1 121 ? 1.428 0.985 9.484 1 91.5 121 MET B C 1
ATOM 3260 O O . MET B 1 121 ? 0.262 1.237 9.797 1 91.5 121 MET B O 1
ATOM 3264 N N . ILE B 1 122 ? 2.092 -0.04 9.961 1 89.88 122 ILE B N 1
ATOM 3265 C CA . ILE B 1 122 ? 1.504 -0.906 10.977 1 89.88 122 ILE B CA 1
ATOM 3266 C C . ILE B 1 122 ? 1.083 -0.071 12.188 1 89.88 122 ILE B C 1
ATOM 3268 O O . ILE B 1 122 ? -0.02 -0.24 12.711 1 89.88 122 ILE B O 1
ATOM 3272 N N . ASP B 1 123 ? 1.884 0.855 12.523 1 88.25 123 ASP B N 1
ATOM 3273 C CA . ASP B 1 123 ? 1.564 1.732 13.641 1 88.25 123 ASP B CA 1
ATOM 3274 C C . ASP B 1 123 ? 0.393 2.652 13.305 1 88.25 123 ASP B C 1
ATOM 3276 O O . ASP B 1 123 ? -0.537 2.799 14.102 1 88.25 123 ASP B O 1
ATOM 3280 N N . GLU B 1 124 ? 0.379 3.279 12.148 1 90.31 124 GLU B N 1
ATOM 3281 C CA . GLU B 1 124 ? -0.656 4.223 11.734 1 90.31 124 GLU B CA 1
ATOM 3282 C C . GLU B 1 124 ? -2.025 3.549 11.672 1 90.31 124 GLU B C 1
ATOM 3284 O O . GLU B 1 124 ? -3.045 4.176 11.969 1 90.31 124 GLU B O 1
ATOM 3289 N N . PHE B 1 125 ? -1.933 2.27 11.336 1 90.88 125 PHE B N 1
ATOM 3290 C CA . PHE B 1 125 ? -3.193 1.564 11.141 1 90.88 125 PHE B CA 1
ATOM 3291 C C . PHE B 1 125 ? -3.496 0.654 12.32 1 90.88 125 PHE B C 1
ATOM 3293 O O . PHE B 1 125 ? -4.25 -0.311 12.195 1 90.88 125 PHE B O 1
ATOM 3300 N N . GLY B 1 126 ? -2.818 0.933 13.445 1 88.19 126 GLY B N 1
ATOM 3301 C CA . GLY B 1 126 ? -3.152 0.285 14.703 1 88.19 126 GLY B CA 1
ATOM 3302 C C . GLY B 1 126 ? -2.809 -1.192 14.719 1 88.19 126 GLY B C 1
ATOM 3303 O O . GLY B 1 126 ? -3.535 -1.996 15.312 1 88.19 126 GLY B O 1
ATOM 3304 N N . SER B 1 127 ? -1.812 -1.558 13.914 1 83.12 127 SER B N 1
ATOM 3305 C CA . SER B 1 127 ? -1.396 -2.951 13.797 1 83.12 127 SER B CA 1
ATOM 3306 C C . SER B 1 127 ? -2.541 -3.834 13.312 1 83.12 127 SER B C 1
ATOM 3308 O O . SER B 1 127 ? -2.709 -4.957 13.797 1 83.12 127 SER B O 1
ATOM 3310 N N . GLY B 1 128 ? -3.457 -3.195 12.57 1 84.12 128 GLY B N 1
ATOM 3311 C CA . GLY B 1 128 ? -4.566 -3.947 12.008 1 84.12 128 GLY B CA 1
ATOM 3312 C C . GLY B 1 128 ? -5.793 -3.959 12.906 1 84.12 128 GLY B C 1
ATOM 3313 O O . GLY B 1 128 ? -6.773 -4.648 12.609 1 84.12 128 GLY B O 1
ATOM 3314 N N . ASN B 1 129 ? -5.676 -3.289 13.961 1 89.12 129 ASN B N 1
ATOM 3315 C CA . ASN B 1 129 ? -6.82 -3.072 14.844 1 89.12 129 ASN B CA 1
ATOM 3316 C C . ASN B 1 129 ? -7.508 -1.741 14.555 1 89.12 129 ASN B C 1
ATOM 3318 O O . ASN B 1 129 ? -6.973 -0.679 14.875 1 89.12 129 ASN B O 1
ATOM 3322 N N . LEU B 1 130 ? -8.719 -1.837 14.039 1 90.81 130 LEU B N 1
ATOM 3323 C CA . LEU B 1 130 ? -9.445 -0.666 13.562 1 90.81 130 LEU B CA 1
ATOM 3324 C C . LEU B 1 130 ? -9.594 0.373 14.664 1 90.81 130 LEU B C 1
ATOM 3326 O O . LEU B 1 130 ? -9.445 1.572 14.422 1 90.81 130 LEU B O 1
ATOM 3330 N N . LYS B 1 131 ? -9.836 -0.052 15.867 1 92.19 131 LYS B N 1
ATOM 3331 C CA . LYS B 1 131 ? -10.094 0.852 16.984 1 92.19 131 LYS B CA 1
ATOM 3332 C C . LYS B 1 131 ? -8.844 1.639 17.359 1 92.19 131 LYS B C 1
ATOM 3334 O O . LYS B 1 131 ? -8.93 2.658 18.047 1 92.19 131 LYS B O 1
ATOM 3339 N N . ARG B 1 132 ? -7.688 1.167 16.875 1 91.38 132 ARG B N 1
ATOM 3340 C CA . ARG B 1 132 ? -6.43 1.799 17.266 1 91.38 132 ARG B CA 1
ATOM 3341 C C . ARG B 1 132 ? -5.816 2.553 16.078 1 91.38 132 ARG B C 1
ATOM 3343 O O . ARG B 1 132 ? -4.746 3.15 16.219 1 91.38 132 ARG B O 1
ATOM 3350 N N . SER B 1 133 ? -6.496 2.479 14.969 1 92.62 133 SER B N 1
ATOM 3351 C CA . SER B 1 133 ? -5.973 3.254 13.844 1 92.62 133 SER B CA 1
ATOM 3352 C C . SER B 1 133 ? -6.02 4.75 14.141 1 92.62 133 SER B C 1
ATOM 3354 O O . SER B 1 133 ? -6.922 5.223 14.836 1 92.62 133 SER B O 1
ATOM 3356 N N . HIS B 1 134 ? -5.086 5.469 13.625 1 93.25 134 HIS B N 1
ATOM 3357 C CA . HIS B 1 134 ? -5.035 6.906 13.859 1 93.25 134 HIS B CA 1
ATOM 3358 C C . HIS B 1 134 ? -6.289 7.594 13.328 1 93.25 134 HIS B C 1
ATOM 3360 O O . HIS B 1 134 ? -6.777 8.555 13.93 1 93.25 134 HIS B O 1
ATOM 3366 N N . THR B 1 135 ? -6.828 7.121 12.25 1 94.69 135 THR B N 1
ATOM 3367 C CA . THR B 1 135 ? -8.07 7.66 11.711 1 94.69 135 THR B CA 1
ATOM 3368 C C . THR B 1 135 ? -9.211 7.484 12.711 1 94.69 135 THR B C 1
ATOM 3370 O O . THR B 1 135 ? -9.969 8.422 12.969 1 94.69 135 THR B O 1
ATOM 3373 N N . THR B 1 136 ? -9.305 6.281 13.328 1 94.88 136 THR B N 1
ATOM 3374 C CA . THR B 1 136 ? -10.344 6.031 14.312 1 94.88 136 THR B CA 1
ATOM 3375 C C . THR B 1 136 ? -10.133 6.891 15.555 1 94.88 136 THR B C 1
ATOM 3377 O O . THR B 1 136 ? -11.094 7.41 16.125 1 94.88 136 THR B O 1
ATOM 3380 N N . LEU B 1 137 ? -8.891 7.047 15.945 1 95.81 137 LEU B N 1
ATOM 3381 C CA . LEU B 1 137 ? -8.594 7.91 17.094 1 95.81 137 LEU B CA 1
ATOM 3382 C C . LEU B 1 137 ? -9.023 9.344 16.812 1 95.81 137 LEU B C 1
ATOM 3384 O O . LEU B 1 137 ? -9.555 10.023 17.688 1 95.81 137 LEU B O 1
ATOM 3388 N N . TYR B 1 138 ? -8.812 9.805 15.57 1 97.25 138 TYR B N 1
ATOM 3389 C CA . TYR B 1 138 ? -9.25 11.148 15.195 1 97.25 138 TYR B CA 1
ATOM 3390 C C . TYR B 1 138 ? -10.766 11.242 15.195 1 97.25 138 TYR B C 1
ATOM 3392 O O . TYR B 1 138 ? -11.336 12.25 15.625 1 97.25 138 TYR B O 1
ATOM 3400 N N . GLN B 1 139 ? -11.43 10.219 14.766 1 97.31 139 GLN B N 1
ATOM 3401 C CA . GLN B 1 139 ? -12.891 10.172 14.781 1 97.31 139 GLN B CA 1
ATOM 3402 C C . GLN B 1 139 ? -13.43 10.234 16.203 1 97.31 139 GLN B C 1
ATOM 3404 O O . GLN B 1 139 ? -14.445 10.883 16.469 1 97.31 139 GLN B O 1
ATOM 3409 N N . ASP B 1 140 ? -12.773 9.531 17.125 1 97.81 140 ASP B N 1
ATOM 3410 C CA . ASP B 1 140 ? -13.164 9.602 18.531 1 97.81 140 ASP B CA 1
ATOM 3411 C C . ASP B 1 140 ? -13.062 11.031 19.047 1 97.81 140 ASP B C 1
ATOM 3413 O O . ASP B 1 140 ? -13.93 11.484 19.797 1 97.81 140 ASP B O 1
ATOM 3417 N N . LEU B 1 141 ? -12 11.711 18.625 1 98.12 141 LEU B N 1
ATOM 3418 C CA . LEU B 1 141 ? -11.836 13.109 19 1 98.12 141 LEU B CA 1
ATOM 3419 C C . LEU B 1 141 ? -12.969 13.961 18.422 1 98.12 141 LEU B C 1
ATOM 3421 O O . LEU B 1 141 ? -13.578 14.75 19.156 1 98.12 141 LEU B O 1
ATOM 3425 N N . LEU B 1 142 ? -13.273 13.781 17.156 1 97.88 142 LEU B N 1
ATOM 3426 C CA . LEU B 1 142 ? -14.367 14.516 16.531 1 97.88 142 LEU B CA 1
ATOM 3427 C C . LEU B 1 142 ? -15.688 14.266 17.25 1 97.88 142 LEU B C 1
ATOM 3429 O O . LEU B 1 142 ? -16.453 15.195 17.5 1 97.88 142 LEU B O 1
ATOM 3433 N N . SER B 1 143 ? -15.906 13.055 17.609 1 98.12 143 SER B N 1
ATOM 3434 C CA . SER B 1 143 ? -17.141 12.68 18.312 1 98.12 143 SER B CA 1
ATOM 3435 C C . SER B 1 143 ? -17.25 13.398 19.641 1 98.12 143 SER B C 1
ATOM 3437 O O . SER B 1 143 ? -18.297 13.969 19.969 1 98.12 143 SER B O 1
ATOM 3439 N N . GLU B 1 144 ? -16.188 13.391 20.406 1 98.19 144 GLU B N 1
ATOM 3440 C CA . GLU B 1 144 ? -16.219 14.086 21.688 1 98.19 144 GLU B CA 1
ATOM 3441 C C . GLU B 1 144 ? -16.453 15.578 21.5 1 98.19 144 GLU B C 1
ATOM 3443 O O . GLU B 1 144 ? -17.141 16.219 22.312 1 98.19 144 GLU B O 1
ATOM 3448 N N . LEU B 1 145 ? -15.93 16.141 20.438 1 97.69 145 LEU B N 1
ATOM 3449 C CA . LEU B 1 145 ? -16.062 17.578 20.156 1 97.69 145 LEU B CA 1
ATOM 3450 C C . LEU B 1 145 ? -17.406 17.859 19.484 1 97.69 145 LEU B C 1
ATOM 3452 O O . LEU B 1 145 ? -17.672 19 19.094 1 97.69 145 LEU B O 1
ATOM 3456 N N . GLU B 1 146 ? -18.188 16.797 19.234 1 96.75 146 GLU B N 1
ATOM 3457 C CA . GLU B 1 146 ? -19.5 16.906 18.609 1 96.75 146 GLU B CA 1
ATOM 3458 C C . GLU B 1 146 ? -19.391 17.453 17.188 1 96.75 146 GLU B C 1
ATOM 3460 O O . GLU B 1 146 ? -20.156 18.344 16.812 1 96.75 146 GLU B O 1
ATOM 3465 N N . MET B 1 147 ? -18.406 17.047 16.562 1 96.81 147 MET B N 1
ATOM 3466 C CA . MET B 1 147 ? -18.188 17.422 15.172 1 96.81 147 MET B CA 1
ATOM 3467 C C . MET B 1 147 ? -18.531 16.281 14.234 1 96.81 147 MET B C 1
ATOM 3469 O O . MET B 1 147 ? -18.484 15.109 14.625 1 96.81 147 MET B O 1
ATOM 3473 N N . PRO B 1 148 ? -18.891 16.562 12.984 1 96 148 PRO B N 1
ATOM 3474 C CA . PRO B 1 148 ? -19.25 15.5 12.039 1 96 148 PRO B CA 1
ATOM 3475 C C . PRO B 1 148 ? -18.078 14.562 11.734 1 96 148 PRO B C 1
ATOM 3477 O O . PRO B 1 148 ? -16.922 14.977 11.82 1 96 148 PRO B O 1
ATOM 3480 N N . LEU B 1 149 ? -18.391 13.383 11.367 1 95.56 149 LEU B N 1
ATOM 3481 C CA . LEU B 1 149 ? -17.359 12.391 11.047 1 95.56 149 LEU B CA 1
ATOM 3482 C C . LEU B 1 149 ? -17.188 12.258 9.539 1 95.56 149 LEU B C 1
ATOM 3484 O O . LEU B 1 149 ? -16.234 11.633 9.07 1 95.56 149 LEU B O 1
ATOM 3488 N N . ASP B 1 150 ? -18.047 12.93 8.789 1 93.12 150 ASP B N 1
ATOM 3489 C CA . ASP B 1 150 ? -18.078 12.773 7.336 1 93.12 150 ASP B CA 1
ATOM 3490 C C . ASP B 1 150 ? -17.047 13.672 6.656 1 93.12 150 ASP B C 1
ATOM 3492 O O . ASP B 1 150 ? -17.031 14.883 6.887 1 93.12 150 ASP B O 1
ATOM 3496 N N . LEU B 1 151 ? -16.25 13.102 5.809 1 93.88 151 LEU B N 1
ATOM 3497 C CA . LEU B 1 151 ? -15.188 13.805 5.094 1 93.88 151 LEU B CA 1
ATOM 3498 C C . LEU B 1 151 ? -15.758 14.953 4.273 1 93.88 151 LEU B C 1
ATOM 3500 O O . LEU B 1 151 ? -15.188 16.047 4.266 1 93.88 151 LEU B O 1
ATOM 3504 N N . PRO B 1 152 ? -16.953 14.859 3.592 1 93.69 152 PRO B N 1
ATOM 3505 C CA . PRO B 1 152 ? -17.469 15.938 2.758 1 93.69 152 PRO B CA 1
ATOM 3506 C C . PRO B 1 152 ? -17.734 17.219 3.551 1 93.69 152 PRO B C 1
ATOM 3508 O O . PRO B 1 152 ? -17.594 18.328 3.012 1 93.69 152 PRO B O 1
ATOM 3511 N N . PHE B 1 153 ? -18.078 17.078 4.805 1 95.12 153 PHE B N 1
ATOM 3512 C CA . PHE B 1 153 ? -18.266 18.266 5.637 1 95.12 153 PHE B CA 1
ATOM 3513 C C . PHE B 1 153 ? -17 19.109 5.672 1 95.12 153 PHE B C 1
ATOM 3515 O O . PHE B 1 153 ? -17.047 20.328 5.504 1 95.12 153 PHE B O 1
ATOM 3522 N N . TYR B 1 154 ? -15.922 18.5 5.836 1 96.19 154 TYR B N 1
ATOM 3523 C CA . TYR B 1 154 ? -14.656 19.219 6.02 1 96.19 154 TYR B CA 1
ATOM 3524 C C . TYR B 1 154 ? -14.109 19.703 4.684 1 96.19 154 TYR B C 1
ATOM 3526 O O . TYR B 1 154 ? -13.383 20.703 4.633 1 96.19 154 TYR B O 1
ATOM 3534 N N . VAL B 1 155 ? -14.453 18.969 3.607 1 95.38 155 VAL B N 1
ATOM 3535 C CA . VAL B 1 155 ? -14.109 19.453 2.275 1 95.38 155 VAL B CA 1
ATOM 3536 C C . VAL B 1 155 ? -14.766 20.812 2.039 1 95.38 155 VAL B C 1
ATOM 3538 O O . VAL B 1 155 ? -14.156 21.703 1.452 1 95.38 155 VAL B O 1
ATOM 3541 N N . GLU B 1 156 ? -15.898 20.984 2.564 1 92.81 156 GLU B N 1
ATOM 3542 C CA . GLU B 1 156 ? -16.641 22.234 2.379 1 92.81 156 GLU B CA 1
ATOM 3543 C C . GLU B 1 156 ? -16.188 23.297 3.387 1 92.81 156 GLU B C 1
ATOM 3545 O O . GLU B 1 156 ? -16.172 24.484 3.076 1 92.81 156 GLU B O 1
ATOM 3550 N N . ALA B 1 157 ? -15.781 22.891 4.512 1 93 157 ALA B N 1
ATOM 3551 C CA . ALA B 1 157 ? -15.555 23.797 5.633 1 93 157 ALA B CA 1
ATOM 3552 C C . ALA B 1 157 ? -14.141 24.359 5.605 1 93 157 ALA B C 1
ATOM 3554 O O . ALA B 1 157 ? -13.898 25.484 6.078 1 93 157 ALA B O 1
ATOM 3555 N N . ASN B 1 158 ? -13.195 23.625 5.098 1 94.69 158 ASN B N 1
ATOM 3556 C CA . ASN B 1 158 ? -11.789 23.984 5.23 1 94.69 158 ASN B CA 1
ATOM 3557 C C . ASN B 1 158 ? -11.422 25.156 4.324 1 94.69 158 ASN B C 1
ATOM 3559 O O . ASN B 1 158 ? -12 25.312 3.246 1 94.69 158 ASN B O 1
ATOM 3563 N N . SER B 1 159 ? -10.523 25.938 4.84 1 92.75 159 SER B N 1
ATOM 3564 C CA . SER B 1 159 ? -9.852 26.922 3.982 1 92.75 159 SER B CA 1
ATOM 3565 C C . SER B 1 159 ? -8.867 26.25 3.035 1 92.75 159 SER B C 1
ATOM 3567 O O . SER B 1 159 ? -8.609 25.047 3.152 1 92.75 159 SER B O 1
ATOM 3569 N N . SER B 1 160 ? -8.32 26.953 2.123 1 93.25 160 SER B N 1
ATOM 3570 C CA . SER B 1 160 ? -7.355 26.438 1.163 1 93.25 160 SER B CA 1
ATOM 3571 C C . SER B 1 160 ? -6.156 25.812 1.869 1 93.25 160 SER B C 1
ATOM 3573 O O . SER B 1 160 ? -5.613 24.797 1.416 1 93.25 160 SER B O 1
ATOM 3575 N N . ALA B 1 161 ? -5.773 26.391 2.971 1 92.06 161 ALA B N 1
ATOM 3576 C CA . ALA B 1 161 ? -4.605 25.922 3.715 1 92.06 161 ALA B CA 1
ATOM 3577 C C . ALA B 1 161 ? -4.812 24.5 4.242 1 92.06 161 ALA B C 1
ATOM 3579 O O . ALA B 1 161 ? -3.867 23.719 4.324 1 92.06 161 ALA B O 1
ATOM 3580 N N . GLY B 1 162 ? -6.02 24.141 4.527 1 95.06 162 GLY B N 1
ATOM 3581 C CA . GLY B 1 162 ? -6.344 22.828 5.07 1 95.06 162 GLY B CA 1
ATOM 3582 C C . GLY B 1 162 ? -6.156 21.703 4.07 1 95.06 162 GLY B C 1
ATOM 3583 O O . GLY B 1 162 ? -6.086 20.531 4.449 1 95.06 162 GLY B O 1
ATOM 3584 N N . PHE B 1 163 ? -6.02 22.078 2.775 1 97.56 163 PHE B N 1
ATOM 3585 C CA . PHE B 1 163 ? -5.871 21.078 1.724 1 97.56 163 PHE B CA 1
ATOM 3586 C C . PHE B 1 163 ? -4.398 20.828 1.412 1 97.56 163 PHE B C 1
ATOM 3588 O O . PHE B 1 163 ? -4.047 19.828 0.784 1 97.56 163 PHE B O 1
ATOM 3595 N N . THR B 1 164 ? -3.525 21.719 1.828 1 97.19 164 THR B N 1
ATOM 3596 C CA . THR B 1 164 ? -2.152 21.703 1.339 1 97.19 164 THR B CA 1
ATOM 3597 C C . THR B 1 164 ? -1.388 20.5 1.891 1 97.19 164 THR B C 1
ATOM 3599 O O . THR B 1 164 ? -0.632 19.859 1.164 1 97.19 164 THR B O 1
ATOM 3602 N N . PHE B 1 165 ? -1.641 20.203 3.137 1 95.81 165 PHE B N 1
ATOM 3603 C CA . PHE B 1 165 ? -0.92 19.109 3.777 1 95.81 165 PHE B CA 1
ATOM 3604 C C . PHE B 1 165 ? -1.245 17.781 3.109 1 95.81 165 PHE B C 1
ATOM 3606 O O . PHE B 1 165 ? -0.348 17.078 2.631 1 95.81 165 PHE B O 1
ATOM 3613 N N . PRO B 1 166 ? -2.523 17.391 3.004 1 97.19 166 PRO B N 1
ATOM 3614 C CA . PRO B 1 166 ? -2.82 16.125 2.334 1 97.19 166 PRO B CA 1
ATOM 3615 C C . PRO B 1 166 ? -2.441 16.141 0.854 1 97.19 166 PRO B C 1
ATOM 3617 O O . PRO B 1 166 ? -2.023 15.117 0.312 1 97.19 166 PRO B O 1
ATOM 3620 N N . ASN B 1 167 ? -2.602 17.312 0.198 1 97.94 167 ASN B N 1
ATOM 3621 C CA . ASN B 1 167 ? -2.201 17.406 -1.201 1 97.94 167 ASN B CA 1
ATOM 3622 C C . ASN B 1 167 ? -0.7 17.188 -1.37 1 97.94 167 ASN B C 1
ATOM 3624 O O . ASN B 1 167 ? -0.265 16.547 -2.332 1 97.94 167 ASN B O 1
ATOM 3628 N N . MET B 1 168 ? 0.097 17.688 -0.488 1 97.88 168 MET B N 1
ATOM 3629 C CA . MET B 1 168 ? 1.544 17.484 -0.537 1 97.88 168 MET B CA 1
ATOM 3630 C C . MET B 1 168 ? 1.901 16.016 -0.465 1 97.88 168 MET B C 1
ATOM 3632 O O . MET B 1 168 ? 2.709 15.523 -1.258 1 97.88 168 MET B O 1
ATOM 3636 N N . PHE B 1 169 ? 1.268 15.312 0.436 1 97.38 169 PHE B N 1
ATOM 3637 C CA . PHE B 1 169 ? 1.596 13.898 0.606 1 97.38 169 PHE B CA 1
ATOM 3638 C C . PHE B 1 169 ? 1.161 13.094 -0.611 1 97.38 169 PHE B C 1
ATOM 3640 O O . PHE B 1 169 ? 1.814 12.109 -0.979 1 97.38 169 PHE B O 1
ATOM 3647 N N . CYS B 1 170 ? 0.072 13.531 -1.256 1 97.19 170 CYS B N 1
ATOM 3648 C CA . CYS B 1 170 ? -0.302 12.875 -2.506 1 97.19 170 CYS B CA 1
ATOM 3649 C C . CYS B 1 170 ? 0.774 13.07 -3.566 1 97.19 170 CYS B C 1
ATOM 3651 O O . CYS B 1 170 ? 1.152 12.125 -4.254 1 97.19 170 CYS B O 1
ATOM 3653 N N . TRP B 1 171 ? 1.286 14.266 -3.678 1 97.88 171 TRP B N 1
ATOM 3654 C CA . TRP B 1 171 ? 2.355 14.516 -4.637 1 97.88 171 TRP B CA 1
ATOM 3655 C C . TRP B 1 171 ? 3.598 13.703 -4.293 1 97.88 171 TRP B C 1
ATOM 3657 O O . TRP B 1 171 ? 4.191 13.062 -5.164 1 97.88 171 TRP B O 1
ATOM 3667 N N . LEU B 1 172 ? 3.959 13.688 -3.045 1 97.94 172 LEU B N 1
ATOM 3668 C CA . LEU B 1 172 ? 5.148 12.992 -2.574 1 97.94 172 LEU B CA 1
ATOM 3669 C C . LEU B 1 172 ? 5.062 11.5 -2.881 1 97.94 172 LEU B C 1
ATOM 3671 O O . LEU B 1 172 ? 6.039 10.898 -3.332 1 97.94 172 LEU B O 1
ATOM 3675 N N . ALA B 1 173 ? 3.896 10.906 -2.672 1 95.88 173 ALA B N 1
ATOM 3676 C CA . ALA B 1 173 ? 3.744 9.453 -2.754 1 95.88 173 ALA B CA 1
ATOM 3677 C C . ALA B 1 173 ? 3.473 9.008 -4.191 1 95.88 173 ALA B C 1
ATOM 3679 O O . ALA B 1 173 ? 3.91 7.938 -4.605 1 95.88 173 ALA B O 1
ATOM 3680 N N . MET B 1 174 ? 2.811 9.898 -4.988 1 93.81 174 MET B N 1
ATOM 3681 C CA . MET B 1 174 ? 2.232 9.375 -6.227 1 93.81 174 MET B CA 1
ATOM 3682 C C . MET B 1 174 ? 2.881 10.031 -7.445 1 93.81 174 MET B C 1
ATOM 3684 O O . MET B 1 174 ? 2.805 9.492 -8.555 1 93.81 174 MET B O 1
ATOM 3688 N N . ARG B 1 175 ? 3.498 11.195 -7.273 1 95.06 175 ARG B N 1
ATOM 3689 C CA . ARG B 1 175 ? 3.834 11.906 -8.5 1 95.06 175 ARG B CA 1
ATOM 3690 C C . ARG B 1 175 ? 5.27 12.43 -8.453 1 95.06 175 ARG B C 1
ATOM 3692 O O . ARG B 1 175 ? 5.863 12.703 -9.5 1 95.06 175 ARG B O 1
ATOM 3699 N N . ALA B 1 176 ? 5.824 12.633 -7.238 1 96.5 176 ALA B N 1
ATOM 3700 C CA . ALA B 1 176 ? 7.219 13.062 -7.191 1 96.5 176 ALA B CA 1
ATOM 3701 C C . ALA B 1 176 ? 8.102 12.148 -8.031 1 96.5 176 ALA B C 1
ATOM 3703 O O . ALA B 1 176 ? 7.91 10.93 -8.047 1 96.5 176 ALA B O 1
ATOM 3704 N N . ASP B 1 177 ? 9.117 12.672 -8.656 1 94.19 177 ASP B N 1
ATOM 3705 C CA . ASP B 1 177 ? 9.953 11.914 -9.586 1 94.19 177 ASP B CA 1
ATOM 3706 C C . ASP B 1 177 ? 10.844 10.922 -8.836 1 94.19 177 ASP B C 1
ATOM 3708 O O . ASP B 1 177 ? 11.383 9.992 -9.438 1 94.19 177 ASP B O 1
ATOM 3712 N N . ASP B 1 178 ? 11.023 11.141 -7.566 1 96.38 178 ASP B N 1
ATOM 3713 C CA . ASP B 1 178 ? 11.938 10.336 -6.758 1 96.38 178 ASP B CA 1
ATOM 3714 C C . ASP B 1 178 ? 11.391 10.148 -5.344 1 96.38 178 ASP B C 1
ATOM 3716 O O . ASP B 1 178 ? 10.945 11.109 -4.711 1 96.38 178 ASP B O 1
ATOM 3720 N N . PRO B 1 179 ? 11.422 8.898 -4.82 1 97 179 PRO B N 1
ATOM 3721 C CA . PRO B 1 179 ? 10.883 8.633 -3.484 1 97 179 PRO B CA 1
ATOM 3722 C C . PRO B 1 179 ? 11.672 9.336 -2.381 1 97 179 PRO B C 1
ATOM 3724 O O . PRO B 1 179 ? 11.219 9.391 -1.234 1 97 179 PRO B O 1
ATOM 3727 N N . SER B 1 180 ? 12.836 9.875 -2.701 1 98.38 180 SER B N 1
ATOM 3728 C CA . SER B 1 180 ? 13.656 10.578 -1.713 1 98.38 180 SER B CA 1
ATOM 3729 C C . SER B 1 180 ? 12.93 11.797 -1.158 1 98.38 180 SER B C 1
ATOM 3731 O O . SER B 1 180 ? 13.109 12.156 0.006 1 98.38 180 SER B O 1
ATOM 3733 N N . TRP B 1 181 ? 12.094 12.445 -2.02 1 98.19 181 TRP B N 1
ATOM 3734 C CA . TRP B 1 181 ? 11.289 13.562 -1.539 1 98.19 181 TRP B CA 1
ATOM 3735 C C . TRP B 1 181 ? 10.438 13.148 -0.343 1 98.19 181 TRP B C 1
ATOM 3737 O O . TRP B 1 181 ? 10.469 13.797 0.707 1 98.19 181 TRP B O 1
ATOM 3747 N N . PHE B 1 182 ? 9.758 12.039 -0.483 1 98.25 182 PHE B N 1
ATOM 3748 C CA . PHE B 1 182 ? 8.891 11.508 0.567 1 98.25 182 PHE B CA 1
ATOM 3749 C C . PHE B 1 182 ? 9.719 11.07 1.774 1 98.25 182 PHE B C 1
ATOM 3751 O O . PHE B 1 182 ? 9.367 11.383 2.914 1 98.25 182 PHE B O 1
ATOM 3758 N N . ALA B 1 183 ? 10.797 10.344 1.505 1 98.12 183 ALA B N 1
ATOM 3759 C CA . ALA B 1 183 ? 11.625 9.797 2.58 1 98.12 183 ALA B CA 1
ATOM 3760 C C . ALA B 1 183 ? 12.156 10.906 3.48 1 98.12 183 ALA B C 1
ATOM 3762 O O . ALA B 1 183 ? 12.195 10.758 4.703 1 98.12 183 ALA B O 1
ATOM 3763 N N . GLY B 1 184 ? 12.57 11.992 2.877 1 97.75 184 GLY B N 1
ATOM 3764 C CA . GLY B 1 184 ? 13.008 13.133 3.668 1 97.75 184 GLY B CA 1
ATOM 3765 C C . GLY B 1 184 ? 11.906 13.711 4.543 1 97.75 184 GLY B C 1
ATOM 3766 O O . GLY B 1 184 ? 12.094 13.891 5.746 1 97.75 184 GLY B O 1
ATOM 3767 N N . VAL B 1 185 ? 10.758 13.922 3.971 1 97.06 185 VAL B N 1
ATOM 3768 C CA . VAL B 1 185 ? 9.641 14.562 4.664 1 97.06 185 VAL B CA 1
ATOM 3769 C C . VAL B 1 185 ? 9.172 13.68 5.816 1 97.06 185 VAL B C 1
ATOM 3771 O O . VAL B 1 185 ? 9 14.148 6.941 1 97.06 185 VAL B O 1
ATOM 3774 N N . ILE B 1 186 ? 8.945 12.383 5.535 1 96 186 ILE B N 1
ATOM 3775 C CA . ILE B 1 186 ? 8.383 11.5 6.547 1 96 186 ILE B CA 1
ATOM 3776 C C . ILE B 1 186 ? 9.375 11.344 7.703 1 96 186 ILE B C 1
ATOM 3778 O O . ILE B 1 186 ? 8.969 11.25 8.867 1 96 186 ILE B O 1
ATOM 3782 N N . THR B 1 187 ? 10.68 11.281 7.395 1 95.38 187 THR B N 1
ATOM 3783 C CA . THR B 1 187 ? 11.688 11.188 8.445 1 95.38 187 THR B CA 1
ATOM 3784 C C . THR B 1 187 ? 11.664 12.438 9.32 1 95.38 187 THR B C 1
ATOM 3786 O O . THR B 1 187 ? 11.688 12.344 10.547 1 95.38 187 THR B O 1
ATOM 3789 N N . TYR B 1 188 ? 11.594 13.578 8.68 1 94.44 188 TYR B N 1
ATOM 3790 C CA . TYR B 1 188 ? 11.492 14.836 9.414 1 94.44 188 TYR B CA 1
ATOM 3791 C C . TYR B 1 188 ? 10.25 14.852 10.297 1 94.44 188 TYR B C 1
ATOM 3793 O O . TYR B 1 188 ? 10.336 15.141 11.5 1 94.44 188 TYR B O 1
ATOM 3801 N N . PHE B 1 189 ? 9.109 14.469 9.781 1 91.69 189 PHE B N 1
ATOM 3802 C CA . PHE B 1 189 ? 7.852 14.531 10.508 1 91.69 189 PHE B CA 1
ATOM 3803 C C . PHE B 1 189 ? 7.852 13.547 11.672 1 91.69 189 PHE B C 1
ATOM 3805 O O . PHE B 1 189 ? 7.375 13.859 12.758 1 91.69 189 PHE B O 1
ATOM 3812 N N . GLU B 1 190 ? 8.336 12.398 11.469 1 88.56 190 GLU B N 1
ATOM 3813 C CA . GLU B 1 190 ? 8.367 11.398 12.531 1 88.56 190 GLU B CA 1
ATOM 3814 C C . GLU B 1 190 ? 9.312 11.828 13.656 1 88.56 190 GLU B C 1
ATOM 3816 O O . GLU B 1 190 ? 9.188 11.352 14.789 1 88.56 190 GLU B O 1
ATOM 3821 N N . THR B 1 191 ? 10.195 12.727 13.32 1 85.44 191 THR B N 1
ATOM 3822 C CA . THR B 1 191 ? 11.141 13.203 14.32 1 85.44 191 THR B CA 1
ATOM 3823 C C . THR B 1 191 ? 10.578 14.414 15.062 1 85.44 191 THR B C 1
ATOM 3825 O O . THR B 1 191 ? 10.695 14.5 16.297 1 85.44 191 THR B O 1
ATOM 3828 N N . VAL B 1 192 ? 9.898 15.242 14.367 1 84.38 192 VAL B N 1
ATOM 3829 C CA . VAL B 1 192 ? 9.523 16.516 14.961 1 84.38 192 VAL B CA 1
ATOM 3830 C C . VAL B 1 192 ? 8.102 16.438 15.516 1 84.38 192 VAL B C 1
ATOM 3832 O O . VAL B 1 192 ? 7.715 17.219 16.391 1 84.38 192 VAL B O 1
ATOM 3835 N N . VAL B 1 193 ? 7.312 15.57 15.039 1 78.69 193 VAL B N 1
ATOM 3836 C CA . VAL B 1 193 ? 5.891 15.492 15.352 1 78.69 193 VAL B CA 1
ATOM 3837 C C . VAL B 1 193 ? 5.699 15.391 16.859 1 78.69 193 VAL B C 1
ATOM 3839 O O . VAL B 1 193 ? 4.836 16.062 17.438 1 78.69 193 VAL B O 1
ATOM 3842 N N . PRO B 1 194 ? 6.5 14.68 17.594 1 77.5 194 PRO B N 1
ATOM 3843 C CA . PRO B 1 194 ? 6.309 14.641 19.047 1 77.5 194 PRO B CA 1
ATOM 3844 C C . PRO B 1 194 ? 6.387 16.031 19.688 1 77.5 194 PRO B C 1
ATOM 3846 O O . PRO B 1 194 ? 5.641 16.312 20.625 1 77.5 194 PRO B O 1
ATOM 3849 N N . PHE B 1 195 ? 7.152 16.875 19.094 1 78.62 195 PHE B N 1
ATOM 3850 C CA . PHE B 1 195 ? 7.281 18.234 19.609 1 78.62 195 PHE B CA 1
ATOM 3851 C C . PHE B 1 195 ? 6.102 19.094 19.188 1 78.62 195 PHE B C 1
ATOM 3853 O O . PHE B 1 195 ? 5.57 19.875 19.984 1 78.62 195 PHE B O 1
ATOM 3860 N N . PHE B 1 196 ? 5.676 18.875 17.969 1 80.94 196 PHE B N 1
ATOM 3861 C CA . PHE B 1 196 ? 4.594 19.656 17.406 1 80.94 196 PHE B CA 1
ATOM 3862 C C . PHE B 1 196 ? 3.27 19.344 18.078 1 80.94 196 PHE B C 1
ATOM 3864 O O . PHE B 1 196 ? 2.404 20.203 18.219 1 80.94 196 PHE B O 1
ATOM 3871 N N . PHE B 1 197 ? 3.137 18.125 18.547 1 88.56 197 PHE B N 1
ATOM 3872 C CA . PHE B 1 197 ? 1.85 17.703 19.078 1 88.56 197 PHE B CA 1
ATOM 3873 C C . PHE B 1 197 ? 1.786 17.953 20.578 1 88.56 197 PHE B C 1
ATOM 3875 O O . PHE B 1 197 ? 0.739 17.766 21.203 1 88.56 197 PHE B O 1
ATOM 3882 N N . GLU B 1 198 ? 2.832 18.469 21.188 1 89.19 198 GLU B N 1
ATOM 3883 C CA . GLU B 1 198 ? 2.834 18.766 22.609 1 89.19 198 GLU B CA 1
ATOM 3884 C C . GLU B 1 198 ? 1.79 19.828 22.953 1 89.19 198 GLU B C 1
ATOM 3886 O O . GLU B 1 198 ? 1.094 19.734 23.969 1 89.19 198 GLU B O 1
ATOM 3891 N N . CYS B 1 199 ? 1.724 20.828 22.125 1 93.81 199 CYS B N 1
ATOM 3892 C CA . CYS B 1 199 ? 0.761 21.891 22.406 1 93.81 199 CYS B CA 1
ATOM 3893 C C . CYS B 1 199 ? -0.667 21.359 22.344 1 93.81 199 CYS B C 1
ATOM 3895 O O . CYS B 1 199 ? -1.53 21.797 23.109 1 93.81 199 CYS B O 1
ATOM 3897 N N . TYR B 1 200 ? -0.928 20.359 21.5 1 95.62 200 TYR B N 1
ATOM 3898 C CA . TYR B 1 200 ? -2.246 19.734 21.422 1 95.62 200 TYR B CA 1
ATOM 3899 C C . TYR B 1 200 ? -2.553 18.969 22.703 1 95.62 200 TYR B C 1
ATOM 3901 O O . TYR B 1 200 ? -3.672 19.016 23.219 1 95.62 200 TYR B O 1
ATOM 3909 N N . THR B 1 201 ? -1.534 18.188 23.172 1 95 201 THR B N 1
ATOM 3910 C CA . THR B 1 201 ? -1.735 17.406 24.391 1 95 201 THR B CA 1
ATOM 3911 C C . THR B 1 201 ? -1.967 18.312 25.594 1 95 201 THR B C 1
ATOM 3913 O O . THR B 1 201 ? -2.824 18.047 26.422 1 95 201 THR B O 1
ATOM 3916 N N . GLN B 1 202 ? -1.26 19.406 25.703 1 95.88 202 GLN B N 1
ATOM 3917 C CA . GLN B 1 202 ? -1.453 20.391 26.75 1 95.88 202 GLN B CA 1
ATOM 3918 C C . GLN B 1 202 ? -2.85 21.016 26.688 1 95.88 202 GLN B C 1
ATOM 3920 O O . GLN B 1 202 ? -3.51 21.172 27.719 1 95.88 202 GLN B O 1
ATOM 3925 N N . LEU B 1 203 ? -3.213 21.328 25.453 1 97.81 203 LEU B N 1
ATOM 3926 C CA . LEU B 1 203 ? -4.547 21.891 25.266 1 97.81 203 LEU B CA 1
ATOM 3927 C C . LEU B 1 203 ? -5.617 20.906 25.719 1 97.81 203 LEU B C 1
ATOM 3929 O O . LEU B 1 203 ? -6.566 21.281 26.406 1 97.81 203 LEU B O 1
ATOM 3933 N N . CYS B 1 204 ? -5.488 19.656 25.359 1 97.5 204 CYS B N 1
ATOM 3934 C CA . CYS B 1 204 ? -6.465 18.641 25.734 1 97.5 204 CYS B CA 1
ATOM 3935 C C . CYS B 1 204 ? -6.551 18.484 27.25 1 97.5 204 CYS B C 1
ATOM 3937 O O . CYS B 1 204 ? -7.637 18.312 27.797 1 97.5 204 CYS B O 1
ATOM 3939 N N . GLU B 1 205 ? -5.414 18.5 27.859 1 96.88 205 GLU B N 1
ATOM 3940 C CA . GLU B 1 205 ? -5.391 18.453 29.312 1 96.88 205 GLU B CA 1
ATOM 3941 C C . GLU B 1 205 ? -6.113 19.641 29.922 1 96.88 205 GLU B C 1
ATOM 3943 O O . GLU B 1 205 ? -6.949 19.484 30.812 1 96.88 205 GLU B O 1
ATOM 3948 N N . ARG B 1 206 ? -5.816 20.844 29.438 1 98 206 ARG B N 1
ATOM 3949 C CA . ARG B 1 206 ? -6.406 22.078 29.953 1 98 206 ARG B CA 1
ATOM 3950 C C . ARG B 1 206 ? -7.922 22.078 29.766 1 98 206 ARG B C 1
ATOM 3952 O O . ARG B 1 206 ? -8.664 22.484 30.656 1 98 206 ARG B O 1
ATOM 3959 N N . LEU B 1 207 ? -8.352 21.625 28.625 1 97.94 207 LEU B N 1
ATOM 3960 C CA . LEU B 1 207 ? -9.766 21.656 28.297 1 97.94 207 LEU B CA 1
ATOM 3961 C C . LEU B 1 207 ? -10.469 20.375 28.703 1 97.94 207 LEU B C 1
ATOM 3963 O O . LEU B 1 207 ? -11.664 20.203 28.469 1 97.94 207 LEU B O 1
ATOM 3967 N N . GLN B 1 208 ? -9.695 19.391 29.25 1 97.62 208 GLN B N 1
ATOM 3968 C CA . GLN B 1 208 ? -10.195 18.125 29.781 1 97.62 208 GLN B CA 1
ATOM 3969 C C . GLN B 1 208 ? -10.844 17.281 28.672 1 97.62 208 GLN B C 1
ATOM 3971 O O . GLN B 1 208 ? -11.93 16.734 28.859 1 97.62 208 GLN B O 1
ATOM 3976 N N . ILE B 1 209 ? -10.289 17.297 27.562 1 97.81 209 ILE B N 1
ATOM 3977 C CA . ILE B 1 209 ? -10.688 16.438 26.453 1 97.81 209 ILE B CA 1
ATOM 3978 C C . ILE B 1 209 ? -10.188 15.016 26.703 1 97.81 209 ILE B C 1
ATOM 3980 O O . ILE B 1 209 ? -8.992 14.797 26.891 1 97.81 209 ILE B O 1
ATOM 3984 N N . GLN B 1 210 ? -11.031 14.008 26.625 1 96.88 210 GLN B N 1
ATOM 3985 C CA . GLN B 1 210 ? -10.695 12.625 26.922 1 96.88 210 GLN B CA 1
ATOM 3986 C C . GLN B 1 210 ? -10.133 11.914 25.703 1 96.88 210 GLN B C 1
ATOM 3988 O O . GLN B 1 210 ? -9.219 11.102 25.812 1 96.88 210 GLN B O 1
ATOM 3993 N N . ALA B 1 211 ? -10.68 12.188 24.531 1 96.12 211 ALA B N 1
ATOM 3994 C CA . ALA B 1 211 ? -10.266 11.539 23.297 1 96.12 211 ALA B CA 1
ATOM 3995 C C . ALA B 1 211 ? -9 12.18 22.734 1 96.12 211 ALA B C 1
ATOM 3997 O O . ALA B 1 211 ? -8.93 12.5 21.547 1 96.12 211 ALA B O 1
ATOM 3998 N N . HIS B 1 212 ? -7.965 12.375 23.594 1 92.44 212 HIS B N 1
ATOM 3999 C CA . HIS B 1 212 ? -6.719 13.039 23.234 1 92.44 212 HIS B CA 1
ATOM 4000 C C . HIS B 1 212 ? -5.719 12.047 22.641 1 92.44 212 HIS B C 1
ATOM 4002 O O . HIS B 1 212 ? -4.602 12.422 22.281 1 92.44 212 HIS B O 1
ATOM 4008 N N . THR B 1 213 ? -6.094 10.773 22.5 1 92.06 213 THR B N 1
ATOM 4009 C CA . THR B 1 213 ? -5.152 9.703 22.188 1 92.06 213 THR B CA 1
ATOM 4010 C C . THR B 1 213 ? -4.543 9.906 20.797 1 92.06 213 THR B C 1
ATOM 4012 O O . THR B 1 213 ? -3.383 9.555 20.562 1 92.06 213 THR B O 1
ATOM 4015 N N . TYR B 1 214 ? -5.305 10.461 19.891 1 93.56 214 TYR B N 1
ATOM 4016 C CA . TYR B 1 214 ? -4.734 10.773 18.578 1 93.56 214 TYR B CA 1
ATOM 4017 C C . TYR B 1 214 ? -3.449 11.586 18.734 1 93.56 214 TYR B C 1
ATOM 4019 O O . TYR B 1 214 ? -2.457 11.312 18.047 1 93.56 214 TYR B O 1
ATOM 4027 N N . TYR B 1 215 ? -3.438 12.578 19.609 1 93.12 215 TYR B N 1
ATOM 4028 C CA . TYR B 1 215 ? -2.295 13.469 19.797 1 93.12 215 TYR B CA 1
ATOM 4029 C C . TYR B 1 215 ? -1.268 12.852 20.734 1 93.12 215 TYR B C 1
ATOM 4031 O O . TYR B 1 215 ? -0.068 12.859 20.453 1 93.1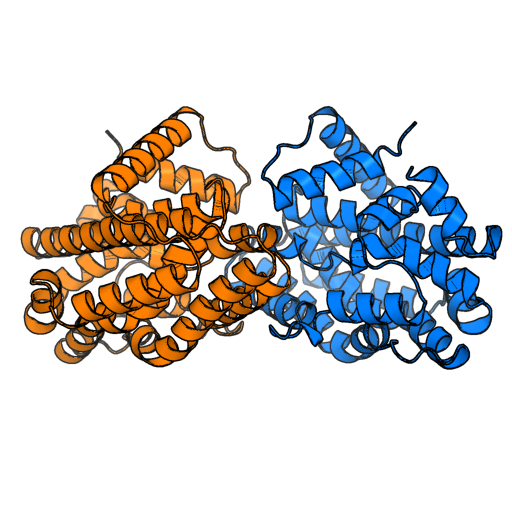2 215 TYR B O 1
ATOM 4039 N N . SER B 1 216 ? -1.682 12.234 21.797 1 89.88 216 SER B N 1
ATOM 4040 C CA . SER B 1 216 ? -0.754 11.703 22.797 1 89.88 216 SER B CA 1
ATOM 4041 C C . SER B 1 216 ? 0.021 10.508 22.25 1 89.88 216 SER B C 1
ATOM 4043 O O . SER B 1 216 ? 1.184 10.305 22.609 1 89.88 216 SER B O 1
ATOM 4045 N N . GLU B 1 217 ? -0.601 9.695 21.375 1 86.06 217 GLU B N 1
ATOM 4046 C CA . GLU B 1 217 ? 0.104 8.586 20.734 1 86.06 217 GLU B CA 1
ATOM 4047 C C . GLU B 1 217 ? 1.241 9.094 19.859 1 86.06 217 GLU B C 1
ATOM 4049 O O . GLU B 1 217 ? 2.293 8.453 19.766 1 86.06 217 GLU B O 1
ATOM 4054 N N . HIS B 1 218 ? 1.078 10.188 19.25 1 82.94 218 HIS B N 1
ATOM 4055 C CA . HIS B 1 218 ? 2.105 10.766 18.391 1 82.94 218 HIS B CA 1
ATOM 4056 C C . HIS B 1 218 ? 3.256 11.336 19.203 1 82.94 218 HIS B C 1
ATOM 4058 O O . HIS B 1 218 ? 4.379 11.453 18.703 1 82.94 218 HIS B O 1
ATOM 4064 N N . VAL B 1 219 ? 2.969 11.688 20.422 1 79.81 219 VAL B N 1
ATOM 4065 C CA . VAL B 1 219 ? 4.016 12.211 21.281 1 79.81 219 VAL B CA 1
ATOM 4066 C C . VAL B 1 219 ? 4.844 11.055 21.859 1 79.81 219 VAL B C 1
ATOM 4068 O O . VAL B 1 219 ? 6.059 11.172 22.016 1 79.81 219 VAL B O 1
ATOM 4071 N N . HIS B 1 220 ? 4.289 9.836 22.109 1 72.88 220 HIS B N 1
ATOM 4072 C CA . HIS B 1 220 ? 4.965 8.719 22.75 1 72.88 220 HIS B CA 1
ATOM 4073 C C . HIS B 1 220 ? 5.625 7.801 21.734 1 72.88 220 HIS B C 1
ATOM 4075 O O . HIS B 1 220 ? 6.711 7.27 21.984 1 72.88 220 HIS B O 1
ATOM 4081 N N . ILE B 1 221 ? 4.945 7.266 20.781 1 59.5 221 ILE B N 1
ATOM 4082 C CA . ILE B 1 221 ? 5.398 6.215 19.875 1 59.5 221 ILE B CA 1
ATOM 4083 C C . ILE B 1 221 ? 6.477 6.766 18.938 1 59.5 221 ILE B C 1
ATOM 4085 O O . ILE B 1 221 ? 7.207 6 18.312 1 59.5 221 ILE B O 1
ATOM 4089 N N . ASP B 1 222 ? 6.809 8.125 19.047 1 59.25 222 ASP B N 1
ATOM 4090 C CA . ASP B 1 222 ? 7.488 8.836 17.969 1 59.25 222 ASP B CA 1
ATOM 4091 C C . ASP B 1 222 ? 8.992 8.602 18.016 1 59.25 222 ASP B C 1
ATOM 4093 O O . ASP B 1 222 ? 9.656 8.555 16.984 1 59.25 222 ASP B O 1
ATOM 4097 N N . VAL B 1 223 ? 9.398 8.078 19.234 1 64.44 223 VAL B N 1
ATOM 4098 C CA . VAL B 1 223 ? 10.828 7.777 19.141 1 64.44 223 VAL B CA 1
ATOM 4099 C C . VAL B 1 223 ? 11.047 6.594 18.203 1 64.44 223 VAL B C 1
ATOM 4101 O O . VAL B 1 223 ? 11.992 6.594 17.406 1 64.44 223 VAL B O 1
ATOM 4104 N N . PHE B 1 224 ? 10.117 5.754 18.188 1 69.06 224 PHE B N 1
ATOM 4105 C CA . PHE B 1 224 ? 10.25 4.566 17.359 1 69.06 224 PHE B CA 1
ATOM 4106 C C . PHE B 1 224 ? 10.055 4.918 15.883 1 69.06 224 PHE B C 1
ATOM 4108 O O . PHE B 1 224 ? 10.789 4.426 15.023 1 69.06 224 PHE B O 1
ATOM 4115 N N . ARG B 1 225 ? 9.227 5.801 15.68 1 73.75 225 ARG B N 1
ATOM 4116 C CA . ARG B 1 225 ? 8.977 6.195 14.297 1 73.75 225 ARG B CA 1
ATOM 4117 C C . ARG B 1 225 ? 10.164 6.969 13.727 1 73.75 225 ARG B C 1
ATOM 4119 O O . ARG B 1 225 ? 10.508 6.812 12.555 1 73.75 225 ARG B O 1
ATOM 4126 N N . ALA B 1 226 ? 10.719 7.75 14.617 1 77.31 226 ALA B N 1
ATOM 4127 C CA . ALA B 1 226 ? 11.906 8.484 14.18 1 77.31 226 ALA B CA 1
ATOM 4128 C C . ALA B 1 226 ? 13.008 7.523 13.734 1 77.31 226 ALA B C 1
ATOM 4130 O O . ALA B 1 226 ? 13.688 7.766 12.734 1 77.31 226 ALA B O 1
ATOM 4131 N N . ILE B 1 227 ? 13.062 6.48 14.406 1 86.88 227 ILE B N 1
ATOM 4132 C CA . ILE B 1 227 ? 14.062 5.465 14.078 1 86.88 227 ILE B CA 1
ATOM 4133 C C . ILE B 1 227 ? 13.727 4.832 12.734 1 86.88 227 ILE B C 1
ATOM 4135 O O . ILE B 1 227 ? 14.625 4.586 11.914 1 86.88 227 ILE B O 1
ATOM 4139 N N . GLU B 1 228 ? 12.477 4.602 12.477 1 91.19 228 GLU B N 1
ATOM 4140 C CA . GLU B 1 228 ? 12.078 3.98 11.211 1 91.19 228 GLU B CA 1
ATOM 4141 C C . GLU B 1 228 ? 12.336 4.914 10.031 1 91.19 228 GLU B C 1
ATOM 4143 O O . GLU B 1 228 ? 12.688 4.461 8.938 1 91.19 228 GLU B O 1
ATOM 4148 N N . GLY B 1 229 ? 12.133 6.242 10.297 1 93.94 229 GLY B N 1
ATOM 4149 C CA . GLY B 1 229 ? 12.508 7.191 9.258 1 93.94 229 GLY B CA 1
ATOM 4150 C C . GLY B 1 229 ? 13.984 7.129 8.898 1 93.94 229 GLY B C 1
ATOM 4151 O O . GLY B 1 229 ? 14.336 7.117 7.719 1 93.94 229 GLY B O 1
ATOM 4152 N N . GLN B 1 230 ? 14.789 7.016 9.922 1 94.75 230 GLN B N 1
ATOM 4153 C CA . GLN B 1 230 ? 16.234 6.906 9.711 1 94.75 230 GLN B CA 1
ATOM 4154 C C . GLN B 1 230 ? 16.578 5.602 9.008 1 94.75 230 GLN B C 1
ATOM 4156 O O . GLN B 1 230 ? 17.469 5.578 8.141 1 94.75 230 GLN B O 1
ATOM 4161 N N . ARG B 1 231 ? 15.938 4.57 9.359 1 95.62 231 ARG B N 1
ATOM 4162 C CA . ARG B 1 231 ? 16.156 3.273 8.727 1 95.62 231 ARG B CA 1
ATOM 4163 C C . ARG B 1 231 ? 15.75 3.305 7.254 1 95.62 231 ARG B C 1
ATOM 4165 O O . ARG B 1 231 ? 16.375 2.662 6.414 1 95.62 231 ARG B O 1
ATOM 4172 N N . LEU B 1 232 ? 14.68 4.039 6.988 1 96.94 232 LEU B N 1
ATOM 4173 C CA . LEU B 1 232 ? 14.25 4.203 5.605 1 96.94 232 LEU B CA 1
ATOM 4174 C C . LEU B 1 232 ? 15.336 4.879 4.777 1 96.94 232 LEU B C 1
ATOM 4176 O O . LEU B 1 232 ? 15.727 4.379 3.719 1 96.94 232 LEU B O 1
ATOM 4180 N N . LEU B 1 233 ? 15.898 5.984 5.281 1 97.81 233 LEU B N 1
ATOM 4181 C CA . LEU B 1 233 ? 16.969 6.691 4.582 1 97.81 233 LEU B CA 1
ATOM 4182 C C . LEU B 1 233 ? 18.172 5.789 4.379 1 97.81 233 LEU B C 1
ATOM 4184 O O . LEU B 1 233 ? 18.75 5.758 3.289 1 97.81 233 LEU B O 1
ATOM 4188 N N . LYS B 1 234 ? 18.516 5.07 5.383 1 97.94 234 LYS B N 1
ATOM 4189 C CA . LYS B 1 234 ? 19.672 4.176 5.312 1 97.94 234 LYS B CA 1
ATOM 4190 C C . LYS B 1 234 ? 19.453 3.08 4.27 1 97.94 234 LYS B C 1
ATOM 4192 O O . LYS B 1 234 ? 20.344 2.799 3.463 1 97.94 234 LYS B O 1
ATOM 4197 N N . ALA B 1 235 ? 18.312 2.453 4.332 1 96.94 235 ALA B N 1
ATOM 4198 C CA . ALA B 1 235 ? 18 1.391 3.377 1 96.94 235 ALA B CA 1
ATOM 4199 C C . ALA B 1 235 ? 18.078 1.906 1.943 1 96.94 235 ALA B C 1
ATOM 4201 O O . ALA B 1 235 ? 18.609 1.229 1.059 1 96.94 235 ALA B O 1
ATOM 4202 N N . MET B 1 236 ? 17.562 3.09 1.731 1 97.75 236 MET B N 1
ATOM 4203 C CA . MET B 1 236 ? 17.594 3.684 0.398 1 97.75 236 MET B CA 1
ATOM 4204 C C . MET B 1 236 ? 19.016 4.023 -0.017 1 97.75 236 MET B C 1
ATOM 4206 O O . MET B 1 236 ? 19.375 3.904 -1.191 1 97.75 236 MET B O 1
ATOM 4210 N N . ASP B 1 237 ? 19.797 4.449 0.929 1 98.12 237 ASP B N 1
ATOM 4211 C CA . ASP B 1 237 ? 21.188 4.762 0.649 1 98.12 237 ASP B CA 1
ATOM 4212 C C . ASP B 1 237 ? 21.953 3.508 0.249 1 98.12 237 ASP B C 1
ATOM 4214 O O . ASP B 1 237 ? 22.703 3.518 -0.734 1 98.12 237 ASP B O 1
ATOM 4218 N N . VAL B 1 238 ? 21.781 2.441 0.982 1 96.88 238 VAL B N 1
ATOM 4219 C CA . VAL B 1 238 ? 22.469 1.18 0.75 1 96.88 238 VAL B CA 1
ATOM 4220 C C . VAL B 1 238 ? 22.125 0.652 -0.643 1 96.88 238 VAL B C 1
ATOM 4222 O O . VAL B 1 238 ? 23 0.145 -1.351 1 96.88 238 VAL B O 1
ATOM 4225 N N . SER B 1 239 ? 20.906 0.8 -1.065 1 93.81 239 SER B N 1
ATOM 4226 C CA . SER B 1 239 ? 20.484 0.288 -2.365 1 93.81 239 SER B CA 1
ATOM 4227 C C . SER B 1 239 ? 20.828 1.264 -3.484 1 93.81 239 SER B C 1
ATOM 4229 O O . SER B 1 239 ? 20.641 0.962 -4.664 1 93.81 239 SER B O 1
ATOM 4231 N N . GLY B 1 240 ? 21.312 2.426 -3.152 1 95.06 240 GLY B N 1
ATOM 4232 C CA . GLY B 1 240 ? 21.688 3.42 -4.145 1 95.06 240 GLY B CA 1
ATOM 4233 C C . GLY B 1 240 ? 20.5 4.223 -4.66 1 95.06 240 GLY B C 1
ATOM 4234 O O . GLY B 1 240 ? 20.594 4.875 -5.699 1 95.06 240 GLY B O 1
ATOM 4235 N N . ASP B 1 241 ? 19.406 4.191 -3.904 1 95.44 241 ASP B N 1
ATOM 4236 C CA . ASP B 1 241 ? 18.156 4.816 -4.363 1 95.44 241 ASP B CA 1
ATOM 4237 C C . ASP B 1 241 ? 17.953 6.176 -3.701 1 95.44 241 ASP B C 1
ATOM 4239 O O . ASP B 1 241 ? 17.031 6.914 -4.062 1 95.44 241 ASP B O 1
ATOM 4243 N N . LEU B 1 242 ? 18.828 6.562 -2.789 1 98.19 242 LEU B N 1
ATOM 4244 C CA . LEU B 1 242 ? 18.625 7.805 -2.051 1 98.19 242 LEU B CA 1
ATOM 4245 C C . LEU B 1 242 ? 19.281 8.977 -2.777 1 98.19 242 LEU B C 1
ATOM 4247 O O . LEU B 1 242 ? 20.453 8.914 -3.131 1 98.19 242 LEU B O 1
ATOM 4251 N N . ASP B 1 243 ? 18.531 9.953 -3.105 1 98.25 243 ASP B N 1
ATOM 4252 C CA . ASP B 1 243 ? 19.031 11.266 -3.488 1 98.25 243 ASP B CA 1
ATOM 4253 C C . ASP B 1 243 ? 18.969 12.242 -2.314 1 98.25 243 ASP B C 1
ATOM 4255 O O . ASP B 1 243 ? 17.906 12.781 -2.004 1 98.25 243 ASP B O 1
ATOM 4259 N N . PRO B 1 244 ? 20.109 12.461 -1.646 1 97.94 244 PRO B N 1
ATOM 4260 C CA . PRO B 1 244 ? 20.109 13.273 -0.427 1 97.94 244 PRO B CA 1
ATOM 4261 C C . PRO B 1 244 ? 19.656 14.711 -0.676 1 97.94 244 PRO B C 1
ATOM 4263 O O . PRO B 1 244 ? 19.062 15.336 0.206 1 97.94 244 PRO B O 1
ATOM 4266 N N . VAL B 1 245 ? 19.906 15.242 -1.842 1 97.19 245 VAL B N 1
ATOM 4267 C CA . VAL B 1 245 ? 19.5 16.609 -2.168 1 97.19 245 VAL B CA 1
ATOM 4268 C C . VAL B 1 245 ? 17.969 16.688 -2.229 1 97.19 245 VAL B C 1
ATOM 4270 O O . VAL B 1 245 ? 17.359 17.578 -1.632 1 97.19 245 VAL B O 1
ATOM 4273 N N . LYS B 1 246 ? 17.344 15.758 -2.865 1 97.44 246 LYS B N 1
ATOM 4274 C CA . LYS B 1 246 ? 15.883 15.734 -2.973 1 97.44 246 LYS B CA 1
ATOM 4275 C C . LYS B 1 246 ? 15.234 15.469 -1.617 1 97.44 246 LYS B C 1
ATOM 4277 O O . LYS B 1 246 ? 14.188 16.031 -1.297 1 97.44 246 LYS B O 1
ATOM 4282 N N . ALA B 1 247 ? 15.867 14.602 -0.806 1 98.19 247 ALA B N 1
ATOM 4283 C CA . ALA B 1 247 ? 15.367 14.352 0.543 1 98.19 247 ALA B CA 1
ATOM 4284 C C . ALA B 1 247 ? 15.359 15.633 1.369 1 98.19 247 ALA B C 1
ATOM 4286 O O . ALA B 1 247 ? 14.359 15.945 2.031 1 98.19 247 ALA B O 1
ATOM 4287 N N . TRP B 1 248 ? 16.438 16.359 1.234 1 97.94 248 TRP B N 1
ATOM 4288 C CA . TRP B 1 248 ? 16.547 17.609 1.994 1 97.94 248 TRP B CA 1
ATOM 4289 C C . TRP B 1 248 ? 15.555 18.641 1.497 1 97.94 248 TRP B C 1
ATOM 4291 O O . TRP B 1 248 ? 14.898 19.312 2.297 1 97.94 248 TRP B O 1
ATOM 4301 N N . ARG B 1 249 ? 15.453 18.781 0.205 1 97.25 249 ARG B N 1
ATOM 4302 C CA . ARG B 1 249 ? 14.477 19.719 -0.358 1 97.25 249 ARG B CA 1
ATOM 4303 C C . ARG B 1 249 ? 13.055 19.328 0.043 1 97.25 249 ARG B C 1
ATOM 4305 O O . ARG B 1 249 ? 12.219 20.203 0.279 1 97.25 249 ARG B O 1
ATOM 4312 N N . GLY B 1 250 ? 12.812 18.031 0.108 1 97.69 250 GLY B N 1
ATOM 4313 C CA . GLY B 1 250 ? 11.539 17.547 0.623 1 97.69 250 GLY B CA 1
ATOM 4314 C C . GLY B 1 250 ? 11.273 17.984 2.055 1 97.69 250 GLY B C 1
ATOM 4315 O O . GLY B 1 250 ? 10.188 18.453 2.379 1 97.69 250 GLY B O 1
ATOM 4316 N N . ILE B 1 251 ? 12.281 17.828 2.883 1 97.06 251 ILE B N 1
ATOM 4317 C CA . ILE B 1 251 ? 12.18 18.219 4.281 1 97.06 251 ILE B CA 1
ATOM 4318 C C . ILE B 1 251 ? 11.828 19.703 4.367 1 97.06 251 ILE B C 1
ATOM 4320 O O . ILE B 1 251 ? 10.883 20.094 5.066 1 97.06 251 ILE B O 1
ATOM 4324 N N . CYS B 1 252 ? 12.547 20.516 3.607 1 96.75 252 CYS B N 1
ATOM 4325 C CA . CYS B 1 252 ? 12.352 21.969 3.643 1 96.75 252 CYS B CA 1
ATOM 4326 C C . CYS B 1 252 ? 10.961 22.344 3.135 1 96.75 252 CYS B C 1
ATOM 4328 O O . CYS B 1 252 ? 10.258 23.125 3.766 1 96.75 252 CYS B O 1
ATOM 4330 N N . MET B 1 253 ? 10.578 21.766 2.064 1 97.38 253 MET B N 1
ATOM 4331 C CA . MET B 1 253 ? 9.266 22.031 1.48 1 97.38 253 MET B CA 1
ATOM 4332 C C . MET B 1 253 ? 8.148 21.578 2.418 1 97.38 253 MET B C 1
ATOM 4334 O O . MET B 1 253 ? 7.191 22.328 2.656 1 97.38 253 MET B O 1
ATOM 4338 N N . GLY B 1 254 ? 8.273 20.344 2.939 1 96.88 254 GLY B N 1
ATOM 4339 C CA . GLY B 1 254 ? 7.27 19.812 3.855 1 96.88 254 GLY B CA 1
ATOM 4340 C C . GLY B 1 254 ? 7.121 20.641 5.117 1 96.88 254 GLY B C 1
ATOM 4341 O O . GLY B 1 254 ? 6.004 20.875 5.578 1 96.88 254 GLY B O 1
ATOM 4342 N N . ARG B 1 255 ? 8.219 21.078 5.645 1 95 255 ARG B N 1
ATOM 4343 C CA . ARG B 1 255 ? 8.227 21.953 6.812 1 95 255 ARG B CA 1
ATOM 4344 C C . ARG B 1 255 ? 7.484 23.25 6.527 1 95 255 ARG B C 1
ATOM 4346 O O . ARG B 1 255 ? 6.637 23.672 7.316 1 95 255 ARG B O 1
ATOM 4353 N N . GLU B 1 256 ? 7.812 23.844 5.418 1 95.25 256 GLU B N 1
ATOM 4354 C CA . GLU B 1 256 ? 7.207 25.125 5.051 1 95.25 256 GLU B CA 1
ATOM 4355 C C . GLU B 1 256 ? 5.695 24.984 4.879 1 95.25 256 GLU B C 1
ATOM 4357 O O . GLU B 1 256 ? 4.93 25.812 5.398 1 95.25 256 GLU B O 1
ATOM 4362 N N . ILE B 1 257 ? 5.27 23.984 4.18 1 95.94 257 ILE B N 1
ATOM 4363 C CA . ILE B 1 257 ? 3.855 23.781 3.891 1 95.94 257 ILE B CA 1
ATOM 4364 C C . ILE B 1 257 ? 3.102 23.5 5.188 1 95.94 257 ILE B C 1
ATOM 4366 O O . ILE B 1 257 ? 2.039 24.078 5.434 1 95.94 257 ILE B O 1
ATOM 4370 N N . THR B 1 258 ? 3.666 22.656 6.062 1 94.56 258 THR B N 1
ATOM 4371 C CA . THR B 1 258 ? 3 22.219 7.289 1 94.56 258 THR B CA 1
ATOM 4372 C C . THR B 1 258 ? 2.924 23.375 8.289 1 94.56 258 THR B C 1
ATOM 4374 O O . THR B 1 258 ? 1.878 23.609 8.898 1 94.56 258 THR B O 1
ATOM 4377 N N . ASN B 1 259 ? 4.027 24.109 8.477 1 93.31 259 ASN B N 1
ATOM 4378 C CA . ASN B 1 259 ? 4.035 25.25 9.391 1 93.31 259 ASN B CA 1
ATOM 4379 C C . ASN B 1 259 ? 3.059 26.328 8.945 1 93.31 259 ASN B C 1
ATOM 4381 O O . ASN B 1 259 ? 2.352 26.906 9.766 1 93.31 259 ASN B O 1
ATOM 4385 N N . SER B 1 260 ? 3.064 26.578 7.66 1 94.69 260 SER B N 1
ATOM 4386 C CA . SER B 1 260 ? 2.143 27.562 7.125 1 94.69 260 SER B CA 1
ATOM 4387 C C . SER B 1 260 ? 0.692 27.156 7.355 1 94.69 260 SER B C 1
ATOM 4389 O O . SER B 1 260 ? -0.135 27.984 7.758 1 94.69 260 SER B O 1
ATOM 4391 N N . ALA B 1 261 ? 0.38 25.922 7.094 1 95.06 261 ALA B N 1
ATOM 4392 C CA . ALA B 1 261 ? -0.976 25.422 7.305 1 95.06 261 ALA B CA 1
ATOM 4393 C C . ALA B 1 261 ? -1.385 25.547 8.773 1 95.06 261 ALA B C 1
ATOM 4395 O O . ALA B 1 261 ? -2.512 25.938 9.078 1 95.06 261 ALA B O 1
ATOM 4396 N N . PHE B 1 262 ? -0.503 25.219 9.695 1 96 262 PHE B N 1
ATOM 4397 C CA . PHE B 1 262 ? -0.774 25.297 11.125 1 96 262 PHE B CA 1
ATOM 4398 C C . PHE B 1 262 ? -1.01 26.75 11.547 1 96 262 PHE B C 1
ATOM 4400 O O . PHE B 1 262 ? -1.997 27.047 12.227 1 96 262 PHE B O 1
ATOM 4407 N N . ASP B 1 263 ? -0.112 27.625 11.125 1 96.5 263 ASP B N 1
ATOM 4408 C CA . ASP B 1 263 ? -0.232 29.031 11.492 1 96.5 263 ASP B CA 1
ATOM 4409 C C . ASP B 1 263 ? -1.532 29.641 10.953 1 96.5 263 ASP B C 1
ATOM 4411 O O . ASP B 1 263 ? -2.217 30.375 11.664 1 96.5 263 ASP B O 1
ATOM 4415 N N . MET B 1 264 ? -1.834 29.297 9.773 1 96.56 264 MET B N 1
ATOM 4416 C CA . MET B 1 264 ? -3.049 29.828 9.164 1 96.56 264 MET B CA 1
ATOM 4417 C C . MET B 1 264 ? -4.293 29.266 9.852 1 96.56 264 MET B C 1
ATOM 4419 O O . MET B 1 264 ? -5.301 29.969 9.977 1 96.56 264 MET B O 1
ATOM 4423 N N . ALA B 1 265 ? -4.266 28.016 10.242 1 96.38 265 ALA B N 1
ATOM 4424 C CA . ALA B 1 265 ? -5.383 27.406 10.953 1 96.38 265 ALA B CA 1
ATOM 4425 C C . ALA B 1 265 ? -5.598 28.062 12.312 1 96.38 265 ALA B C 1
ATOM 4427 O O . ALA B 1 265 ? -6.734 28.344 12.703 1 96.38 265 ALA B O 1
ATOM 4428 N N . VAL B 1 266 ? -4.492 28.297 13.016 1 97.31 266 VAL B N 1
ATOM 4429 C CA . VAL B 1 266 ? -4.578 28.969 14.312 1 97.31 266 VAL B CA 1
ATOM 4430 C C . VAL B 1 266 ? -5.102 30.391 14.133 1 97.31 266 VAL B C 1
ATOM 4432 O O . VAL B 1 266 ? -5.953 30.844 14.898 1 97.31 266 VAL B O 1
ATOM 4435 N N . ASP B 1 267 ? -4.609 31.062 13.117 1 97.25 267 ASP B N 1
ATOM 4436 C CA . ASP B 1 267 ? -5.082 32.406 12.836 1 97.25 267 ASP B CA 1
ATOM 4437 C C . ASP B 1 267 ? -6.578 32.438 12.531 1 97.25 267 ASP B C 1
ATOM 4439 O O . ASP B 1 267 ? -7.301 33.312 12.984 1 97.25 267 ASP B O 1
ATOM 4443 N N . LYS B 1 268 ? -7.008 31.5 11.742 1 95.5 268 LYS B N 1
ATOM 4444 C CA . LYS B 1 268 ? -8.43 31.375 11.438 1 95.5 268 LYS B CA 1
ATOM 4445 C C . LYS B 1 268 ? -9.25 31.156 12.703 1 95.5 268 LYS B C 1
ATOM 4447 O O . LYS B 1 268 ? -10.305 31.781 12.883 1 95.5 268 LYS B O 1
ATOM 4452 N N . ALA B 1 269 ? -8.766 30.266 13.578 1 96.5 269 ALA B N 1
ATOM 4453 C CA . ALA B 1 269 ? -9.445 29.984 14.836 1 96.5 269 ALA B CA 1
ATOM 4454 C C . ALA B 1 269 ? -9.539 31.25 15.695 1 96.5 269 ALA B C 1
ATOM 4456 O O . ALA B 1 269 ? -10.602 31.547 16.266 1 96.5 269 ALA B O 1
ATOM 4457 N N . ARG B 1 270 ? -8.484 32.031 15.719 1 96.12 270 ARG B N 1
ATOM 4458 C CA . ARG B 1 270 ? -8.453 33.25 16.5 1 96.12 270 ARG B CA 1
ATOM 4459 C C . ARG B 1 270 ? -9.398 34.312 15.922 1 96.12 270 ARG B C 1
ATOM 4461 O O . ARG B 1 270 ? -10.031 35.062 16.672 1 96.12 270 ARG B O 1
ATOM 4468 N N . ARG B 1 271 ? -9.469 34.312 14.648 1 95.25 271 ARG B N 1
ATOM 4469 C CA . ARG B 1 271 ? -10.305 35.312 13.977 1 95.25 271 ARG B CA 1
ATOM 4470 C C . ARG B 1 271 ? -11.781 34.969 14.133 1 95.25 271 ARG B C 1
ATOM 4472 O O . ARG B 1 271 ? -12.602 35.812 14.43 1 95.25 271 ARG B O 1
ATOM 4479 N N . LEU B 1 272 ? -12.141 33.719 13.938 1 92.25 272 LEU B N 1
ATOM 4480 C CA . LEU B 1 272 ? -13.539 33.312 13.945 1 92.25 272 LEU B CA 1
ATOM 4481 C C . LEU B 1 272 ? -14.047 33.156 15.375 1 92.25 272 LEU B C 1
ATOM 4483 O O . LEU B 1 272 ? -15.203 33.469 15.672 1 92.25 272 LEU B O 1
ATOM 4487 N N . LYS B 1 273 ? -13.266 32.594 16.266 1 91.44 273 LYS B N 1
ATOM 4488 C CA . LYS B 1 273 ? -13.508 32.406 17.703 1 91.44 273 LYS B CA 1
ATOM 4489 C C . LYS B 1 273 ? -14.555 31.328 17.953 1 91.44 273 LYS B C 1
ATOM 4491 O O . LYS B 1 273 ? -14.539 30.672 18.984 1 91.44 273 LYS B O 1
ATOM 4496 N N . HIS B 1 274 ? -15.516 31.234 16.938 1 90.19 274 HIS B N 1
ATOM 4497 C CA . HIS B 1 274 ? -16.609 30.281 17.156 1 90.19 274 HIS B CA 1
ATOM 4498 C C . HIS B 1 274 ? -16.719 29.297 16 1 90.19 274 HIS B C 1
ATOM 4500 O O . HIS B 1 274 ? -16.578 29.688 14.836 1 90.19 274 HIS B O 1
ATOM 4506 N N . PHE B 1 275 ? -16.844 28.031 16.391 1 88.56 275 PHE B N 1
ATOM 4507 C CA . PHE B 1 275 ? -17.125 26.984 15.43 1 88.56 275 PHE B CA 1
ATOM 4508 C C . PHE B 1 275 ? -18.609 26.922 15.102 1 88.56 275 PHE B C 1
ATOM 4510 O O . PHE B 1 275 ? -19.438 26.75 16 1 88.56 275 PHE B O 1
ATOM 4517 N N . ASN B 1 276 ? -18.984 27.156 13.945 1 81.88 276 ASN B N 1
ATOM 4518 C CA . ASN B 1 276 ? -20.391 27.172 13.547 1 81.88 276 ASN B CA 1
ATOM 4519 C C . ASN B 1 276 ? -20.703 26.062 12.547 1 81.88 276 ASN B C 1
ATOM 4521 O O . ASN B 1 276 ? -20.562 26.25 11.336 1 81.88 276 ASN B O 1
ATOM 4525 N N . LYS B 1 277 ? -21.188 24.984 13.078 1 79.56 277 LYS B N 1
ATOM 4526 C CA . LYS B 1 277 ? -21.531 23.812 12.273 1 79.56 277 LYS B CA 1
ATOM 4527 C C . LYS B 1 277 ? -22.656 24.141 11.289 1 79.56 277 LYS B C 1
ATOM 4529 O O . LYS B 1 277 ? -22.578 23.766 10.117 1 79.56 277 LYS B O 1
ATOM 4534 N N . GLU B 1 278 ? -23.625 24.766 11.812 1 74.44 278 GLU B N 1
ATOM 4535 C CA . GLU B 1 278 ? -24.812 25.062 11.031 1 74.44 278 GLU B CA 1
ATOM 4536 C C . GLU B 1 278 ? -24.5 25.984 9.867 1 74.44 278 GLU B C 1
ATOM 4538 O O . GLU B 1 278 ? -24.984 25.797 8.75 1 74.44 278 GLU B O 1
ATOM 4543 N N . ALA B 1 279 ? -23.688 26.922 10.086 1 71.75 279 ALA B N 1
ATOM 4544 C CA . ALA B 1 279 ? -23.328 27.859 9.031 1 71.75 279 ALA B CA 1
ATOM 4545 C C . ALA B 1 279 ? -22.531 27.156 7.93 1 71.75 279 ALA B C 1
ATOM 4547 O O . ALA B 1 279 ? -22.688 27.469 6.746 1 71.75 279 ALA B O 1
ATOM 4548 N N . ILE B 1 280 ? -21.812 26.25 8.336 1 73.31 280 ILE B N 1
ATOM 4549 C CA . ILE B 1 280 ? -21 25.5 7.383 1 73.31 280 ILE B CA 1
ATOM 4550 C C . ILE B 1 280 ? -21.891 24.578 6.559 1 73.31 280 ILE B C 1
ATOM 4552 O O . ILE B 1 280 ? -21.734 24.469 5.34 1 73.31 280 ILE B O 1
ATOM 4556 N N . LEU B 1 281 ? -22.781 23.891 7.23 1 71.31 281 LEU B N 1
ATOM 4557 C CA . LEU B 1 281 ? -23.703 22.984 6.555 1 71.31 281 LEU B CA 1
ATOM 4558 C C . LEU B 1 281 ? -24.578 23.75 5.566 1 71.31 281 LEU B C 1
ATOM 4560 O O . LEU B 1 281 ? -24.906 23.234 4.492 1 71.31 281 LEU B O 1
ATOM 4564 N N . GLU B 1 282 ? -24.922 24.984 5.902 1 62.41 282 GLU B N 1
ATOM 4565 C CA . GLU B 1 282 ? -25.75 25.828 5.047 1 62.41 282 GLU B CA 1
ATOM 4566 C C . GLU B 1 282 ? -25 26.219 3.775 1 62.41 282 GLU B C 1
ATOM 4568 O O . GLU B 1 282 ? -25.609 26.359 2.709 1 62.41 282 GLU B O 1
ATOM 4573 N N . ARG B 1 283 ? -23.766 26.297 3.893 1 60.19 283 ARG B N 1
ATOM 4574 C CA . ARG B 1 283 ? -22.938 26.625 2.734 1 60.19 283 ARG B CA 1
ATOM 4575 C C . ARG B 1 283 ? -22.75 25.422 1.824 1 60.19 283 ARG B C 1
ATOM 4577 O O . ARG B 1 283 ? -22.516 25.578 0.624 1 60.19 283 ARG B O 1
ATOM 4584 N N . ALA B 1 284 ? -22.734 24.234 2.459 1 62.19 284 ALA B N 1
ATOM 4585 C CA . ALA B 1 284 ? -22.516 23 1.712 1 62.19 284 ALA B CA 1
ATOM 4586 C C . ALA B 1 284 ? -23.75 22.594 0.931 1 62.19 284 ALA B C 1
ATOM 4588 O O . ALA B 1 284 ? -23.672 21.797 0.002 1 62.19 284 ALA B O 1
ATOM 4589 N N . CYS B 1 285 ? -25.078 23.203 1.392 1 47.31 285 CYS B N 1
ATOM 4590 C CA . CYS B 1 285 ? -26.344 22.984 0.705 1 47.31 285 CYS B CA 1
ATOM 4591 C C . CYS B 1 285 ? -26.578 24.062 -0.344 1 47.31 285 CYS B C 1
ATOM 4593 O O . CYS B 1 285 ? -26.234 25.234 -0.137 1 47.31 285 CYS B O 1
#

pLDDT: mean 92.27, std 8.4, range [41.5, 98.38]

Sequence (570 aa):
MESMHKQLFLANRALIEKLVPIPREILAFEQGWIDDAIERSMTADAPADLASLRRKLVELVELESSEVPPSAQYVATDMTLDEFRILVQEFALDGLTEAQVFYHLMPRLSLPAQMPMLRMMIDEFGSGNLKRSHTTLYQDLLSELEMPLDLPFYVEANSSAGFTFPNMFCWLAMRADDPSWFAGVITYFETVVPFFFECYTQLCERLQIQAHTYYSEHVHIDVFRAIEGQRLLKAMDVSGDLDPVKAWRGICMGREITNSAFDMAVDKARRLKHFNKEAILERACMESMHKQLFLANRALIEKLVPIPREILAFEQGWIDDAIERSMTADAPADLASLRRKLVELVELESSEVPPSAQYVATDMTLDEFRILVQEFALDGLTEAQVFYHLMPRLSLPAQMPMLRMMIDEFGSGNLKRSHTTLYQDLLSELEMPLDLPFYVEANSSAGFTFPNMFCWLAMRADDPSWFAGVITYFETVVPFFFECYTQLCERLQIQAHTYYSEHVHIDVFRAIEGQRLLKAMDVSGDLDPVKAWRGICMGREITNSAFDMAVDKARRLKHFNKEAILERAC

Foldseek 3Di:
DQQLLLLLLVQLVCCVPPVDHRDPVSVVVLVVVLVVLLVVLDDDDFDPALVRLVVVLVVVLVVPLVDDDPLLVCLLPPFDLQLVLLLLLLQLLCQQCPPVLLVLQQVVDDPQLNVLVVVVVCQCCVVVDNCRHSSNLSLVLCVLSVHDSDNLLSSQVYDSLSSLLVSLSNCQRHPPPAVLLVLLQQLSCLSNLLSSLVSVVSNCVVNVPPSSCSSVVSNPCSVVSNVSSSSSQVSCVVVVRHDRRSSNSSNSSNVSSVVVSSVVSSVVSVVVVGNDSPVSVVSSD/DQQLLLLLLVQLVCCVPPVDHRDPVSVVVLVVVLVVLLVVLDDDDFDPALVSLVVVLVVVLVVPLVDDDPLLVCLLPPFDLQLVLLLLLLQLLCLQCPPVLLVLQQVVDDPQLNVLVVVVVCQCCVVVDNCRHLSNLSLVLCVLSVHDSDNLLSSQVYDSLSSLLVSLSNCQRHPPPAVLLVLLQQLSCLSNLLSSLVSVVSNCVVNVPDSSCSSVVSNPCSVVSNVSSSSSQVSCVVVVRHDRRSSNSSNSSSVSSVVVSSVVSSVVSVVVVGNDSPVSVVSSD

Organism: Pseudomonas syringae pv. tomato (strain ATCC BAA-871 / DC3000) (NCBI:txid223283)

Radius of gyration: 25.47 Å; Cα contacts (8 Å, |Δi|>4): 780; chains: 2; bounding box: 52×74×61 Å

InterPro domains:
  IPR016084 Haem oxygenase-like, multi-helical [G3DSA:1.20.910.10] (52-272)